Protein AF-A0A2M6VJ40-F1 (afdb_monomer)

pLDDT: mean 82.62, std 19.9, range [23.38, 98.69]

Solvent-accessible surface area (backbone atoms only — not comparable to full-atom values): 35447 Å² total; per-residue (Å²): 134,90,87,88,80,90,86,85,81,90,84,89,87,87,88,88,82,89,83,88,78,92,81,90,86,87,80,87,88,88,89,83,92,76,96,70,94,70,84,79,77,68,59,56,46,76,54,80,98,40,33,30,36,68,66,66,39,79,49,79,78,54,49,79,80,48,67,50,67,46,59,37,32,72,84,67,68,52,60,74,74,44,21,48,46,40,20,41,27,29,45,42,95,87,51,64,30,36,32,38,37,27,22,84,84,62,51,64,67,56,49,50,56,55,51,48,58,37,43,78,74,67,34,41,69,50,95,67,68,46,37,32,34,35,28,42,39,65,55,23,31,23,32,38,71,63,73,51,57,83,78,62,87,79,67,68,80,71,53,55,50,52,50,43,37,48,47,54,51,48,50,54,49,45,53,36,55,75,69,56,31,48,32,39,30,42,41,39,28,76,85,44,76,54,17,40,39,30,33,34,36,90,88,41,83,43,74,40,76,84,40,55,40,48,27,72,57,53,54,50,26,50,43,55,51,51,74,63,33,45,82,50,78,56,97,63,77,56,65,83,45,77,43,41,32,36,34,76,46,81,43,78,94,81,41,39,34,37,33,45,39,42,32,43,51,46,100,54,28,28,34,36,37,31,39,56,35,53,40,72,90,72,42,69,79,65,53,61,60,76,44,38,52,48,73,60,56,51,52,53,49,51,55,49,73,74,45,86,27,14,34,35,38,35,22,25,64,90,88,30,48,55,73,60,55,51,52,37,54,64,60,71,46,67,90,92,51,45,37,38,36,46,20,78,61,72,72,69,82,54,88,84,46,52,74,38,66,46,89,76,78,92,81,68,96,56,101,64,78,58,64,67,55,58,49,46,55,62,47,50,81,69,58,76,62,53,34,43,32,38,54,55,50,74,33,53,68,44,32,54,50,56,47,58,46,32,77,70,53,28,28,32,39,34,28,38,81,26,95,34,31,75,36,42,57,59,47,37,47,29,90,62,18,56,41,57,53,64,61,61,27,37,87,57,40,40,40,34,27,30,16,33,39,64,39,60,18,33,20,92,89,52,45,22,37,64,69,53,46,44,65,76,67,60,53,49,79,63,58,42,50,53,49,50,56,50,44,55,50,51,27,74,74,55,76,51,72,55,76,50,30,21,39,61,26,66,84,38,43,98,91,27,56,36,90,81,44,55,93,54,18,13,32,61,63,61,30,46,20,43,20,66,44,68,66,49,72,66,50,22,51,25,52,60,68,66,36,63,69,57,37,51,50,53,45,44,66,61,28,87,83,51,45,78,47,82,70,56,56,44,36,45,30,68,46,41,41,49,27,36,15,55,70,29,45,21,28,67,72,59,49,34,80,75,67,62,46,68,68,58,51,54,49,52,55,60,56,69,71,48,85,77,79,74,78,77,80,76,78,80,77,77,81,78,80,76,136

Structure (mmCIF, N/CA/C/O backbone):
data_AF-A0A2M6VJ40-F1
#
_entry.id   AF-A0A2M6VJ40-F1
#
loop_
_atom_site.group_PDB
_atom_site.id
_atom_site.type_symbol
_atom_site.label_atom_id
_atom_site.label_alt_id
_atom_site.label_comp_id
_atom_site.label_asym_id
_atom_site.label_entity_id
_atom_site.label_seq_id
_atom_site.pdbx_PDB_ins_code
_atom_site.Cartn_x
_atom_site.Cartn_y
_atom_site.Cartn_z
_atom_site.occupancy
_atom_site.B_iso_or_equiv
_atom_site.auth_seq_id
_atom_site.auth_comp_id
_atom_site.auth_asym_id
_atom_site.auth_atom_id
_atom_site.pdbx_PDB_model_num
ATOM 1 N N . MET A 1 1 ? 32.147 34.209 21.010 1.00 31.30 1 MET A N 1
ATOM 2 C CA . MET A 1 1 ? 31.992 35.305 21.992 1.00 31.30 1 MET A CA 1
ATOM 3 C C . MET A 1 1 ? 31.377 34.727 23.256 1.00 31.30 1 MET A C 1
ATOM 5 O O . MET A 1 1 ? 30.433 33.969 23.125 1.00 31.30 1 MET A O 1
ATOM 9 N N . PHE A 1 2 ? 31.942 35.077 24.415 1.00 29.28 2 PHE A N 1
ATOM 10 C CA . PHE A 1 2 ? 31.440 34.863 25.784 1.00 29.28 2 PHE A CA 1
ATOM 11 C C . PHE A 1 2 ? 30.979 33.458 26.217 1.00 29.28 2 PHE A C 1
ATOM 13 O O . PHE A 1 2 ? 29.843 33.049 26.012 1.00 29.28 2 PHE A O 1
ATOM 20 N N . ALA A 1 3 ? 31.866 32.801 26.970 1.00 25.05 3 ALA A N 1
ATOM 21 C CA . ALA A 1 3 ? 31.545 31.767 27.948 1.00 25.05 3 ALA A CA 1
ATOM 22 C C . ALA A 1 3 ? 32.117 32.193 29.314 1.00 25.05 3 ALA A C 1
ATOM 24 O O . ALA A 1 3 ? 33.277 32.589 29.373 1.00 25.05 3 ALA A O 1
ATOM 25 N N . PHE A 1 4 ? 31.317 32.107 30.380 1.00 26.91 4 PHE A N 1
ATOM 26 C CA . PHE A 1 4 ? 31.678 32.237 31.806 1.00 26.91 4 PHE A CA 1
ATOM 27 C C . PHE A 1 4 ? 30.494 31.702 32.637 1.00 26.91 4 PHE A C 1
ATOM 29 O O . PHE A 1 4 ? 29.367 31.730 32.151 1.00 26.91 4 PHE A O 1
ATOM 36 N N . SER A 1 5 ? 30.613 31.310 33.905 1.00 25.72 5 SER A N 1
ATOM 37 C CA . SER A 1 5 ? 31.606 30.475 34.607 1.00 25.72 5 SER A CA 1
ATOM 38 C C . SER A 1 5 ? 30.921 29.968 35.895 1.00 25.72 5 SER A C 1
ATOM 40 O O . SER A 1 5 ? 29.888 30.500 36.302 1.00 25.72 5 SER A O 1
ATOM 42 N N . HIS A 1 6 ? 31.437 28.923 36.547 1.00 29.31 6 HIS A N 1
ATOM 43 C CA . HIS A 1 6 ? 30.920 28.509 37.859 1.00 29.31 6 HIS A CA 1
ATOM 44 C C . HIS A 1 6 ? 31.439 29.407 38.990 1.00 29.31 6 HIS A C 1
ATOM 46 O O . HIS A 1 6 ? 32.614 29.765 38.989 1.00 29.31 6 HIS A O 1
ATOM 52 N N . ASN A 1 7 ? 30.601 29.650 40.007 1.00 26.83 7 ASN A N 1
ATOM 53 C CA . ASN A 1 7 ? 31.044 29.724 41.404 1.00 26.83 7 ASN A CA 1
ATOM 54 C C . ASN A 1 7 ? 29.885 29.544 42.409 1.00 26.83 7 ASN A C 1
ATOM 56 O O . ASN A 1 7 ? 28.763 29.986 42.179 1.00 26.83 7 ASN A O 1
ATOM 60 N N . LYS A 1 8 ? 30.195 28.908 43.546 1.00 28.91 8 LYS A N 1
ATOM 61 C CA . LYS A 1 8 ? 29.411 28.832 44.800 1.00 28.91 8 LYS A CA 1
ATOM 62 C C . LYS A 1 8 ? 30.295 29.418 45.915 1.00 28.91 8 LYS A C 1
ATOM 64 O O . LYS A 1 8 ? 31.510 29.241 45.814 1.00 28.91 8 LYS A O 1
ATOM 69 N N . PRO A 1 9 ? 29.746 30.071 46.963 1.00 32.22 9 PRO A N 1
ATOM 70 C CA . PRO A 1 9 ? 29.468 29.333 48.216 1.00 32.22 9 PRO A CA 1
ATOM 71 C C . PRO A 1 9 ? 28.297 29.839 49.117 1.00 32.22 9 PRO A C 1
ATOM 73 O O . PRO A 1 9 ? 28.098 31.034 49.265 1.00 32.22 9 PRO A O 1
ATOM 76 N N . ASN A 1 10 ? 27.571 28.882 49.732 1.00 27.67 10 ASN A N 1
ATOM 77 C CA . ASN A 1 10 ? 27.171 28.715 51.165 1.00 27.67 10 ASN A CA 1
ATOM 78 C C . ASN A 1 10 ? 26.971 29.916 52.156 1.00 27.67 10 ASN A C 1
ATOM 80 O O . ASN A 1 10 ? 27.729 30.873 52.081 1.00 27.67 10 ASN A O 1
ATOM 84 N N . PRO A 1 11 ? 26.241 29.744 53.301 1.00 45.09 11 PRO A N 1
ATOM 85 C CA . PRO A 1 11 ? 24.864 29.239 53.529 1.00 45.09 11 PRO A CA 1
ATOM 86 C C . PRO A 1 11 ? 24.095 30.041 54.654 1.00 45.09 11 PRO A C 1
ATOM 88 O O . PRO A 1 11 ? 24.562 31.089 55.086 1.00 45.09 11 PRO A O 1
ATOM 91 N N . SER A 1 12 ? 22.988 29.492 55.206 1.00 23.66 12 SER A N 1
ATOM 92 C CA . SER A 1 12 ? 22.120 29.996 56.326 1.00 23.66 12 SER A CA 1
ATOM 93 C C . SER A 1 12 ? 21.130 31.142 55.988 1.00 23.66 12 SER A C 1
ATOM 95 O O . SER A 1 12 ? 21.388 31.881 55.046 1.00 23.66 12 SER A O 1
ATOM 97 N N . SER A 1 13 ? 19.959 31.309 56.637 1.00 26.27 13 SER A N 1
ATOM 98 C CA . SER A 1 13 ? 19.345 30.652 57.822 1.00 26.27 13 SER A CA 1
ATOM 99 C C . SER A 1 13 ? 17.804 30.442 57.700 1.00 26.27 13 SER A C 1
ATOM 101 O O . SER A 1 13 ? 17.187 30.856 56.726 1.00 26.27 13 SER A O 1
ATOM 103 N N . ASP A 1 14 ? 17.217 29.814 58.733 1.00 26.23 14 ASP A N 1
ATOM 104 C CA . ASP A 1 14 ? 15.810 29.877 59.198 1.00 26.23 14 ASP A CA 1
ATOM 105 C C . ASP A 1 14 ? 14.696 28.912 58.689 1.00 26.23 14 ASP A C 1
ATOM 107 O O . ASP A 1 14 ? 14.102 29.009 57.619 1.00 26.23 14 ASP A O 1
ATOM 111 N N . THR A 1 15 ? 14.405 27.987 59.613 1.00 25.06 15 THR A N 1
ATOM 112 C CA . THR A 1 15 ? 13.297 27.030 59.853 1.00 25.06 15 THR A CA 1
ATOM 113 C C . THR A 1 15 ? 11.925 27.684 60.183 1.00 25.06 15 THR A C 1
ATOM 115 O O . THR A 1 15 ? 11.903 28.907 60.292 1.00 25.06 15 THR A O 1
ATOM 118 N N . PRO A 1 16 ? 10.799 26.953 60.463 1.00 32.31 16 PRO A N 1
ATOM 119 C CA . PRO A 1 16 ? 10.645 25.503 60.715 1.00 32.31 16 PRO A CA 1
ATOM 120 C C . PRO A 1 16 ? 9.488 24.749 60.012 1.00 32.31 16 PRO A C 1
ATOM 122 O O . PRO A 1 16 ? 8.540 25.306 59.470 1.00 32.31 16 PRO A O 1
ATOM 125 N N . VAL A 1 17 ? 9.557 23.417 60.132 1.00 25.14 17 VAL A N 1
ATOM 126 C CA . VAL A 1 17 ? 8.516 22.435 59.774 1.00 25.14 17 VAL A CA 1
ATOM 127 C C . VAL A 1 17 ? 7.569 22.194 60.958 1.00 25.14 17 VAL A C 1
ATOM 129 O O . VAL A 1 17 ? 8.033 21.970 62.076 1.00 25.14 17 VAL A O 1
ATOM 132 N N . VAL A 1 18 ? 6.255 22.129 60.716 1.00 25.59 18 VAL A N 1
ATOM 133 C CA . VAL A 1 18 ? 5.264 21.723 61.731 1.00 25.59 18 VAL A CA 1
ATOM 134 C C . VAL A 1 18 ? 5.000 20.214 61.659 1.00 25.59 18 VAL A C 1
ATOM 136 O O . VAL A 1 18 ? 4.399 19.714 60.711 1.00 25.59 18 VAL A O 1
ATOM 139 N N . ARG A 1 19 ? 5.408 19.486 62.706 1.00 23.38 19 ARG A N 1
ATOM 140 C CA . ARG A 1 19 ? 4.834 18.179 63.074 1.00 23.38 19 ARG A CA 1
ATOM 141 C C . ARG A 1 19 ? 3.636 18.419 63.990 1.00 23.38 19 ARG A C 1
ATOM 143 O O . ARG A 1 19 ? 3.747 19.216 64.915 1.00 23.38 19 ARG A O 1
ATOM 150 N N . LEU A 1 20 ? 2.562 17.650 63.824 1.00 24.67 20 LEU A N 1
ATOM 151 C CA . LEU A 1 20 ? 1.505 17.541 64.832 1.00 24.67 20 LEU A CA 1
ATOM 152 C C . LEU A 1 20 ? 1.299 16.071 65.213 1.00 24.67 20 LEU A C 1
ATOM 154 O O . LEU A 1 20 ? 1.286 15.180 64.365 1.00 24.67 20 LEU A O 1
ATOM 158 N N . VAL A 1 21 ? 1.263 15.831 66.522 1.00 25.17 21 VAL A N 1
ATOM 159 C CA . VAL A 1 21 ? 1.354 14.513 67.160 1.00 25.17 21 VAL A CA 1
ATOM 160 C C . VAL A 1 21 ? -0.015 14.097 67.696 1.00 25.17 21 VAL A C 1
ATOM 162 O O . VAL A 1 21 ? -0.829 14.937 68.069 1.00 25.17 21 VAL A O 1
ATOM 165 N N . ARG A 1 22 ? -0.244 12.780 67.744 1.00 24.17 22 ARG A N 1
ATOM 166 C CA . ARG A 1 22 ? -1.397 12.124 68.379 1.00 24.17 22 ARG A CA 1
ATOM 167 C C . ARG A 1 22 ? -1.700 12.679 69.777 1.00 24.17 22 ARG A C 1
ATOM 169 O O . ARG A 1 22 ? -0.799 12.761 70.608 1.00 24.17 22 ARG A O 1
ATOM 176 N N . THR A 1 23 ? -2.981 12.841 70.087 1.00 26.28 23 THR A N 1
ATOM 177 C CA . THR A 1 23 ? -3.498 12.813 71.461 1.00 26.28 23 THR A CA 1
ATOM 178 C C . THR A 1 23 ? -4.408 11.601 71.649 1.00 26.28 23 THR A C 1
ATOM 180 O O . THR A 1 23 ? -5.264 11.303 70.818 1.00 26.28 23 THR A O 1
ATOM 183 N N . LEU A 1 24 ? -4.177 10.871 72.740 1.00 26.12 24 LEU A N 1
ATOM 184 C CA . LEU A 1 24 ? -5.047 9.802 73.228 1.00 26.12 24 LEU A CA 1
ATOM 185 C C . LEU A 1 24 ? -6.172 10.415 74.067 1.00 26.12 24 LEU A C 1
ATOM 187 O O . LEU A 1 24 ? -5.926 11.329 74.851 1.00 26.12 24 LEU A O 1
ATOM 191 N N . GLY A 1 25 ? -7.372 9.855 73.957 1.00 24.70 25 GLY A N 1
ATOM 192 C CA . GLY A 1 25 ? -8.481 10.098 74.873 1.00 24.70 25 GLY A CA 1
ATOM 193 C C . GLY A 1 25 ? -9.275 8.807 75.023 1.00 24.70 25 GLY A C 1
ATOM 194 O O . GLY A 1 25 ? -9.702 8.237 74.023 1.00 24.70 25 GLY A O 1
ATOM 195 N N . ALA A 1 26 ? -9.421 8.322 76.254 1.00 25.59 26 ALA A N 1
ATOM 196 C CA . ALA A 1 26 ? -10.152 7.101 76.566 1.00 25.59 26 ALA A CA 1
ATOM 197 C C . ALA A 1 26 ? -11.118 7.356 77.725 1.00 25.59 26 ALA A C 1
ATOM 199 O O . ALA A 1 26 ? -10.713 7.886 78.758 1.00 25.59 26 ALA A O 1
ATOM 200 N N . SER A 1 27 ? -12.368 6.928 77.563 1.00 25.47 27 SER A N 1
ATOM 201 C CA . SER A 1 27 ? -13.334 6.782 78.652 1.00 25.47 27 SER A CA 1
ATOM 202 C C . SER A 1 27 ? -14.398 5.747 78.276 1.00 25.47 27 SER A C 1
ATOM 204 O O . SER A 1 27 ? -15.067 5.878 77.254 1.00 25.47 27 SER A O 1
ATOM 206 N N . THR A 1 28 ? -14.532 4.732 79.124 1.00 25.28 28 THR A N 1
ATOM 207 C CA . THR A 1 28 ? -15.681 3.815 79.265 1.00 25.28 28 THR A CA 1
ATOM 208 C C . THR A 1 28 ? -16.978 4.590 79.579 1.00 25.28 28 THR A C 1
ATOM 210 O O . THR A 1 28 ? -16.880 5.732 80.018 1.00 25.28 28 THR A O 1
ATOM 213 N N . SER A 1 29 ? -18.206 4.074 79.455 1.00 24.72 29 SER A N 1
ATOM 214 C CA . SER A 1 29 ? -18.739 2.705 79.254 1.00 24.72 29 SER A CA 1
ATOM 215 C C . SER A 1 29 ? -19.909 2.735 78.212 1.00 24.72 29 SER A C 1
ATOM 217 O O . SER A 1 29 ? -19.959 3.682 77.434 1.00 24.72 29 SER A O 1
ATOM 219 N N . GLU A 1 30 ? -20.848 1.790 78.011 1.00 25.30 30 GLU A N 1
ATOM 220 C CA . GLU A 1 30 ? -21.253 0.558 78.725 1.00 25.30 30 GLU A CA 1
ATOM 221 C C . GLU A 1 30 ? -21.858 -0.514 77.768 1.00 25.30 30 GLU A C 1
ATOM 223 O O . GLU A 1 30 ? -21.312 -0.749 76.691 1.00 25.30 30 GLU A O 1
ATOM 228 N N . HIS A 1 31 ? -22.944 -1.210 78.144 1.00 26.38 31 HIS A N 1
ATOM 229 C CA . HIS A 1 31 ? -23.635 -2.228 77.334 1.00 26.38 31 HIS A CA 1
ATOM 230 C C . HIS A 1 31 ? -25.009 -1.780 76.806 1.00 26.38 31 HIS A C 1
ATOM 232 O O . HIS A 1 31 ? -25.787 -1.151 77.515 1.00 26.38 31 HIS A O 1
ATOM 238 N N . GLY A 1 32 ? -25.339 -2.223 75.589 1.00 24.55 32 GLY A N 1
ATOM 239 C CA . GLY A 1 32 ? -26.674 -2.129 74.993 1.00 24.55 32 GLY A CA 1
ATOM 240 C C . GLY A 1 32 ? -26.795 -3.070 73.794 1.00 24.55 32 GLY A C 1
ATOM 241 O O . GLY A 1 32 ? -26.421 -2.714 72.681 1.00 24.55 32 GLY A O 1
ATOM 242 N N . SER A 1 33 ? -27.260 -4.299 74.022 1.00 29.39 33 SER A N 1
ATOM 243 C CA . SER A 1 33 ? -27.493 -5.283 72.962 1.00 29.39 33 SER A CA 1
ATOM 244 C C . SER A 1 33 ? -28.873 -5.092 72.339 1.00 29.39 33 SER A C 1
ATOM 246 O O . SER A 1 33 ? -29.866 -5.366 73.009 1.00 29.39 33 SER A O 1
ATOM 248 N N . GLU A 1 34 ? -28.954 -4.735 71.058 1.00 26.27 34 GLU A N 1
ATOM 249 C CA . GLU A 1 34 ? -30.222 -4.816 70.326 1.00 26.27 34 GLU A CA 1
ATOM 250 C C . GLU A 1 34 ? -30.031 -5.266 68.872 1.00 26.27 34 GLU A C 1
ATOM 252 O O . GLU A 1 34 ? -29.511 -4.556 68.010 1.00 26.27 34 GLU A O 1
ATOM 257 N N . ASN A 1 35 ? -30.471 -6.498 68.604 1.00 31.92 35 ASN A N 1
ATOM 258 C CA . ASN A 1 35 ? -30.594 -7.051 67.262 1.00 31.92 35 ASN A CA 1
ATOM 259 C C . ASN A 1 35 ? -31.758 -6.363 66.533 1.00 31.92 35 ASN A C 1
ATOM 261 O O . ASN A 1 35 ? -32.914 -6.725 66.739 1.00 31.92 35 ASN A O 1
ATOM 265 N N . SER A 1 36 ? -31.470 -5.445 65.609 1.00 26.88 36 SER A N 1
ATOM 266 C CA . SER A 1 36 ? -32.414 -5.120 64.532 1.00 26.88 36 SER A CA 1
ATOM 267 C C . SER A 1 36 ? -31.698 -4.853 63.203 1.00 26.88 36 SER A C 1
ATOM 269 O O . SER A 1 36 ? -31.253 -3.750 62.891 1.00 26.88 36 SER A O 1
ATOM 271 N N . GLN A 1 37 ? -31.613 -5.891 62.365 1.00 30.30 37 GLN A N 1
ATOM 272 C CA . GLN A 1 37 ? -31.275 -5.726 60.950 1.00 30.30 37 GLN A CA 1
ATOM 273 C C . GLN A 1 37 ? -32.458 -5.078 60.215 1.00 30.30 37 GLN A C 1
ATOM 275 O O . GLN A 1 37 ? -33.278 -5.760 59.603 1.00 30.30 37 GLN A O 1
ATOM 280 N N . SER A 1 38 ? -32.545 -3.748 60.253 1.00 28.67 38 SER A N 1
ATOM 281 C CA . SER A 1 38 ? -33.366 -2.999 59.301 1.00 28.67 38 SER A CA 1
ATOM 282 C C . SER A 1 38 ? -32.557 -2.725 58.029 1.00 28.67 38 SER A C 1
ATOM 284 O O . SER A 1 38 ? -31.414 -2.263 58.072 1.00 28.67 38 SER A O 1
ATOM 286 N N . ARG A 1 39 ? -33.136 -3.038 56.863 1.00 34.03 39 ARG A N 1
ATOM 287 C CA . ARG A 1 39 ? -32.533 -2.716 55.562 1.00 34.03 39 ARG A CA 1
ATOM 288 C C . ARG A 1 39 ? -32.465 -1.193 55.418 1.00 34.03 39 ARG A C 1
ATOM 290 O O . ARG A 1 39 ? -33.494 -0.556 55.209 1.00 34.03 39 ARG A O 1
ATOM 297 N N . LYS A 1 40 ? -31.266 -0.608 55.483 1.00 37.50 40 LYS A N 1
ATOM 298 C CA . LYS A 1 40 ? -31.061 0.789 55.075 1.00 37.50 40 LYS A CA 1
ATOM 299 C C . LYS A 1 40 ? -31.379 0.907 53.584 1.00 37.50 40 LYS A C 1
ATOM 301 O O . LYS A 1 40 ? -30.628 0.391 52.760 1.00 37.50 40 LYS A O 1
ATOM 306 N N . HIS A 1 41 ? -32.476 1.581 53.237 1.00 47.88 41 HIS A N 1
ATOM 307 C CA . HIS A 1 41 ? -32.707 2.003 51.858 1.00 47.88 41 HIS A CA 1
ATOM 308 C C . HIS A 1 41 ? -31.552 2.917 51.427 1.00 47.88 41 HIS A C 1
ATOM 310 O O . HIS A 1 41 ? -31.234 3.886 52.118 1.00 47.88 41 HIS A O 1
ATOM 316 N N . SER A 1 42 ? -30.907 2.592 50.307 1.00 58.22 42 SER A N 1
ATOM 317 C CA . SER A 1 42 ? -29.863 3.425 49.717 1.00 58.22 42 SER A CA 1
ATOM 318 C C . SER A 1 42 ? -30.444 4.781 49.315 1.00 58.22 42 SER A C 1
ATOM 320 O O . SER A 1 42 ? -31.495 4.852 48.677 1.00 58.22 42 SER A O 1
ATOM 322 N N . ALA A 1 43 ? -29.769 5.866 49.703 1.00 78.12 43 ALA A N 1
ATOM 323 C CA . ALA A 1 43 ? -30.177 7.21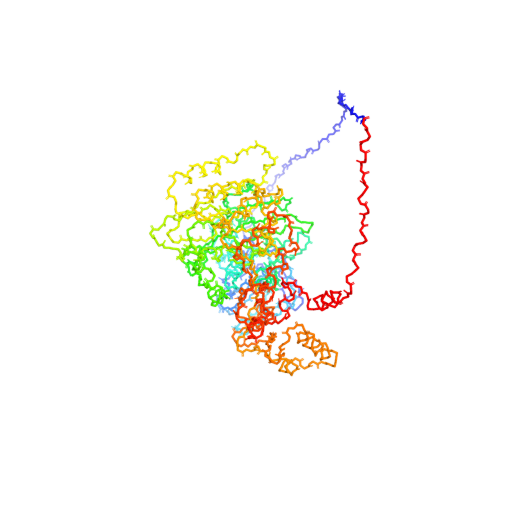1 49.318 1.00 78.12 43 ALA A CA 1
ATOM 324 C C . ALA A 1 43 ? -30.083 7.378 47.791 1.00 78.12 43 ALA A C 1
ATOM 326 O O . ALA A 1 43 ? -29.123 6.919 47.169 1.00 78.12 43 ALA A O 1
ATOM 327 N N . PHE A 1 44 ? -31.070 8.046 47.196 1.00 85.12 44 PHE A N 1
ATOM 328 C CA . PHE A 1 44 ? -31.135 8.323 45.762 1.00 85.12 44 PHE A CA 1
ATOM 329 C C . PHE A 1 44 ? -31.570 9.768 45.497 1.00 85.12 44 PHE A C 1
ATOM 331 O O . PHE A 1 44 ? -32.256 10.383 46.312 1.00 85.12 44 PHE A O 1
ATOM 338 N N . THR A 1 45 ? -31.190 10.293 44.337 1.00 88.44 45 THR A N 1
ATOM 339 C CA . THR A 1 45 ? -31.664 11.564 43.774 1.00 88.44 45 THR A CA 1
ATOM 340 C C . THR A 1 45 ? -32.410 11.308 42.466 1.00 88.44 45 THR A C 1
ATOM 342 O O . THR A 1 45 ? -32.267 10.252 41.851 1.00 88.44 45 THR A O 1
ATOM 345 N N . ASN A 1 46 ? -33.228 12.267 42.031 1.00 88.19 46 ASN A N 1
ATOM 346 C CA . ASN A 1 46 ? -33.894 12.184 40.733 1.00 88.19 46 ASN A CA 1
ATOM 347 C C . ASN A 1 46 ? -32.977 12.743 39.635 1.00 88.19 46 ASN A C 1
ATOM 349 O O . ASN A 1 46 ? -32.417 13.829 39.784 1.00 88.19 46 ASN A O 1
ATOM 353 N N . PHE A 1 47 ? -32.859 12.015 38.528 1.00 84.94 47 PHE A N 1
ATOM 354 C CA . PHE A 1 47 ? -32.129 12.392 37.322 1.00 84.94 47 PHE A CA 1
ATOM 355 C C . PHE A 1 47 ? -33.054 12.139 36.125 1.00 84.94 47 PHE A C 1
ATOM 357 O O . PHE A 1 47 ? -33.265 10.999 35.709 1.00 84.94 47 PHE A O 1
ATOM 364 N N . GLY A 1 48 ? -33.709 13.200 35.646 1.00 87.69 48 GLY A N 1
ATOM 365 C CA . GLY A 1 48 ? -34.893 13.052 34.796 1.00 87.69 48 GLY A CA 1
ATOM 366 C C . GLY A 1 48 ? -36.015 12.306 35.545 1.00 87.69 48 GLY A C 1
ATOM 367 O O . GLY A 1 48 ? -36.244 12.600 36.722 1.00 87.69 48 GLY A O 1
ATOM 368 N N . PRO A 1 49 ? -36.703 11.333 34.916 1.00 88.06 49 PRO A N 1
ATOM 369 C CA . PRO A 1 49 ? -37.728 10.519 35.575 1.00 88.06 49 PRO A CA 1
ATOM 370 C C . PRO A 1 49 ? -37.148 9.405 36.470 1.00 88.06 49 PRO A C 1
ATOM 372 O O . PRO A 1 49 ? -37.902 8.703 37.143 1.00 88.06 49 PRO A O 1
ATOM 375 N N . TYR A 1 50 ? -35.824 9.212 36.482 1.00 92.00 50 TYR A N 1
ATOM 376 C CA . TYR A 1 50 ? -35.175 8.058 37.100 1.00 92.00 50 TYR A CA 1
ATOM 377 C C . TYR A 1 50 ? -34.563 8.371 38.466 1.00 92.00 50 TYR A C 1
ATOM 379 O O . TYR A 1 50 ? -34.006 9.442 38.697 1.00 92.00 50 TYR A O 1
ATOM 387 N N . ARG A 1 51 ? -34.616 7.391 39.374 1.00 93.00 51 ARG A N 1
ATOM 388 C CA . ARG A 1 51 ? -33.969 7.448 40.694 1.00 93.00 51 ARG A CA 1
ATOM 389 C C . ARG A 1 51 ? -32.547 6.901 40.589 1.00 93.00 51 ARG A C 1
ATOM 391 O O . ARG A 1 51 ? -32.374 5.710 40.334 1.00 93.00 51 ARG A O 1
ATOM 398 N N . VAL A 1 52 ? -31.540 7.738 40.798 1.00 90.56 52 VAL A N 1
ATOM 399 C CA . VAL A 1 52 ? -30.120 7.364 40.726 1.00 90.56 52 VAL A CA 1
ATOM 400 C C . VAL A 1 52 ? -29.528 7.339 42.131 1.00 90.56 52 VAL A C 1
ATOM 402 O O . VAL A 1 52 ? -29.789 8.239 42.925 1.00 90.56 52 VAL A O 1
ATOM 405 N N . ALA A 1 53 ? -28.756 6.305 42.463 1.00 90.56 53 ALA A N 1
ATOM 406 C CA . ALA A 1 53 ? -28.118 6.182 43.772 1.00 90.56 53 ALA A CA 1
ATOM 407 C C . ALA A 1 53 ? -27.166 7.362 44.049 1.00 90.56 53 ALA A C 1
ATOM 409 O O . ALA A 1 53 ? -26.466 7.833 43.152 1.00 90.56 53 ALA A O 1
ATOM 410 N N . VAL A 1 54 ? -27.129 7.835 45.298 1.00 83.19 54 VAL A N 1
ATOM 411 C CA . VAL A 1 54 ? -26.205 8.894 45.727 1.00 83.19 54 VAL A CA 1
ATOM 412 C C . VAL A 1 54 ? -24.814 8.305 45.951 1.00 83.19 54 VAL A C 1
ATOM 414 O O . VAL A 1 54 ? -24.644 7.400 46.767 1.00 83.19 54 VAL A O 1
ATOM 417 N N . GLY A 1 55 ? -23.823 8.876 45.268 1.00 81.12 55 GLY A N 1
ATOM 418 C CA . GLY A 1 55 ? -22.435 8.414 45.275 1.00 81.12 55 GLY A CA 1
ATOM 419 C C . GLY A 1 55 ? -22.057 7.683 43.986 1.00 81.12 55 GLY A C 1
ATOM 420 O O . GLY A 1 55 ? -22.909 7.350 43.163 1.00 81.12 55 GLY A O 1
ATOM 421 N N . GLU A 1 56 ? -20.760 7.455 43.808 1.00 85.06 56 GLU A N 1
ATOM 422 C CA . GLU A 1 56 ? -20.209 6.743 42.657 1.00 85.06 56 GLU A CA 1
ATOM 423 C C . GLU A 1 56 ? -19.368 5.557 43.131 1.00 85.06 56 GLU A C 1
ATOM 425 O O . GLU A 1 56 ? -18.471 5.703 43.965 1.00 85.06 56 GLU A O 1
ATOM 430 N N . ILE A 1 57 ? -19.666 4.387 42.576 1.00 85.75 57 ILE A N 1
ATOM 431 C CA . ILE A 1 57 ? -18.977 3.124 42.825 1.00 85.75 57 ILE A CA 1
ATOM 432 C C . ILE A 1 57 ? -17.627 3.185 42.117 1.00 85.75 57 ILE A C 1
ATOM 434 O O . ILE A 1 57 ? -17.539 3.062 40.896 1.00 85.75 57 ILE A O 1
ATOM 438 N N . ASN A 1 58 ? -16.572 3.406 42.896 1.00 77.06 58 ASN A N 1
ATOM 439 C CA . ASN A 1 58 ? -15.207 3.554 42.394 1.00 77.06 58 ASN A CA 1
ATOM 440 C C . ASN A 1 58 ? -14.335 2.332 42.711 1.00 77.06 58 ASN A C 1
ATOM 442 O O . ASN A 1 58 ? -13.239 2.199 42.166 1.00 77.06 58 ASN A O 1
ATOM 446 N N . ARG A 1 59 ? -14.810 1.421 43.571 1.00 75.19 59 ARG A N 1
ATOM 447 C CA . ARG A 1 59 ? -14.148 0.154 43.900 1.00 75.19 59 ARG A CA 1
ATOM 448 C C . ARG A 1 59 ? -15.127 -1.005 43.764 1.00 75.19 59 ARG A C 1
ATOM 450 O O . ARG A 1 59 ? -16.311 -0.873 44.050 1.00 75.19 59 ARG A O 1
ATOM 457 N N . PHE A 1 60 ? -14.620 -2.173 43.377 1.00 68.06 60 PHE A N 1
ATOM 458 C CA . PHE A 1 60 ? -15.421 -3.403 43.316 1.00 68.06 60 PHE A CA 1
ATOM 459 C C . PHE A 1 60 ? -16.004 -3.806 44.676 1.00 68.06 60 PHE A C 1
ATOM 461 O O . PHE A 1 60 ? -17.073 -4.403 44.724 1.00 68.06 60 PHE A O 1
ATOM 468 N N . GLU A 1 61 ? -15.332 -3.446 45.770 1.00 71.56 61 GLU A N 1
ATOM 469 C CA . GLU A 1 61 ? -15.825 -3.605 47.144 1.00 71.56 61 GLU A CA 1
ATOM 470 C C . GLU A 1 61 ? -17.174 -2.893 47.354 1.00 71.56 61 GLU A C 1
ATOM 472 O O . GLU A 1 61 ? -18.058 -3.435 48.016 1.00 71.56 61 GLU A O 1
ATOM 477 N N . ASP A 1 62 ? -17.379 -1.736 46.712 1.00 79.50 62 ASP A N 1
ATOM 478 C CA . ASP A 1 62 ? -18.603 -0.937 46.832 1.00 79.50 62 ASP A CA 1
ATOM 479 C C . ASP A 1 62 ? -19.805 -1.588 4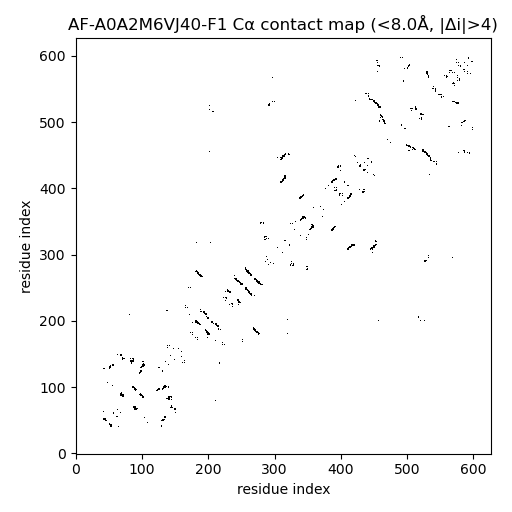6.104 1.00 79.50 62 ASP A C 1
ATOM 481 O O . ASP A 1 62 ? -20.956 -1.232 46.373 1.00 79.50 62 ASP A O 1
ATOM 485 N N . LEU A 1 63 ? -19.582 -2.580 45.220 1.00 79.00 63 LEU A N 1
ATOM 486 C CA . LEU A 1 63 ? -20.665 -3.329 44.556 1.00 79.00 63 LEU A CA 1
ATOM 487 C C . LEU A 1 63 ? -21.536 -4.122 45.538 1.00 79.00 63 LEU A C 1
ATOM 489 O O . LEU A 1 63 ? -22.672 -4.438 45.199 1.00 79.00 63 LEU A O 1
ATOM 493 N N . VAL A 1 64 ? -21.064 -4.390 46.762 1.00 77.19 64 VAL A N 1
ATOM 494 C CA . VAL A 1 64 ? -21.877 -5.015 47.825 1.00 77.19 64 VAL A CA 1
ATOM 495 C C . VAL A 1 64 ? -23.111 -4.172 48.200 1.00 77.19 64 VAL A C 1
ATOM 497 O O . VAL A 1 64 ? -24.054 -4.666 48.818 1.00 77.19 64 VAL A O 1
ATOM 500 N N . HIS A 1 65 ? -23.128 -2.891 47.818 1.00 80.44 65 HIS A N 1
ATOM 501 C CA . HIS A 1 65 ? -24.256 -1.972 47.993 1.00 80.44 65 HIS A CA 1
ATOM 502 C C . HIS A 1 65 ? -25.207 -1.917 46.782 1.00 80.44 65 HIS A C 1
ATOM 504 O O . HIS A 1 65 ? -26.217 -1.207 46.823 1.00 80.44 65 HIS A O 1
ATOM 510 N N . VAL A 1 66 ? -24.916 -2.667 45.715 1.00 84.44 66 VAL A N 1
ATOM 511 C CA . VAL A 1 66 ? -25.774 -2.833 44.536 1.00 84.44 66 VAL A CA 1
ATOM 512 C C . VAL A 1 66 ? -26.546 -4.151 44.665 1.00 84.44 66 VAL A C 1
ATOM 514 O O . VAL A 1 66 ? -25.938 -5.193 44.917 1.00 84.44 66 VAL A O 1
ATOM 517 N N . PRO A 1 67 ? -27.877 -4.169 44.467 1.00 82.50 67 PRO A N 1
ATOM 518 C CA . PRO A 1 67 ? -28.611 -5.421 44.353 1.00 82.50 67 PRO A CA 1
ATOM 519 C C . PRO A 1 67 ? -28.256 -6.061 43.005 1.00 82.50 67 PRO A C 1
ATOM 521 O O . PRO A 1 67 ? -28.816 -5.708 41.971 1.00 82.50 67 PRO A O 1
ATOM 524 N N . PHE A 1 68 ? -27.268 -6.954 43.020 1.00 83.81 68 PHE A N 1
ATOM 525 C CA . PHE A 1 68 ? -26.649 -7.543 41.835 1.00 83.81 68 PHE A CA 1
ATOM 526 C C . PHE A 1 68 ? -26.677 -9.073 41.913 1.00 83.81 68 PHE A C 1
ATOM 528 O O . PHE A 1 68 ? -25.989 -9.668 42.736 1.00 83.81 68 PHE A O 1
ATOM 535 N N . GLU A 1 69 ? -27.463 -9.718 41.054 1.00 83.69 69 GLU A N 1
ATOM 536 C CA . GLU A 1 69 ? -27.526 -11.184 40.953 1.00 83.69 69 GLU A CA 1
ATOM 537 C C . GLU A 1 69 ? -26.804 -11.716 39.709 1.00 83.69 69 GLU A C 1
ATOM 539 O O . GLU A 1 69 ? -26.062 -12.694 39.793 1.00 83.69 69 GLU A O 1
ATOM 544 N N . ALA A 1 70 ? -27.011 -11.071 38.557 1.00 84.31 70 ALA A N 1
ATOM 545 C CA . ALA A 1 70 ? -26.402 -11.427 37.276 1.00 84.31 70 ALA A CA 1
ATOM 546 C C . ALA A 1 70 ? -26.364 -10.212 36.338 1.00 84.31 70 ALA A C 1
ATOM 548 O O . ALA A 1 70 ? -27.202 -9.315 36.455 1.00 84.31 70 ALA A O 1
ATOM 549 N N . CYS A 1 71 ? -25.414 -10.175 35.399 1.00 89.81 71 CYS A N 1
ATOM 550 C CA . CYS A 1 71 ? -25.438 -9.196 34.314 1.00 89.81 71 CYS A CA 1
ATOM 551 C C . CYS A 1 71 ? -26.241 -9.743 33.128 1.00 89.81 71 CYS A C 1
ATOM 553 O O . CYS A 1 71 ? -26.140 -10.916 32.774 1.00 89.81 71 CYS A O 1
ATOM 555 N N . LEU A 1 72 ? -27.048 -8.873 32.529 1.00 89.44 72 LEU A N 1
ATOM 556 C CA . LEU A 1 72 ? -27.987 -9.185 31.463 1.00 89.44 72 LEU A CA 1
ATOM 557 C C . LEU A 1 72 ? -27.468 -8.801 30.073 1.00 89.44 72 LEU A C 1
ATOM 559 O O . LEU A 1 72 ? -28.042 -9.259 29.093 1.00 89.44 72 LEU A O 1
ATOM 563 N N . ASN A 1 73 ? -26.385 -8.020 29.965 1.00 88.00 73 ASN A N 1
ATOM 564 C CA . ASN A 1 73 ? -25.882 -7.474 28.695 1.00 88.00 73 ASN A CA 1
ATOM 565 C C . ASN A 1 73 ? -25.799 -8.521 27.567 1.00 88.00 73 ASN A C 1
ATOM 567 O O . ASN A 1 73 ? -26.331 -8.297 26.483 1.00 88.00 73 ASN A O 1
ATOM 571 N N . GLY A 1 74 ? -25.192 -9.684 27.830 1.00 77.88 74 GLY A N 1
ATOM 572 C CA . GLY A 1 74 ? -25.097 -10.769 26.845 1.00 77.88 74 GLY A CA 1
ATOM 573 C C . GLY A 1 74 ? -26.443 -11.426 26.509 1.00 77.88 74 GLY A C 1
ATOM 574 O O . GLY A 1 74 ? -26.700 -11.739 25.351 1.00 77.88 74 GLY A O 1
ATOM 575 N N . ALA A 1 75 ? -27.333 -11.587 27.494 1.00 82.62 75 ALA A N 1
ATOM 576 C CA . ALA A 1 75 ? -28.673 -12.153 27.296 1.00 82.62 75 ALA A CA 1
ATOM 577 C C . ALA A 1 75 ? -29.623 -11.203 26.539 1.00 82.62 75 ALA A C 1
ATOM 579 O O . ALA A 1 75 ? -30.578 -11.656 25.915 1.00 82.62 75 ALA A O 1
ATOM 580 N N . LEU A 1 76 ? -29.345 -9.899 26.587 1.00 85.19 76 LEU A N 1
ATOM 581 C CA . LEU A 1 76 ? -30.072 -8.829 25.897 1.00 85.19 76 LEU A CA 1
ATOM 582 C C . LEU A 1 76 ? -29.436 -8.456 24.546 1.00 85.19 76 LEU A C 1
ATOM 584 O O . LEU A 1 76 ? -29.829 -7.471 23.932 1.00 85.19 76 LEU A O 1
ATOM 588 N N . SER A 1 77 ? -28.429 -9.215 24.089 1.00 78.31 77 SER A N 1
ATOM 589 C CA . SER A 1 77 ? -27.655 -8.935 22.867 1.00 78.31 77 SER A CA 1
ATOM 590 C C . SER A 1 77 ? -27.080 -7.509 22.804 1.00 78.31 77 SER A C 1
ATOM 592 O O . SER A 1 77 ? -26.891 -6.950 21.721 1.00 78.31 77 SER A O 1
ATOM 594 N N . LEU A 1 78 ? -26.791 -6.908 23.965 1.00 80.44 78 LEU A N 1
ATOM 595 C CA . LEU A 1 78 ? -26.267 -5.551 24.043 1.00 80.44 78 LEU A CA 1
ATOM 596 C C . LEU A 1 78 ? -24.883 -5.502 23.381 1.00 80.44 78 LEU A C 1
ATOM 598 O O . LEU A 1 78 ? -24.025 -6.353 23.623 1.00 80.44 78 LEU A O 1
ATOM 602 N N . SER A 1 79 ? -24.653 -4.496 22.539 1.00 71.69 79 SER A N 1
ATOM 603 C CA . SER A 1 79 ? -23.384 -4.370 21.821 1.00 71.69 79 SER A CA 1
ATOM 604 C C . SER A 1 79 ? -22.212 -4.151 22.781 1.00 71.69 79 SER A C 1
ATOM 606 O O . SER A 1 79 ? -22.254 -3.254 23.619 1.00 71.69 79 SER A O 1
ATOM 608 N N . THR A 1 80 ? -21.127 -4.911 22.605 1.00 67.62 80 THR A N 1
ATOM 609 C CA . THR A 1 80 ? -19.961 -4.930 23.514 1.00 67.62 80 THR A CA 1
ATOM 610 C C . THR A 1 80 ? -19.306 -3.569 23.755 1.00 67.62 80 THR A C 1
ATOM 612 O O . THR A 1 80 ? -18.758 -3.342 24.828 1.00 67.62 80 THR A O 1
ATOM 615 N N . HIS A 1 81 ? -19.403 -2.627 22.810 1.00 64.50 81 HIS A N 1
ATOM 616 C CA . HIS A 1 81 ? -18.883 -1.266 22.991 1.00 64.50 81 HIS A CA 1
ATOM 617 C C . HIS A 1 81 ? -19.619 -0.485 24.097 1.00 64.50 81 HIS A C 1
ATOM 619 O O . HIS A 1 81 ? -19.029 0.393 24.713 1.00 64.50 81 HIS A O 1
ATOM 625 N N . LEU A 1 82 ? -20.875 -0.832 24.406 1.00 77.81 82 LEU A N 1
ATOM 626 C CA . LEU A 1 82 ? -21.643 -0.221 25.495 1.00 77.81 82 LEU A CA 1
ATOM 627 C C . LEU A 1 82 ? -21.224 -0.737 26.878 1.00 77.81 82 LEU A C 1
ATOM 629 O O . LEU A 1 82 ? -21.602 -0.136 27.876 1.00 77.81 82 LEU A O 1
ATOM 633 N N . PHE A 1 83 ? -20.415 -1.800 26.968 1.00 83.31 83 PHE A N 1
ATOM 634 C CA . PHE A 1 83 ? -20.040 -2.425 28.246 1.00 83.31 83 PHE A CA 1
ATOM 635 C C . PHE A 1 83 ? -19.124 -1.528 29.098 1.00 83.31 83 PHE A C 1
ATOM 637 O O . PHE A 1 83 ? -18.955 -1.775 30.286 1.00 83.31 83 PHE A O 1
ATOM 644 N N . VAL A 1 84 ? -18.548 -0.475 28.510 1.00 75.12 84 VAL A N 1
ATOM 645 C CA . VAL A 1 84 ? -17.815 0.584 29.226 1.00 75.12 84 VAL A CA 1
ATOM 646 C C . VAL A 1 84 ? -18.755 1.644 29.829 1.00 75.12 84 VAL A C 1
ATOM 648 O O . VAL A 1 84 ? -18.388 2.323 30.785 1.00 75.12 84 VAL A O 1
ATOM 651 N N . SER A 1 85 ? -19.973 1.768 29.289 1.00 82.44 85 SER A N 1
ATOM 652 C CA . SER A 1 85 ? -20.946 2.825 29.601 1.00 82.44 85 SER A CA 1
ATOM 653 C C . SER A 1 85 ? -22.128 2.335 30.436 1.00 82.44 85 SER A C 1
ATOM 655 O O . SER A 1 85 ? -22.632 3.092 31.266 1.00 82.44 85 SER A O 1
ATOM 657 N N . VAL A 1 86 ? -22.577 1.091 30.238 1.00 92.81 86 VAL A N 1
ATOM 658 C CA . VAL A 1 86 ? -23.679 0.485 30.993 1.00 92.81 86 VAL A CA 1
ATOM 659 C C . VAL A 1 86 ? -23.523 -1.028 31.183 1.00 92.81 86 VAL A C 1
ATOM 661 O O . VAL A 1 86 ? -23.205 -1.779 30.258 1.00 92.81 86 VAL A O 1
ATOM 664 N N . ALA A 1 87 ? -23.844 -1.486 32.391 1.00 92.62 87 ALA A N 1
ATOM 665 C CA . ALA A 1 87 ? -24.173 -2.872 32.676 1.00 92.62 87 ALA A CA 1
ATOM 666 C C . ALA A 1 87 ? -25.633 -2.950 33.134 1.00 92.62 87 ALA A C 1
ATOM 668 O O . ALA A 1 87 ? -26.011 -2.405 34.173 1.00 92.62 87 ALA A O 1
ATOM 669 N N . MET A 1 88 ? -26.458 -3.635 32.351 1.00 93.62 88 MET A N 1
ATOM 670 C CA . MET A 1 88 ? -27.812 -4.027 32.717 1.00 93.62 88 MET A CA 1
ATOM 671 C C . MET A 1 88 ? -27.712 -5.207 33.684 1.00 93.62 88 MET A C 1
ATOM 673 O O . MET A 1 88 ? -27.058 -6.210 33.392 1.00 93.62 88 MET A O 1
ATOM 677 N N . ILE A 1 89 ? -28.318 -5.085 34.859 1.00 92.88 89 ILE A N 1
ATOM 678 C CA . ILE A 1 89 ? -28.116 -5.997 35.987 1.00 92.88 89 ILE A CA 1
ATOM 679 C C . ILE A 1 89 ? -29.464 -6.490 36.506 1.00 92.88 89 ILE A C 1
ATOM 681 O O . ILE A 1 89 ? -30.355 -5.695 36.788 1.00 92.88 89 ILE A O 1
ATOM 685 N N . GLN A 1 90 ? -29.598 -7.798 36.708 1.00 90.25 90 GLN A N 1
ATOM 686 C CA . GLN A 1 90 ? -30.714 -8.386 37.442 1.00 90.25 90 GLN A CA 1
ATOM 687 C C . GLN A 1 90 ? -30.584 -8.074 38.939 1.00 90.25 90 GLN A C 1
ATOM 689 O O . GLN A 1 90 ? -29.575 -8.423 39.557 1.00 90.25 90 GLN A O 1
ATOM 694 N N . SER A 1 91 ? -31.621 -7.470 39.529 1.00 85.75 91 SER A N 1
ATOM 695 C CA . SER A 1 91 ? -31.637 -7.074 40.947 1.00 85.75 91 SER A CA 1
ATOM 696 C C . SER A 1 91 ? -32.252 -8.101 41.900 1.00 85.75 91 SER A C 1
ATOM 698 O O . SER A 1 91 ? -32.094 -7.990 43.114 1.00 85.75 91 SER A O 1
ATOM 700 N N . SER A 1 92 ? -32.947 -9.111 41.373 1.00 76.81 92 SER A N 1
ATOM 701 C CA . SER A 1 92 ? -33.497 -10.228 42.146 1.00 76.81 92 SER A CA 1
ATOM 702 C C . SER A 1 92 ? -33.678 -11.460 41.265 1.00 76.81 92 SER A C 1
ATOM 704 O O . SER A 1 92 ? -34.096 -11.343 40.116 1.00 76.81 92 SER A O 1
ATOM 706 N N . LYS A 1 93 ? -33.430 -12.655 41.814 1.00 66.50 93 LYS A N 1
ATOM 707 C CA . LYS A 1 93 ? -33.706 -13.940 41.143 1.00 66.50 93 LYS A CA 1
ATOM 708 C C . LYS A 1 93 ? -35.197 -14.288 41.041 1.00 66.50 93 LYS A C 1
ATOM 710 O O . LYS A 1 93 ? -35.551 -15.147 40.243 1.00 66.50 93 LYS A O 1
ATOM 715 N N . VAL A 1 94 ? -36.058 -13.661 41.849 1.00 67.81 94 VAL A N 1
ATOM 716 C CA . VAL A 1 94 ? -37.482 -14.041 41.972 1.00 67.81 94 VAL A CA 1
ATOM 717 C C . VAL A 1 94 ? -38.375 -13.293 40.976 1.00 67.81 94 VAL A C 1
ATOM 719 O O . VAL A 1 94 ? -39.315 -13.873 40.443 1.00 67.81 94 VAL A O 1
ATOM 722 N N . ASN A 1 95 ? -38.050 -12.032 40.678 1.00 73.06 95 ASN A N 1
ATOM 723 C CA . ASN A 1 95 ? -38.792 -11.186 39.739 1.00 73.06 95 ASN A CA 1
ATOM 724 C C . ASN A 1 95 ? -37.872 -10.779 38.581 1.00 73.06 95 ASN A C 1
ATOM 726 O O . ASN A 1 95 ? -36.676 -10.587 38.800 1.00 73.06 95 ASN A O 1
ATOM 730 N N . LYS A 1 96 ? -38.420 -10.544 37.380 1.00 85.62 96 LYS A N 1
ATOM 731 C CA . LYS A 1 96 ? -37.689 -9.944 36.244 1.00 85.62 96 LYS A CA 1
ATOM 732 C C . LYS A 1 96 ? -37.417 -8.442 36.452 1.00 85.62 96 LYS A C 1
ATOM 734 O O . LYS A 1 96 ? -37.747 -7.610 35.611 1.00 85.62 96 LYS A O 1
ATOM 739 N N . ASN A 1 97 ? -36.801 -8.088 37.576 1.00 90.31 97 ASN A N 1
ATOM 740 C CA . ASN A 1 97 ? -36.426 -6.715 37.878 1.00 90.31 97 ASN A CA 1
ATOM 741 C C . ASN A 1 97 ? -34.966 -6.459 37.511 1.00 90.31 97 ASN A C 1
ATOM 743 O O . ASN A 1 97 ? -34.064 -7.156 37.984 1.00 90.31 97 ASN A O 1
ATOM 747 N N . ALA A 1 98 ? -34.746 -5.432 36.699 1.00 92.69 98 ALA A N 1
ATOM 748 C CA . ALA A 1 98 ? -33.437 -4.989 36.257 1.00 92.69 98 ALA A CA 1
ATOM 749 C C . ALA A 1 98 ? -33.116 -3.580 36.772 1.00 92.69 98 ALA A C 1
ATOM 751 O O . ALA A 1 98 ? -34.002 -2.773 37.050 1.00 92.69 98 ALA A O 1
ATOM 752 N N . ILE A 1 99 ? -31.826 -3.308 36.910 1.00 94.06 99 ILE A N 1
ATOM 753 C CA . ILE A 1 99 ? -31.243 -2.013 37.251 1.00 94.06 99 ILE A CA 1
ATOM 754 C C . ILE A 1 99 ? -30.066 -1.728 36.316 1.00 94.06 99 ILE A C 1
ATOM 756 O O . ILE A 1 99 ? -29.562 -2.632 35.645 1.00 94.06 99 ILE A O 1
ATOM 760 N N . LEU A 1 100 ? -29.610 -0.480 36.286 1.00 94.56 100 LEU A N 1
ATOM 761 C CA . LEU A 1 100 ? -28.501 -0.046 35.441 1.00 94.56 100 LEU A CA 1
ATOM 762 C C . LEU A 1 100 ? -27.292 0.363 36.288 1.00 94.56 100 LEU A C 1
ATOM 764 O O . LEU A 1 100 ? -27.409 1.165 37.211 1.00 94.56 100 LEU A O 1
ATOM 768 N N . LEU A 1 101 ? -26.111 -0.139 35.949 1.00 94.25 101 LEU A N 1
ATOM 769 C CA . LEU A 1 101 ? -24.838 0.385 36.437 1.00 94.25 101 LEU A CA 1
ATOM 770 C C . LEU A 1 101 ? -24.233 1.224 35.308 1.00 94.25 101 LEU A C 1
ATOM 772 O O . LEU A 1 101 ? -23.851 0.662 34.286 1.00 94.25 101 LEU A O 1
ATOM 776 N N . VAL A 1 102 ? -24.225 2.549 35.451 1.00 93.81 102 VAL A N 1
ATOM 777 C CA . VAL A 1 102 ? -23.942 3.507 34.366 1.00 93.81 102 VAL A CA 1
ATOM 778 C C . VAL A 1 102 ? -22.697 4.345 34.637 1.00 93.81 102 VAL A C 1
ATOM 780 O O . VAL A 1 102 ? -22.409 4.703 35.780 1.00 93.81 102 VAL A O 1
ATOM 783 N N . ALA A 1 103 ? -21.960 4.685 33.582 1.00 87.69 103 ALA A N 1
ATOM 784 C CA . ALA A 1 103 ? -20.804 5.570 33.674 1.00 87.69 103 ALA A CA 1
ATOM 785 C C . ALA A 1 103 ? -21.241 7.003 34.045 1.00 87.69 103 ALA A C 1
ATOM 787 O O . ALA A 1 103 ? -22.361 7.410 33.719 1.00 87.69 103 ALA A O 1
ATOM 788 N N . PRO A 1 104 ? -20.383 7.826 34.677 1.00 84.81 104 PRO A N 1
ATOM 789 C CA . PRO A 1 104 ? -20.754 9.187 35.077 1.00 84.81 104 PRO A CA 1
ATOM 790 C C . PRO A 1 104 ? -21.110 10.111 33.903 1.00 84.81 104 PRO A C 1
ATOM 792 O O . PRO A 1 104 ? -21.804 11.111 34.095 1.00 84.81 104 PRO A O 1
ATOM 795 N N . THR A 1 105 ? -20.637 9.769 32.704 1.00 81.12 105 THR A N 1
ATOM 796 C CA . THR A 1 105 ? -20.876 10.459 31.432 1.00 81.12 105 THR A CA 1
ATOM 797 C C . THR A 1 105 ? -22.242 10.165 30.807 1.00 81.12 105 THR A C 1
ATOM 799 O O . THR A 1 105 ? -22.643 10.889 29.901 1.00 81.12 105 THR A O 1
ATOM 802 N N . VAL A 1 106 ? -22.959 9.138 31.275 1.00 84.06 106 VAL A N 1
ATOM 803 C CA . VAL A 1 106 ? -24.253 8.712 30.719 1.00 84.06 106 VAL A CA 1
ATOM 804 C C . VAL A 1 106 ? -25.343 9.753 31.003 1.00 84.06 106 VAL A C 1
ATOM 806 O O . VAL A 1 106 ? -25.520 10.215 32.138 1.00 84.06 106 VAL A O 1
ATOM 809 N N . THR A 1 107 ? -26.077 10.120 29.954 1.00 87.12 107 THR A N 1
ATOM 810 C CA . THR A 1 107 ? -27.157 11.115 29.962 1.00 87.12 107 THR A CA 1
ATOM 811 C C . THR A 1 107 ? -28.516 10.497 30.318 1.00 87.12 107 THR A C 1
ATOM 813 O O . THR A 1 107 ? -28.644 9.289 30.510 1.00 87.12 107 THR A O 1
ATOM 816 N N . VAL A 1 108 ? -29.563 11.323 30.428 1.00 88.50 108 VAL A N 1
ATOM 817 C CA . VAL A 1 108 ? -30.939 10.825 30.627 1.00 88.50 108 VAL A CA 1
ATOM 818 C C . VAL A 1 108 ? -31.440 10.074 29.384 1.00 88.50 108 VAL A C 1
ATOM 820 O O . VAL A 1 108 ? -32.129 9.070 29.533 1.00 88.50 108 VAL A O 1
ATOM 823 N N . ASP A 1 109 ? -31.053 10.505 28.181 1.00 82.44 109 ASP A N 1
ATOM 824 C CA . ASP A 1 109 ? -31.500 9.906 26.915 1.00 82.44 109 ASP A CA 1
ATOM 825 C C . ASP A 1 109 ? -30.842 8.545 26.646 1.00 82.44 109 ASP A C 1
ATOM 827 O O . ASP A 1 109 ? -31.491 7.612 26.168 1.00 82.44 109 ASP A O 1
ATOM 831 N N . ASP A 1 110 ? -29.585 8.383 27.067 1.00 85.75 110 ASP A N 1
ATOM 832 C CA . ASP A 1 110 ? -28.935 7.073 27.122 1.00 85.75 110 ASP A CA 1
ATOM 833 C C . ASP A 1 110 ? -29.694 6.125 28.069 1.00 85.75 110 ASP A C 1
ATOM 835 O O . ASP A 1 110 ? -29.972 4.980 27.720 1.00 85.75 110 ASP A O 1
ATOM 839 N N . ILE A 1 111 ? -30.082 6.605 29.262 1.00 90.38 111 ILE A N 1
ATOM 840 C CA . ILE A 1 111 ? -30.855 5.805 30.226 1.00 90.38 111 ILE A CA 1
ATOM 841 C C . ILE A 1 111 ? -32.228 5.435 29.653 1.00 90.38 111 ILE A C 1
ATOM 843 O O . ILE A 1 111 ? -32.614 4.276 29.791 1.00 90.38 111 ILE A O 1
ATOM 847 N N . ASN A 1 112 ? -32.931 6.355 28.978 1.00 91.69 112 ASN A N 1
ATOM 848 C CA . ASN A 1 112 ? -34.180 6.046 28.267 1.00 91.69 112 ASN A CA 1
ATOM 849 C C . ASN A 1 112 ? -33.965 4.868 27.298 1.00 91.69 112 ASN A C 1
ATOM 851 O O . ASN A 1 112 ? -34.652 3.853 27.403 1.00 91.69 112 ASN A O 1
ATOM 855 N N . SER A 1 113 ? -32.935 4.954 26.450 1.00 88.44 113 SER A N 1
ATOM 856 C CA . SER A 1 113 ? -32.584 3.917 25.466 1.00 88.44 113 SER A CA 1
ATOM 857 C C . SER A 1 113 ? -32.281 2.559 26.124 1.00 88.44 113 SER A C 1
ATOM 859 O O . SER A 1 113 ? -32.711 1.507 25.652 1.00 88.44 113 SER A O 1
ATOM 861 N N . TYR A 1 114 ? -31.573 2.552 27.258 1.00 93.06 114 TYR A N 1
ATOM 862 C CA . TYR A 1 114 ? -31.288 1.326 28.012 1.00 93.06 114 TYR A CA 1
ATOM 863 C C . TYR A 1 114 ? -32.536 0.737 28.693 1.00 93.06 114 TYR A C 1
ATOM 865 O O . TYR A 1 114 ? -32.662 -0.484 28.806 1.00 93.06 114 TYR A O 1
ATOM 873 N N . VAL A 1 115 ? -33.471 1.581 29.137 1.00 92.06 115 VAL A N 1
ATOM 874 C CA . VAL A 1 115 ? -34.749 1.159 29.732 1.00 92.06 115 VAL A CA 1
ATOM 875 C C . VAL A 1 115 ? -35.719 0.622 28.675 1.00 92.06 115 VAL A C 1
ATOM 877 O O . VAL A 1 115 ? -36.454 -0.325 28.965 1.00 92.06 115 VAL A O 1
ATOM 880 N N . GLU A 1 116 ? -35.692 1.148 27.451 1.00 91.12 116 GLU A N 1
ATOM 881 C CA . GLU A 1 116 ? -36.434 0.592 26.313 1.00 91.12 116 GLU A CA 1
ATOM 882 C C . GLU A 1 116 ? -35.964 -0.836 26.003 1.00 91.12 116 GLU A C 1
ATOM 884 O O . GLU A 1 116 ? -36.779 -1.756 26.056 1.00 91.12 116 GLU A O 1
ATOM 889 N N . ILE A 1 117 ? -34.651 -1.059 25.846 1.00 90.12 117 ILE A N 1
ATOM 890 C CA . ILE A 1 117 ? -34.066 -2.399 25.620 1.00 90.12 117 ILE A CA 1
ATOM 891 C C . ILE A 1 117 ? -34.485 -3.392 26.718 1.00 90.12 117 ILE A C 1
ATOM 893 O O . ILE A 1 117 ? -34.852 -4.533 26.422 1.00 90.12 117 ILE A O 1
ATOM 897 N N . LEU A 1 118 ? -34.458 -2.977 27.991 1.00 92.12 118 LEU A N 1
ATOM 898 C CA . LEU A 1 118 ? -34.929 -3.804 29.109 1.00 92.12 118 LEU A CA 1
ATOM 899 C C . LEU A 1 118 ? -36.417 -4.164 28.967 1.00 92.12 118 LEU A C 1
ATOM 901 O O . LEU A 1 118 ? -36.782 -5.337 29.088 1.00 92.12 118 LEU A O 1
ATOM 905 N N . THR A 1 119 ? -37.257 -3.167 28.687 1.00 90.75 119 THR A N 1
ATOM 906 C CA . THR A 1 119 ? -38.712 -3.320 28.553 1.00 90.75 119 THR A CA 1
ATOM 907 C C . THR A 1 119 ? -39.083 -4.241 27.387 1.00 90.75 119 THR A C 1
ATOM 909 O O . THR A 1 119 ? -39.906 -5.139 27.564 1.00 90.75 119 THR A O 1
ATOM 912 N N . GLU A 1 120 ? -38.435 -4.095 26.226 1.00 90.44 120 GLU A N 1
ATOM 913 C CA . GLU A 1 120 ? -38.635 -4.953 25.045 1.00 90.44 120 GLU A CA 1
ATOM 914 C C . GLU A 1 120 ? -38.349 -6.435 25.335 1.00 90.44 120 GLU A C 1
ATOM 916 O O . GLU A 1 120 ? -39.056 -7.323 24.858 1.00 90.44 120 GLU A O 1
ATOM 921 N N . HIS A 1 121 ? -37.359 -6.716 26.187 1.00 89.75 121 HIS A N 1
ATOM 922 C CA . HIS A 1 121 ? -37.002 -8.072 26.619 1.00 89.75 121 HIS A CA 1
ATOM 923 C C . HIS A 1 121 ? -37.797 -8.550 27.858 1.00 89.75 121 HIS A C 1
ATOM 925 O O . HIS A 1 121 ? -37.516 -9.607 28.445 1.00 89.75 121 HIS A O 1
ATOM 931 N N . GLY A 1 122 ? -38.820 -7.788 28.257 1.00 90.81 122 GLY A N 1
ATOM 932 C CA . GLY A 1 122 ? -39.739 -8.111 29.344 1.00 90.81 122 GLY A CA 1
ATOM 933 C C . GLY A 1 122 ? -39.124 -8.002 30.739 1.00 90.81 122 GLY A C 1
ATOM 934 O O . GLY A 1 122 ? -39.486 -8.797 31.609 1.00 90.81 122 GLY A O 1
ATOM 935 N N . TRP A 1 123 ? -38.183 -7.077 30.944 1.00 93.50 123 TRP A N 1
ATOM 936 C CA . TRP A 1 123 ? -37.653 -6.697 32.257 1.00 93.50 123 TRP A CA 1
ATOM 937 C C . TRP A 1 123 ? -38.288 -5.392 32.744 1.00 93.50 123 TRP A C 1
ATOM 939 O O . TRP A 1 123 ? -38.483 -4.458 31.973 1.00 93.50 123 TRP A O 1
ATOM 949 N N . SER A 1 124 ? -38.571 -5.314 34.043 1.00 91.56 124 SER A N 1
ATOM 950 C CA . SER A 1 124 ? -39.131 -4.135 34.712 1.00 91.56 124 SER A CA 1
ATOM 951 C C . SER A 1 124 ? -38.101 -3.444 35.609 1.00 91.56 124 SER A C 1
ATOM 953 O O . SER A 1 124 ? -37.201 -4.082 36.153 1.00 91.56 124 SER A O 1
ATOM 955 N N . LEU A 1 125 ? -38.237 -2.133 35.811 1.00 91.56 125 LEU A N 1
ATOM 956 C CA . LEU A 1 125 ? -37.464 -1.408 36.827 1.00 91.56 125 LEU A CA 1
ATOM 957 C C . LEU A 1 125 ? -38.075 -1.620 38.228 1.00 91.56 125 LEU A C 1
ATOM 959 O O . LEU A 1 125 ? -39.287 -1.819 38.339 1.00 91.56 125 LEU A O 1
ATOM 963 N N . PRO A 1 126 ? -37.287 -1.569 39.319 1.00 88.00 126 PRO A N 1
ATOM 964 C CA . PRO A 1 126 ? -37.819 -1.729 40.669 1.00 88.00 126 PRO A CA 1
ATOM 965 C C . PRO A 1 126 ? -38.721 -0.554 41.079 1.00 88.00 126 PRO A C 1
ATOM 967 O O . PRO A 1 126 ? -38.347 0.612 40.950 1.00 88.00 126 PRO A O 1
ATOM 970 N N . GLU A 1 127 ? -39.885 -0.855 41.662 1.00 82.31 127 GLU A N 1
ATOM 971 C CA . GLU A 1 127 ? -40.851 0.148 42.146 1.00 82.31 127 GLU A CA 1
ATOM 972 C C . GLU A 1 127 ? -40.305 1.023 43.285 1.00 82.31 127 GLU A C 1
ATOM 974 O O . GLU A 1 127 ? -40.675 2.194 43.401 1.00 82.31 127 GLU A O 1
ATOM 979 N N . GLN A 1 128 ? -39.368 0.503 44.085 1.00 82.19 128 GLN A N 1
ATOM 980 C CA . GLN A 1 128 ? -38.749 1.193 45.221 1.00 82.19 128 GLN A CA 1
ATOM 981 C C . GLN A 1 128 ? -37.217 1.184 45.125 1.00 82.19 128 GLN A C 1
ATOM 983 O O . GLN A 1 128 ? -36.621 0.182 44.734 1.00 82.19 128 GLN A O 1
ATOM 988 N N . GLY A 1 129 ? -36.582 2.278 45.558 1.00 84.88 129 GLY A N 1
ATOM 989 C CA . GLY A 1 129 ? -35.123 2.442 45.543 1.00 84.88 129 GLY A CA 1
ATOM 990 C C . GLY A 1 129 ? -34.562 2.971 44.213 1.00 84.88 129 GLY A C 1
ATOM 991 O O . GLY A 1 129 ? -35.329 3.378 43.332 1.00 84.88 129 GLY A O 1
ATOM 992 N N . PRO A 1 130 ? -33.227 3.013 44.062 1.00 89.88 130 PRO A N 1
ATOM 993 C CA . PRO A 1 130 ? -32.601 3.439 42.819 1.00 89.88 130 PRO A CA 1
ATOM 994 C C . PRO A 1 130 ? -32.922 2.464 41.679 1.00 89.88 130 PRO A C 1
ATOM 996 O O . PRO A 1 130 ? -33.076 1.263 41.892 1.00 89.88 130 PRO A O 1
ATOM 999 N N . VAL A 1 131 ? -33.002 2.991 40.460 1.00 92.62 131 VAL A N 1
ATOM 1000 C CA . VAL A 1 131 ? -33.049 2.206 39.216 1.00 92.62 131 VAL A CA 1
ATOM 1001 C C . VAL A 1 131 ? -31.698 2.218 38.499 1.00 92.62 131 VAL A C 1
ATOM 1003 O O . VAL A 1 131 ? -31.417 1.311 37.718 1.00 92.62 131 VAL A O 1
ATOM 1006 N N . ALA A 1 132 ? -30.847 3.208 38.795 1.00 92.94 132 ALA A N 1
ATOM 1007 C CA . ALA A 1 132 ? -29.487 3.294 38.283 1.00 92.94 132 ALA A CA 1
ATOM 1008 C C . ALA A 1 132 ? -28.462 3.656 39.374 1.00 92.94 132 ALA A C 1
ATOM 1010 O O . ALA A 1 132 ? -28.762 4.381 40.324 1.00 92.94 132 ALA A O 1
ATOM 1011 N N . TRP A 1 133 ? -27.237 3.162 39.217 1.00 94.31 133 TRP A N 1
ATOM 1012 C CA . TRP A 1 133 ? -26.077 3.422 40.070 1.00 94.31 133 TRP A CA 1
ATOM 1013 C C . TRP A 1 133 ? -24.941 3.946 39.194 1.00 94.31 133 TRP A C 1
ATOM 1015 O O . TRP A 1 133 ? -24.680 3.378 38.135 1.00 94.31 133 TRP A O 1
ATOM 1025 N N . ARG A 1 134 ? -24.252 5.008 39.625 1.00 92.75 134 ARG A N 1
ATOM 1026 C CA . ARG A 1 134 ? -23.058 5.501 38.925 1.00 92.75 134 ARG A CA 1
ATOM 1027 C C . ARG A 1 134 ? -21.841 4.672 39.324 1.00 92.75 134 ARG A C 1
ATOM 1029 O O . ARG A 1 134 ? -21.657 4.411 40.513 1.00 92.75 134 ARG A O 1
ATOM 1036 N N . ALA A 1 135 ? -21.021 4.274 38.357 1.00 89.12 135 ALA A N 1
ATOM 1037 C CA . ALA A 1 135 ? -19.794 3.525 38.611 1.00 89.12 135 ALA A CA 1
ATOM 1038 C C . ALA A 1 135 ? -18.668 3.885 37.641 1.00 89.12 135 ALA A C 1
ATOM 1040 O O . ALA A 1 135 ? -18.917 4.247 36.491 1.00 89.12 135 ALA A O 1
ATOM 1041 N N . ALA A 1 136 ? -17.428 3.695 38.085 1.00 81.88 136 ALA A N 1
ATOM 1042 C CA . ALA A 1 136 ? -16.256 3.817 37.233 1.00 81.88 136 ALA A CA 1
ATOM 1043 C C . ALA A 1 136 ? -16.347 2.834 36.038 1.00 81.88 136 ALA A C 1
ATOM 1045 O O . ALA A 1 136 ? -16.682 1.660 36.246 1.00 81.88 136 ALA A O 1
ATOM 1046 N N . PRO A 1 137 ? -15.998 3.245 34.801 1.00 79.88 137 PRO A N 1
ATOM 1047 C CA . PRO A 1 137 ? -16.116 2.403 33.604 1.00 79.88 137 PRO A CA 1
ATOM 1048 C C . PRO A 1 137 ? -15.445 1.023 33.696 1.00 79.88 137 PRO A C 1
ATOM 1050 O O . PRO A 1 137 ? -15.943 0.044 33.145 1.00 79.88 137 PRO A O 1
ATOM 1053 N N . SER A 1 138 ? -14.343 0.910 34.444 1.00 72.69 138 SER A N 1
ATOM 1054 C CA . SER A 1 138 ? -13.649 -0.359 34.707 1.00 72.69 138 SER A CA 1
ATOM 1055 C C . SER A 1 138 ? -14.507 -1.376 35.473 1.00 72.69 138 SER A C 1
ATOM 1057 O O . SER A 1 138 ? -14.408 -2.579 35.226 1.00 72.69 138 SER A O 1
ATOM 1059 N N . ILE A 1 139 ? -15.375 -0.905 36.372 1.00 82.31 139 ILE A N 1
ATOM 1060 C CA . ILE A 1 139 ? -16.293 -1.739 37.155 1.00 82.31 139 ILE A CA 1
ATOM 1061 C C . ILE A 1 139 ? -17.472 -2.171 36.290 1.00 82.31 139 ILE A C 1
ATOM 1063 O O . ILE A 1 139 ? -17.823 -3.350 36.280 1.00 82.31 139 ILE A O 1
ATOM 1067 N N . ILE A 1 140 ? -18.028 -1.244 35.508 1.00 86.12 140 ILE A N 1
ATOM 1068 C CA . ILE A 1 140 ? -19.107 -1.519 34.551 1.00 86.12 140 ILE A CA 1
ATOM 1069 C C . ILE A 1 140 ? -18.677 -2.595 33.558 1.00 86.12 140 ILE A C 1
ATOM 1071 O O . ILE A 1 140 ? -19.411 -3.556 33.336 1.00 86.12 140 ILE A O 1
ATOM 1075 N N . MET A 1 141 ? -17.462 -2.489 33.026 1.00 76.00 141 MET A N 1
ATOM 1076 C CA . MET A 1 141 ? -16.928 -3.423 32.041 1.00 76.00 141 MET A CA 1
ATOM 1077 C C . MET A 1 141 ? -16.700 -4.823 32.619 1.00 76.00 141 MET A C 1
ATOM 1079 O O . MET A 1 141 ? -17.083 -5.816 32.001 1.00 76.00 141 MET A O 1
ATOM 1083 N N . ALA A 1 142 ? -16.165 -4.921 33.837 1.00 73.88 142 ALA A N 1
ATOM 1084 C CA . ALA A 1 142 ? -16.003 -6.202 34.521 1.00 73.88 142 ALA A CA 1
ATOM 1085 C C . ALA A 1 142 ? -17.346 -6.841 34.922 1.00 73.88 142 ALA A C 1
ATOM 1087 O O . ALA A 1 142 ? -17.498 -8.054 34.795 1.00 73.88 142 ALA A O 1
ATOM 1088 N N . VAL A 1 143 ? -18.341 -6.052 35.345 1.00 83.62 143 VAL A N 1
ATOM 1089 C CA . VAL A 1 143 ? -19.710 -6.547 35.582 1.00 83.62 143 VAL A CA 1
ATOM 1090 C C . VAL A 1 143 ? -20.349 -7.024 34.273 1.00 83.62 143 VAL A C 1
ATOM 1092 O O . VAL A 1 143 ? -20.896 -8.124 34.229 1.00 83.62 143 VAL A O 1
ATOM 1095 N N . SER A 1 144 ? -20.210 -6.249 33.194 1.00 83.31 144 SER A N 1
ATOM 1096 C CA . SER A 1 144 ? -20.738 -6.564 31.857 1.00 83.31 144 SER A CA 1
ATOM 1097 C C . SER A 1 144 ? -20.182 -7.860 31.266 1.00 83.31 144 SER A C 1
ATOM 1099 O O . SER A 1 144 ? -20.887 -8.565 30.549 1.00 83.31 144 SER A O 1
ATOM 1101 N N . GLN A 1 145 ? -18.924 -8.181 31.577 1.00 71.69 145 GLN A N 1
ATOM 1102 C CA . GLN A 1 145 ? -18.249 -9.415 31.166 1.00 71.69 145 GLN A CA 1
ATOM 1103 C C . GLN A 1 145 ? -18.457 -10.587 32.151 1.00 71.69 145 GLN A C 1
ATOM 1105 O O . GLN A 1 145 ? -17.923 -11.669 31.931 1.00 71.69 145 GLN A O 1
ATOM 1110 N N . GLY A 1 146 ? -19.213 -10.402 33.242 1.00 70.44 146 GLY A N 1
ATOM 1111 C CA . GLY A 1 146 ? -19.442 -11.443 34.255 1.00 70.44 146 GLY A CA 1
ATOM 1112 C C . GLY A 1 146 ? -18.245 -11.725 35.176 1.00 70.44 146 GLY A C 1
ATOM 1113 O O . GLY A 1 146 ? -18.247 -12.719 35.898 1.00 70.44 146 GLY A O 1
ATOM 1114 N N . HIS A 1 147 ? -17.230 -10.855 35.186 1.00 62.16 147 HIS A N 1
ATOM 1115 C CA . HIS A 1 147 ? -16.025 -10.967 36.019 1.00 62.16 147 HIS A CA 1
ATOM 1116 C C . HIS A 1 147 ? -16.214 -10.476 37.468 1.00 62.16 147 HIS A C 1
ATOM 1118 O O . HIS A 1 147 ? -15.299 -10.592 38.284 1.00 62.16 147 HIS A O 1
ATOM 1124 N N . ALA A 1 148 ? -17.388 -9.936 37.798 1.00 59.06 148 ALA A N 1
ATOM 1125 C CA . ALA A 1 148 ? -17.801 -9.583 39.153 1.00 59.06 148 ALA A CA 1
ATOM 1126 C C . ALA A 1 148 ? -19.203 -10.148 39.429 1.00 59.06 148 ALA A C 1
ATOM 1128 O O . ALA A 1 148 ? -20.040 -10.180 38.530 1.00 59.06 148 ALA A O 1
ATOM 1129 N N . GLY A 1 149 ? -19.472 -10.564 40.669 1.00 56.16 149 GLY A N 1
ATOM 1130 C CA . GLY A 1 149 ? -20.781 -11.047 41.123 1.00 56.16 149 GLY A CA 1
ATOM 1131 C C . GLY A 1 149 ? -20.866 -11.083 42.651 1.00 56.16 149 GLY A C 1
ATOM 1132 O O . GLY A 1 149 ? -19.839 -11.114 43.326 1.00 56.16 149 GLY A O 1
ATOM 1133 N N . ASN A 1 150 ? -22.073 -11.124 43.223 1.00 45.94 150 ASN A N 1
ATOM 1134 C CA . ASN A 1 150 ? -22.289 -10.987 44.680 1.00 45.94 150 ASN A CA 1
ATOM 1135 C C . ASN A 1 150 ? -21.679 -12.102 45.566 1.00 45.94 150 ASN A C 1
ATOM 1137 O O . ASN A 1 150 ? -21.765 -12.040 46.791 1.00 45.94 150 ASN A O 1
ATOM 1141 N N . HIS A 1 151 ? -21.061 -13.127 44.971 1.00 43.19 151 HIS A N 1
ATOM 1142 C CA . HIS A 1 151 ? -20.395 -14.222 45.685 1.00 43.19 151 HIS A CA 1
ATOM 1143 C C . HIS A 1 151 ? -18.896 -14.373 45.374 1.00 43.19 151 HIS A C 1
ATOM 1145 O O . HIS A 1 151 ? -18.259 -15.265 45.927 1.00 43.19 151 HIS A O 1
ATOM 1151 N N . SER A 1 152 ? -18.283 -13.495 44.569 1.00 40.75 152 SER A N 1
ATOM 1152 C CA . SER A 1 152 ? -16.835 -13.532 44.295 1.00 40.75 152 SER A CA 1
ATOM 1153 C C . SER A 1 152 ? -15.993 -12.842 45.385 1.00 40.75 152 SER A C 1
ATOM 1155 O O . SER A 1 152 ? -15.071 -12.080 45.089 1.00 40.75 152 SER A O 1
ATOM 1157 N N . ALA A 1 153 ? -16.286 -13.130 46.657 1.00 32.81 153 ALA A N 1
ATOM 1158 C CA . ALA A 1 153 ? -15.486 -12.715 47.810 1.00 32.81 153 ALA A CA 1
ATOM 1159 C C . ALA A 1 153 ? -14.207 -13.573 47.914 1.00 32.81 153 ALA A C 1
ATOM 1161 O O . ALA A 1 153 ? -14.100 -14.460 48.757 1.00 32.81 153 ALA A O 1
ATOM 1162 N N . GLY A 1 154 ? -13.251 -13.343 47.008 1.00 33.97 154 GLY A N 1
ATOM 1163 C CA . GLY A 1 154 ? -11.991 -14.097 46.974 1.00 33.97 154 GLY A CA 1
ATOM 1164 C C . GLY A 1 154 ? -11.115 -13.938 45.726 1.00 33.97 154 GLY A C 1
ATOM 1165 O O . GLY A 1 154 ? -10.006 -14.465 45.711 1.00 33.97 154 GLY A O 1
ATOM 1166 N N . VAL A 1 155 ? -11.559 -13.224 44.685 1.00 35.66 155 VAL A N 1
ATOM 1167 C CA . VAL A 1 155 ? -10.702 -12.935 43.520 1.00 35.66 155 VAL A CA 1
ATOM 1168 C C . VAL A 1 155 ? -9.780 -11.757 43.844 1.00 35.66 155 VAL A C 1
ATOM 1170 O O . VAL A 1 155 ? -10.244 -10.715 44.302 1.00 35.66 155 VAL A O 1
ATOM 1173 N N . SER A 1 156 ? -8.478 -11.908 43.583 1.00 33.94 156 SER A N 1
ATOM 1174 C CA . SER A 1 156 ? -7.501 -10.817 43.700 1.00 33.94 156 SER A CA 1
ATOM 1175 C C . SER A 1 156 ? -7.894 -9.649 42.786 1.00 33.94 156 SER A C 1
ATOM 1177 O O . SER A 1 156 ? -7.850 -9.755 41.559 1.00 33.94 156 SER A O 1
ATOM 1179 N N . LEU A 1 157 ? -8.284 -8.529 43.399 1.00 36.56 157 LEU A N 1
ATOM 1180 C CA . LEU A 1 157 ? -8.976 -7.399 42.760 1.00 36.56 157 LEU A CA 1
ATOM 1181 C C . LEU A 1 157 ? -8.166 -6.652 41.680 1.00 36.56 157 LEU A C 1
ATOM 1183 O O . LEU A 1 157 ? -8.719 -5.815 40.972 1.00 36.56 157 LEU A O 1
ATOM 1187 N N . GLY A 1 158 ? -6.868 -6.940 41.540 1.00 43.78 158 GLY A N 1
ATOM 1188 C CA . GLY A 1 158 ? -6.006 -6.323 40.527 1.00 43.78 158 GLY A CA 1
ATOM 1189 C C . GLY A 1 158 ? -6.049 -6.989 39.146 1.00 43.78 158 GLY A C 1
ATOM 1190 O O . GLY A 1 158 ? -5.805 -6.308 38.151 1.00 43.78 158 GLY A O 1
ATOM 1191 N N . ASP A 1 159 ? -6.347 -8.291 39.062 1.00 44.03 159 ASP A N 1
ATOM 1192 C CA . ASP A 1 159 ? -6.218 -9.048 37.805 1.00 44.03 159 ASP A CA 1
ATOM 1193 C C . ASP A 1 159 ? -7.493 -9.054 36.957 1.00 44.03 159 ASP A C 1
ATOM 1195 O O . ASP A 1 159 ? -7.403 -9.021 35.731 1.00 44.03 159 ASP A O 1
ATOM 1199 N N . SER A 1 160 ? -8.684 -9.028 37.564 1.00 48.50 160 SER A N 1
ATOM 1200 C CA . SER A 1 160 ? -9.954 -9.026 36.817 1.00 48.50 160 SER A CA 1
ATOM 1201 C C . SER A 1 160 ? -10.118 -7.768 35.955 1.00 48.50 160 SER A C 1
ATOM 1203 O O . SER A 1 160 ? -10.432 -7.869 34.770 1.00 48.50 160 SER A O 1
ATOM 1205 N N . GLY A 1 161 ? -9.821 -6.586 36.507 1.00 50.50 161 GLY A N 1
ATOM 1206 C CA . GLY A 1 161 ? -9.846 -5.319 35.767 1.00 50.50 161 GLY A CA 1
ATOM 1207 C C . GLY A 1 161 ? -8.794 -5.255 34.654 1.00 50.50 161 GLY A C 1
ATOM 1208 O O . GLY A 1 161 ? -9.096 -4.821 33.542 1.00 50.50 161 GLY A O 1
ATOM 1209 N N . LYS A 1 162 ? -7.578 -5.761 34.909 1.00 57.75 162 LYS A N 1
ATOM 1210 C CA . LYS A 1 162 ? -6.528 -5.880 33.881 1.00 57.75 162 LYS A CA 1
ATOM 1211 C C . LYS A 1 162 ? -6.910 -6.859 32.771 1.00 57.75 162 LYS A C 1
ATOM 1213 O O . LYS A 1 162 ? -6.610 -6.596 31.610 1.00 57.75 162 LYS A O 1
ATOM 1218 N N . SER A 1 163 ? -7.570 -7.964 33.117 1.00 69.38 163 SER A N 1
ATOM 1219 C CA . SER A 1 163 ? -8.093 -8.939 32.159 1.00 69.38 163 SER A CA 1
ATOM 1220 C C . SER A 1 163 ? -9.168 -8.314 31.267 1.00 69.38 163 SER A C 1
ATOM 1222 O O . SER A 1 163 ? -9.084 -8.423 30.048 1.00 69.38 163 SER A O 1
ATOM 1224 N N . ALA A 1 164 ? -10.113 -7.568 31.851 1.00 69.19 164 ALA A N 1
ATOM 1225 C CA . ALA A 1 164 ? -11.172 -6.886 31.110 1.00 69.19 164 ALA A CA 1
ATOM 1226 C C . ALA A 1 164 ? -10.628 -5.834 30.124 1.00 69.19 164 ALA A C 1
ATOM 1228 O O . ALA A 1 164 ? -11.009 -5.834 28.956 1.00 69.19 164 ALA A O 1
ATOM 1229 N N . LEU A 1 165 ? -9.700 -4.976 30.567 1.00 79.88 165 LEU A N 1
ATOM 1230 C CA . LEU A 1 165 ? -9.043 -3.970 29.717 1.00 79.88 165 LEU A CA 1
ATOM 1231 C C . LEU A 1 165 ? -8.182 -4.606 28.616 1.00 79.88 165 LEU A C 1
ATOM 1233 O O . LEU A 1 165 ? -8.171 -4.123 27.484 1.00 79.88 165 LEU A O 1
ATOM 1237 N N . TRP A 1 166 ? -7.483 -5.704 28.923 1.00 85.75 166 TRP A N 1
ATOM 1238 C CA . TRP A 1 166 ? -6.788 -6.487 27.903 1.00 85.75 166 TRP A CA 1
ATOM 1239 C C . TRP A 1 166 ? -7.768 -7.061 26.877 1.00 85.75 166 TRP A C 1
ATOM 1241 O O . TRP A 1 166 ? -7.508 -6.963 25.681 1.00 85.75 166 TRP A O 1
ATOM 1251 N N . GLN A 1 167 ? -8.908 -7.601 27.316 1.00 82.44 167 GLN A N 1
ATOM 1252 C CA . GLN A 1 167 ? -9.913 -8.131 26.401 1.00 82.44 167 GLN A CA 1
ATOM 1253 C C . GLN A 1 167 ? -10.469 -7.036 25.485 1.00 82.44 167 GLN A C 1
ATOM 1255 O O . GLN A 1 167 ? -10.536 -7.252 24.286 1.00 82.44 167 GLN A O 1
ATOM 1260 N N . SER A 1 168 ? -10.742 -5.826 25.984 1.00 83.38 168 SER A N 1
ATOM 1261 C CA . SER A 1 168 ? -11.147 -4.700 25.126 1.00 83.38 168 SER A CA 1
ATOM 1262 C C . SER A 1 168 ? -10.094 -4.331 24.075 1.00 83.38 168 SER A C 1
ATOM 1264 O O . SER A 1 168 ? -10.437 -3.951 22.958 1.00 83.38 168 SER A O 1
ATOM 1266 N N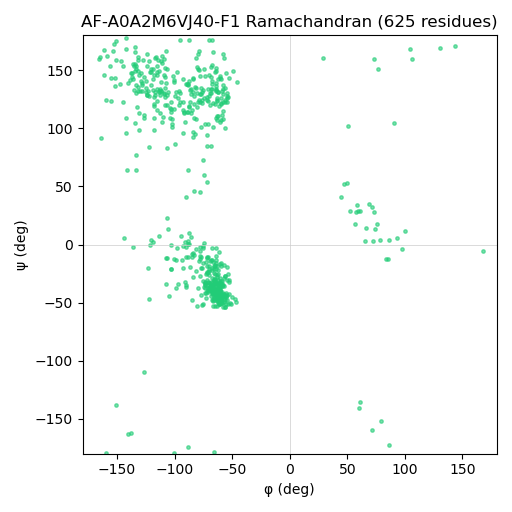 . PHE A 1 169 ? -8.804 -4.460 24.397 1.00 91.94 169 PHE A N 1
ATOM 1267 C CA . PHE A 1 169 ? -7.714 -4.246 23.440 1.00 91.94 169 PHE A CA 1
ATOM 1268 C C . PHE A 1 169 ? -7.637 -5.371 22.391 1.00 91.94 169 PHE A C 1
ATOM 1270 O O . PHE A 1 169 ? -7.417 -5.109 21.204 1.00 91.94 169 PHE A O 1
ATOM 1277 N N . VAL A 1 170 ? -7.893 -6.616 22.804 1.00 90.75 170 VAL A N 1
ATOM 1278 C CA . VAL A 1 170 ? -8.061 -7.758 21.894 1.00 90.75 170 VAL A CA 1
ATOM 1279 C C . VAL A 1 170 ? -9.293 -7.574 21.005 1.00 90.75 170 VAL A C 1
ATOM 1281 O O . VAL A 1 170 ? -9.182 -7.809 19.811 1.00 90.75 170 VAL A O 1
ATOM 1284 N N . ASP A 1 171 ? -10.419 -7.076 21.519 1.00 89.00 171 ASP A N 1
ATOM 1285 C CA . ASP A 1 171 ? -11.660 -6.860 20.759 1.00 89.00 171 ASP A CA 1
ATOM 1286 C C . ASP A 1 171 ? -11.489 -5.789 19.665 1.00 89.00 171 ASP A C 1
ATOM 1288 O O . ASP A 1 171 ? -11.931 -5.983 18.530 1.00 89.00 171 ASP A O 1
ATOM 1292 N N . VAL A 1 172 ? -10.786 -4.687 19.967 1.00 94.44 172 VAL A N 1
ATOM 1293 C CA . VAL A 1 172 ? -10.365 -3.686 18.964 1.00 94.44 172 VAL A CA 1
ATOM 1294 C C . VAL A 1 172 ? -9.495 -4.341 17.885 1.00 94.44 172 VAL A C 1
ATOM 1296 O O . VAL A 1 172 ? -9.699 -4.111 16.691 1.00 94.44 172 VAL A O 1
ATOM 1299 N N . THR A 1 173 ? -8.541 -5.183 18.292 1.00 95.69 173 THR A N 1
ATOM 1300 C CA . THR A 1 173 ? -7.622 -5.879 17.376 1.00 95.69 173 THR A CA 1
ATOM 1301 C C . THR A 1 173 ? -8.343 -6.923 16.515 1.00 95.69 173 THR A C 1
ATOM 1303 O O . THR A 1 173 ? -8.050 -7.050 15.327 1.00 95.69 173 THR A O 1
ATOM 1306 N N . GLN A 1 174 ? -9.311 -7.638 17.089 1.00 92.81 174 GLN A N 1
ATOM 1307 C CA . GLN A 1 174 ? -10.161 -8.619 16.422 1.00 92.81 174 GLN A CA 1
ATOM 1308 C C . GLN A 1 174 ? -11.004 -7.945 15.342 1.00 92.81 174 GLN A C 1
ATOM 1310 O O . GLN A 1 174 ? -10.921 -8.324 14.177 1.00 92.81 174 GLN A O 1
ATOM 1315 N N . TRP A 1 175 ? -11.738 -6.884 15.693 1.00 93.00 175 TRP A N 1
ATOM 1316 C CA . TRP A 1 175 ? -12.537 -6.143 14.719 1.00 93.00 175 TRP A CA 1
ATOM 1317 C C . TRP A 1 175 ? -11.656 -5.539 13.616 1.00 93.00 175 TRP A C 1
ATOM 1319 O O . TRP A 1 175 ? -12.003 -5.628 12.440 1.00 93.00 175 TRP A O 1
ATOM 1329 N N . ALA A 1 176 ? -10.478 -5.004 13.954 1.00 94.62 176 ALA A N 1
ATOM 1330 C CA . ALA A 1 176 ? -9.522 -4.517 12.961 1.00 94.62 176 ALA A CA 1
ATOM 1331 C C . ALA A 1 176 ? -9.066 -5.624 11.995 1.00 94.62 176 ALA A C 1
ATOM 1333 O O . ALA A 1 176 ? -9.019 -5.404 10.784 1.00 94.62 176 ALA A O 1
ATOM 1334 N N . PHE A 1 177 ? -8.761 -6.821 12.508 1.00 92.25 177 PHE A N 1
ATOM 1335 C CA . PHE A 1 177 ? -8.413 -7.983 11.690 1.00 92.25 177 PHE A CA 1
ATOM 1336 C C . PHE A 1 177 ? -9.563 -8.394 10.759 1.00 92.25 177 PHE A C 1
ATOM 1338 O O . PHE A 1 177 ? -9.326 -8.617 9.568 1.00 92.25 177 PHE A O 1
ATOM 1345 N N . ASP A 1 178 ? -10.788 -8.453 11.286 1.00 89.56 178 ASP A N 1
ATOM 1346 C CA . ASP A 1 178 ? -11.988 -8.881 10.560 1.00 89.56 178 ASP A CA 1
ATOM 1347 C C . ASP A 1 178 ? -12.376 -7.890 9.451 1.00 89.56 178 ASP A C 1
ATOM 1349 O O . ASP A 1 178 ? -12.766 -8.306 8.360 1.00 89.56 178 ASP A O 1
ATOM 1353 N N . GLN A 1 179 ? -12.186 -6.584 9.675 1.00 89.88 179 GLN A N 1
ATOM 1354 C CA . GLN A 1 179 ? -12.335 -5.551 8.640 1.00 89.88 179 GLN A CA 1
ATOM 1355 C C . GLN A 1 179 ? -11.133 -5.463 7.676 1.00 89.88 179 GLN A C 1
ATOM 1357 O O . GLN A 1 179 ? -11.148 -4.659 6.745 1.00 89.88 179 GLN A O 1
ATOM 1362 N N . GLY A 1 180 ? -10.075 -6.258 7.874 1.00 89.00 180 GLY A N 1
ATOM 1363 C CA . GLY A 1 180 ? -8.894 -6.261 7.006 1.00 89.00 180 GLY A CA 1
ATOM 1364 C C . GLY A 1 180 ? -7.975 -5.042 7.160 1.00 89.00 180 GLY A C 1
ATOM 1365 O O . GLY A 1 180 ? -7.295 -4.666 6.202 1.00 89.00 180 GLY A O 1
ATOM 1366 N N . ALA A 1 181 ? -7.940 -4.423 8.343 1.00 92.00 181 ALA A N 1
ATOM 1367 C CA . ALA A 1 181 ? -7.068 -3.293 8.642 1.00 92.00 181 ALA A CA 1
ATOM 1368 C C . ALA A 1 181 ? -5.578 -3.642 8.508 1.00 92.00 181 ALA A C 1
ATOM 1370 O O . ALA A 1 181 ? -5.123 -4.730 8.867 1.00 92.00 181 ALA A O 1
ATOM 1371 N N . ASN A 1 182 ? -4.810 -2.675 8.010 1.00 89.56 182 ASN A N 1
ATOM 1372 C CA . ASN A 1 182 ? -3.353 -2.710 7.980 1.00 89.56 182 ASN A CA 1
ATOM 1373 C C . ASN A 1 182 ? -2.744 -2.098 9.254 1.00 89.56 182 ASN A C 1
ATOM 1375 O O . ASN A 1 182 ? -1.742 -2.607 9.752 1.00 89.56 182 ASN A O 1
ATOM 1379 N N . ASP A 1 183 ? -3.366 -1.042 9.785 1.00 95.00 183 ASP A N 1
ATOM 1380 C CA . ASP A 1 183 ? -2.928 -0.317 10.981 1.00 95.00 183 ASP A CA 1
ATOM 1381 C C . ASP A 1 183 ? -4.126 0.019 11.884 1.00 95.00 183 ASP A C 1
ATOM 1383 O O . ASP A 1 183 ? -5.226 0.278 11.379 1.00 95.00 183 ASP A O 1
ATOM 1387 N N . ILE A 1 184 ? -3.890 0.041 13.197 1.00 97.88 184 ILE A N 1
ATOM 1388 C CA . ILE A 1 184 ? -4.804 0.520 14.244 1.00 97.88 184 ILE A CA 1
ATOM 1389 C C . ILE A 1 184 ? -4.128 1.705 14.937 1.00 97.88 184 ILE A C 1
ATOM 1391 O O . ILE A 1 184 ? -3.057 1.527 15.507 1.00 97.88 184 ILE A O 1
ATOM 1395 N N . ASP A 1 185 ? -4.752 2.876 14.935 1.00 98.00 185 ASP A N 1
ATOM 1396 C CA . ASP A 1 185 ? -4.236 4.087 15.576 1.00 98.00 185 ASP A CA 1
ATOM 1397 C C . ASP A 1 185 ? -5.095 4.435 16.794 1.00 98.00 185 ASP A C 1
ATOM 1399 O O . ASP A 1 185 ? -6.231 4.884 16.654 1.00 98.00 185 ASP A O 1
ATOM 1403 N N . PHE A 1 186 ? -4.556 4.282 18.002 1.00 97.94 186 PHE A N 1
ATOM 1404 C CA . PHE A 1 186 ? -5.166 4.853 19.203 1.00 97.94 186 PHE A CA 1
ATOM 1405 C C . PHE A 1 186 ? -4.752 6.324 19.300 1.00 97.94 186 PHE A C 1
ATOM 1407 O O . PHE A 1 186 ? -3.670 6.637 19.798 1.00 97.94 186 PHE A O 1
ATOM 1414 N N . ALA A 1 187 ? -5.596 7.223 18.792 1.00 96.94 187 ALA A N 1
ATOM 1415 C CA . ALA A 1 187 ? -5.407 8.666 18.875 1.00 96.94 187 ALA A CA 1
ATOM 1416 C C . ALA A 1 187 ? -5.940 9.175 20.222 1.00 96.94 187 ALA A C 1
ATOM 1418 O O . ALA A 1 187 ? -7.145 9.386 20.396 1.00 96.94 187 ALA A O 1
ATOM 1419 N N . VAL A 1 188 ? -5.035 9.332 21.189 1.00 96.62 188 VAL A N 1
ATOM 1420 C CA . VAL A 1 188 ? -5.378 9.764 22.544 1.00 96.62 188 VAL A CA 1
ATOM 1421 C C . VAL A 1 188 ? -5.490 11.284 22.605 1.00 96.62 188 VAL A C 1
ATOM 1423 O O . VAL A 1 188 ? -4.560 12.006 22.246 1.00 96.62 188 VAL A O 1
ATOM 1426 N N . TYR A 1 189 ? -6.614 11.765 23.128 1.00 94.94 189 TYR A N 1
ATOM 1427 C CA . TYR A 1 189 ? -6.846 13.173 23.431 1.00 94.94 189 TYR A CA 1
ATOM 1428 C C . TYR A 1 189 ? -6.793 13.364 24.951 1.00 94.94 189 TYR A C 1
ATOM 1430 O O . TYR A 1 189 ? -7.816 13.375 25.625 1.00 94.94 189 TYR A O 1
ATOM 1438 N N . SER A 1 190 ? -5.585 13.509 25.506 1.00 89.94 190 SER A N 1
ATOM 1439 C CA . SER A 1 190 ? -5.290 13.527 26.954 1.00 89.94 190 SER A CA 1
ATOM 1440 C C . SER A 1 190 ? -5.967 14.660 27.749 1.00 89.94 190 SER A C 1
ATOM 1442 O O . SER A 1 190 ? -5.865 14.694 28.975 1.00 89.94 190 SER A O 1
ATOM 1444 N N . HIS A 1 191 ? -6.637 15.597 27.073 1.00 89.31 191 HIS A N 1
ATOM 1445 C CA . HIS A 1 191 ? -7.405 16.697 27.667 1.00 89.31 191 HIS A CA 1
ATOM 1446 C C . HIS A 1 191 ? -8.905 16.664 27.319 1.00 89.31 191 HIS A C 1
ATOM 1448 O O . HIS A 1 191 ? -9.644 17.553 27.735 1.00 89.31 191 HIS A O 1
ATOM 1454 N N . GLU A 1 192 ? -9.365 15.651 26.583 1.00 91.81 192 GLU A N 1
ATOM 1455 C CA . GLU A 1 192 ? -10.772 15.441 26.232 1.00 91.81 192 GLU A CA 1
ATOM 1456 C C . GLU A 1 192 ? -11.294 14.158 26.914 1.00 91.81 192 GLU A C 1
ATOM 1458 O O . GLU A 1 192 ? -10.525 13.219 27.132 1.00 91.81 192 GLU A O 1
ATOM 1463 N N . PRO A 1 193 ? -12.593 14.068 27.263 1.00 79.31 193 PRO A N 1
ATOM 1464 C CA . PRO A 1 193 ? -13.142 12.895 27.955 1.00 79.31 193 PRO A CA 1
ATOM 1465 C C . PRO A 1 193 ? -13.145 11.625 27.091 1.00 79.31 193 PRO A C 1
ATOM 1467 O O . PRO A 1 193 ? -13.173 10.517 27.625 1.00 79.31 193 PRO A O 1
ATOM 1470 N N . MET A 1 194 ? -13.111 11.781 25.765 1.00 88.94 194 MET A N 1
ATOM 1471 C CA . MET A 1 194 ? -13.154 10.696 24.788 1.00 88.94 194 MET A CA 1
ATOM 1472 C C . MET A 1 194 ? -11.951 10.780 23.847 1.00 88.94 194 MET A C 1
ATOM 1474 O O . MET A 1 194 ? -11.589 11.860 23.390 1.00 88.94 194 MET A O 1
ATOM 1478 N N . SER A 1 195 ? -11.393 9.624 23.510 1.00 95.44 195 SER A N 1
ATOM 1479 C CA . SER A 1 195 ? -10.334 9.413 22.523 1.00 95.44 195 SER A CA 1
ATOM 1480 C C . SER A 1 195 ? -10.855 8.547 21.371 1.00 95.44 195 SER A C 1
ATOM 1482 O O . SER A 1 195 ? -11.868 7.858 21.513 1.00 95.44 195 SER A O 1
ATOM 1484 N N . GLN A 1 196 ? -10.177 8.567 20.223 1.00 96.19 196 GLN A N 1
ATOM 1485 C CA . GLN A 1 196 ? -10.609 7.839 19.024 1.00 96.19 196 GLN A CA 1
ATOM 1486 C C . GLN A 1 196 ? -9.645 6.695 18.708 1.00 96.19 196 GLN A C 1
ATOM 1488 O O . GLN A 1 196 ? -8.440 6.917 18.613 1.00 96.19 196 GLN A O 1
ATOM 1493 N N . VAL A 1 197 ? -10.167 5.494 18.442 1.00 97.12 197 VAL A N 1
ATOM 1494 C CA . VAL A 1 197 ? -9.407 4.483 17.694 1.00 97.12 197 VAL A CA 1
ATOM 1495 C C . VAL A 1 197 ? -9.749 4.601 16.213 1.00 97.12 197 VAL A C 1
ATOM 1497 O O . VAL A 1 197 ? -10.914 4.544 15.814 1.00 97.12 197 VAL A O 1
ATOM 1500 N N . ALA A 1 198 ? -8.728 4.820 15.399 1.00 96.94 198 ALA A N 1
ATOM 1501 C CA . ALA A 1 198 ? -8.805 4.921 13.954 1.00 96.94 198 ALA A CA 1
ATOM 1502 C C . ALA A 1 198 ? -8.132 3.709 13.298 1.00 96.94 198 ALA A C 1
ATOM 1504 O O . ALA A 1 198 ? -7.360 2.987 13.926 1.00 96.94 198 ALA A O 1
ATOM 1505 N N . PHE A 1 199 ? -8.426 3.469 12.023 1.00 96.62 199 PHE A N 1
ATOM 1506 C CA . PHE A 1 199 ? -7.962 2.278 11.314 1.00 96.62 199 PHE A CA 1
ATOM 1507 C C . PHE A 1 199 ? -7.548 2.622 9.887 1.00 96.62 199 PHE A C 1
ATOM 1509 O O . PHE A 1 199 ? -8.244 3.363 9.187 1.00 96.62 199 PHE A O 1
ATOM 1516 N N . LYS A 1 200 ? -6.441 2.039 9.420 1.00 94.00 200 LYS A N 1
ATOM 1517 C CA . LYS A 1 200 ? -6.031 2.100 8.013 1.00 94.00 200 LYS A CA 1
ATOM 1518 C C . LYS A 1 200 ? -6.581 0.875 7.283 1.00 94.00 200 LYS A C 1
ATOM 1520 O O . LYS A 1 200 ? -5.969 -0.190 7.316 1.00 94.00 200 LYS A O 1
ATOM 1525 N N . ILE A 1 201 ? -7.734 1.018 6.632 1.00 91.44 201 ILE A N 1
ATOM 1526 C CA . ILE A 1 201 ? -8.437 -0.073 5.935 1.00 91.44 201 ILE A CA 1
ATOM 1527 C C . ILE A 1 201 ? -8.531 0.271 4.450 1.00 91.44 201 ILE A C 1
ATOM 1529 O O . ILE A 1 201 ? -8.941 1.369 4.082 1.00 91.44 201 ILE A O 1
ATOM 1533 N N . ASP A 1 202 ? -8.079 -0.649 3.596 1.00 86.00 202 ASP A N 1
ATOM 1534 C CA . ASP A 1 202 ? -8.030 -0.495 2.135 1.00 86.00 202 ASP A CA 1
ATOM 1535 C C . ASP A 1 202 ? -7.504 0.867 1.632 1.00 86.00 202 ASP A C 1
ATOM 1537 O O . ASP A 1 202 ? -7.979 1.445 0.659 1.00 86.00 202 ASP A O 1
ATOM 1541 N N . GLY A 1 203 ? -6.462 1.375 2.302 1.00 83.56 203 GLY A N 1
ATOM 1542 C CA . GLY A 1 203 ? -5.804 2.645 1.976 1.00 83.56 203 GLY A CA 1
ATOM 1543 C C . GLY A 1 203 ? -6.460 3.884 2.597 1.00 83.56 203 GLY A C 1
ATOM 1544 O O . GLY A 1 203 ? -5.823 4.938 2.657 1.00 83.56 203 GLY A O 1
ATOM 1545 N N . ARG A 1 204 ? -7.671 3.776 3.152 1.00 89.81 204 ARG A N 1
ATOM 1546 C CA . ARG A 1 204 ? -8.393 4.879 3.803 1.00 89.81 204 ARG A CA 1
ATOM 1547 C C . ARG A 1 204 ? -8.122 4.912 5.302 1.00 89.81 204 ARG A C 1
ATOM 1549 O O . ARG A 1 204 ? -7.989 3.869 5.932 1.00 89.81 204 ARG A O 1
ATOM 1556 N N . TYR A 1 205 ? -8.009 6.116 5.856 1.00 94.00 205 TYR A N 1
ATOM 1557 C CA . TYR A 1 205 ? -7.936 6.331 7.300 1.00 94.00 205 TYR A CA 1
ATOM 1558 C C . TYR A 1 205 ? -9.355 6.575 7.811 1.00 94.00 205 TYR A C 1
ATOM 1560 O O . TYR A 1 205 ? -10.003 7.522 7.369 1.00 94.00 205 TYR A O 1
ATOM 1568 N N . LEU A 1 206 ? -9.859 5.673 8.648 1.00 94.94 206 LEU A N 1
ATOM 1569 C CA . LEU A 1 206 ? -11.264 5.611 9.044 1.00 94.94 206 LEU A CA 1
ATOM 1570 C C . LEU A 1 206 ? -11.384 5.773 10.559 1.00 94.94 206 LEU A C 1
ATOM 1572 O O . LEU A 1 206 ? -10.617 5.171 11.306 1.00 94.94 206 LEU A O 1
ATOM 1576 N N . GLN A 1 207 ? -12.358 6.567 10.999 1.00 94.88 207 GLN A N 1
ATOM 1577 C CA . GLN A 1 207 ? -12.664 6.847 12.405 1.00 94.88 207 GLN A CA 1
ATOM 1578 C C . GLN A 1 207 ? -14.124 6.446 12.672 1.00 94.88 207 GLN A C 1
ATOM 1580 O O . GLN A 1 207 ? -15.019 7.274 12.521 1.00 94.88 207 GLN A O 1
ATOM 1585 N N . PRO A 1 208 ? -14.406 5.163 12.962 1.00 89.06 208 PRO A N 1
ATOM 1586 C CA . PRO A 1 208 ? -15.770 4.698 13.190 1.00 89.06 208 PRO A CA 1
ATOM 1587 C C . PRO A 1 208 ? -16.238 5.158 14.574 1.00 89.06 208 PRO A C 1
ATOM 1589 O O . PRO A 1 208 ? -15.519 4.954 15.554 1.00 89.06 208 PRO A O 1
ATOM 1592 N N . GLU A 1 209 ? -17.448 5.717 14.680 1.00 85.12 209 GLU A N 1
ATOM 1593 C CA . GLU A 1 209 ? -17.970 6.255 15.954 1.00 85.12 209 GLU A CA 1
ATOM 1594 C C . GLU A 1 209 ? -18.032 5.180 17.056 1.00 85.12 209 GLU A C 1
ATOM 1596 O O . GLU A 1 209 ? -17.767 5.461 18.221 1.00 85.12 209 GLU A O 1
ATOM 1601 N N . ARG A 1 210 ? -18.262 3.910 16.680 1.00 83.88 210 ARG A N 1
ATOM 1602 C CA . ARG A 1 210 ? -18.215 2.742 17.583 1.00 83.88 210 ARG A CA 1
ATOM 1603 C C . ARG A 1 210 ? -16.900 2.618 18.369 1.00 83.88 210 ARG A C 1
ATOM 1605 O O . ARG A 1 210 ? -16.886 2.001 19.431 1.00 83.88 210 ARG A O 1
ATOM 1612 N N . TRP A 1 211 ? -15.809 3.175 17.848 1.00 92.00 211 TRP A N 1
ATOM 1613 C CA . TRP A 1 211 ? -14.475 3.124 18.448 1.00 92.00 211 TRP A CA 1
ATOM 1614 C C . TRP A 1 211 ? -14.026 4.453 19.061 1.00 92.00 211 TRP A C 1
ATOM 1616 O O . TRP A 1 211 ? -12.833 4.693 19.262 1.00 92.00 211 TRP A O 1
ATOM 1626 N N . ARG A 1 212 ? -14.993 5.301 19.410 1.00 89.69 212 ARG A N 1
ATOM 1627 C CA . ARG A 1 212 ? -14.803 6.436 20.303 1.00 89.69 212 ARG A CA 1
ATOM 1628 C C . ARG A 1 212 ? -14.954 5.963 21.749 1.00 89.69 212 ARG A C 1
ATOM 1630 O O . ARG A 1 212 ? -16.030 5.547 22.166 1.00 89.69 212 ARG A O 1
ATOM 1637 N N . LEU A 1 213 ? -13.865 5.990 22.512 1.00 84.81 213 LEU A N 1
ATOM 1638 C CA . LEU A 1 213 ? -13.759 5.365 23.838 1.00 84.81 213 LEU A CA 1
ATOM 1639 C C . LEU A 1 213 ? -13.336 6.393 24.900 1.00 84.81 213 LEU A C 1
ATOM 1641 O O . LEU A 1 213 ? -12.647 7.352 24.552 1.00 84.81 213 LEU A O 1
ATOM 1645 N N . PRO A 1 214 ? -13.676 6.217 26.192 1.00 89.12 214 PRO A N 1
ATOM 1646 C CA . PRO A 1 214 ? -13.200 7.115 27.243 1.00 89.12 214 PRO A CA 1
ATOM 1647 C C . PRO A 1 214 ? -11.667 7.166 27.298 1.00 89.12 214 PRO A C 1
ATOM 1649 O O . PRO A 1 214 ? -11.001 6.128 27.265 1.00 89.12 214 PRO A O 1
ATOM 1652 N N . THR A 1 215 ? -11.100 8.370 27.397 1.00 88.38 215 THR A N 1
ATOM 1653 C CA . THR A 1 215 ? -9.644 8.601 27.314 1.00 88.38 215 THR A CA 1
ATOM 1654 C C . THR A 1 215 ? -8.863 7.799 28.361 1.00 88.38 215 THR A C 1
ATOM 1656 O O . THR A 1 215 ? -7.870 7.149 28.026 1.00 88.38 215 THR A O 1
ATOM 1659 N N . ASP A 1 216 ? -9.349 7.746 29.604 1.00 82.31 216 ASP A N 1
ATOM 1660 C CA . ASP A 1 216 ? -8.721 6.964 30.678 1.00 82.31 216 ASP A CA 1
ATOM 1661 C C . ASP A 1 216 ? -8.744 5.453 30.409 1.00 82.31 216 ASP A C 1
ATOM 1663 O O . ASP A 1 216 ? -7.803 4.746 30.774 1.00 82.31 216 ASP A O 1
ATOM 1667 N N . THR A 1 217 ? -9.793 4.946 29.752 1.00 83.38 217 THR A N 1
ATOM 1668 C CA . THR A 1 217 ? -9.892 3.536 29.351 1.00 83.38 217 THR A CA 1
ATOM 1669 C C . THR A 1 217 ? -8.846 3.218 28.287 1.00 83.38 217 THR A C 1
ATOM 1671 O O . THR A 1 217 ? -8.110 2.245 28.441 1.00 83.38 217 THR A O 1
ATOM 1674 N N . VAL A 1 218 ? -8.708 4.068 27.263 1.00 90.62 218 VAL A N 1
ATOM 1675 C CA . VAL A 1 218 ? -7.687 3.904 26.213 1.00 90.62 218 VAL A CA 1
ATOM 1676 C C . VAL A 1 218 ? -6.277 3.925 26.807 1.00 90.62 218 VAL A C 1
ATOM 1678 O O . VAL A 1 218 ? -5.475 3.039 26.517 1.00 90.62 218 VAL A O 1
ATOM 1681 N N . LEU A 1 219 ? -5.976 4.876 27.693 1.00 89.50 219 LEU A N 1
ATOM 1682 C CA . LEU A 1 219 ? -4.671 4.963 28.354 1.00 89.50 219 LEU A CA 1
ATOM 1683 C C . LEU A 1 219 ? -4.344 3.724 29.202 1.00 89.50 219 LEU A C 1
ATOM 1685 O O . LEU A 1 219 ? -3.208 3.245 29.177 1.00 89.50 219 LEU A O 1
ATOM 1689 N N . GLN A 1 220 ? -5.328 3.169 29.914 1.00 85.62 220 GLN A N 1
ATOM 1690 C CA . GLN A 1 220 ? -5.151 1.941 30.695 1.00 85.62 220 GLN A CA 1
ATOM 1691 C C . GLN A 1 220 ? -4.988 0.697 29.807 1.00 85.62 220 GLN A C 1
ATOM 1693 O O . GLN A 1 220 ? -4.118 -0.131 30.084 1.00 85.62 220 GLN A O 1
ATOM 1698 N N . MET A 1 221 ? -5.761 0.582 28.719 1.00 90.94 221 MET A N 1
ATOM 1699 C CA . MET A 1 221 ? -5.604 -0.476 27.709 1.00 90.94 221 MET A CA 1
ATOM 1700 C C . MET A 1 221 ? -4.187 -0.471 27.124 1.00 90.94 221 MET A C 1
ATOM 1702 O O . MET A 1 221 ? -3.521 -1.505 27.112 1.00 90.94 221 MET A O 1
ATOM 1706 N N . LEU A 1 222 ? -3.700 0.703 26.706 1.00 94.69 222 LEU A N 1
ATOM 1707 C CA . LEU A 1 222 ? -2.352 0.891 26.167 1.00 94.69 222 LEU A CA 1
ATOM 1708 C C . LEU A 1 222 ? -1.268 0.546 27.200 1.00 94.69 222 LEU A C 1
ATOM 1710 O O . LEU A 1 222 ? -0.320 -0.165 26.875 1.00 94.69 222 LEU A O 1
ATOM 1714 N N . GLY A 1 223 ? -1.425 0.966 28.459 1.00 90.62 223 GLY A N 1
ATOM 1715 C CA . GLY A 1 223 ? -0.490 0.617 29.534 1.00 90.62 223 GLY A CA 1
ATOM 1716 C C . GLY A 1 223 ? -0.384 -0.893 29.795 1.00 90.62 223 GLY A C 1
ATOM 1717 O O . GLY A 1 223 ? 0.716 -1.404 30.004 1.00 90.62 223 GLY A O 1
ATOM 1718 N N . ILE A 1 224 ? -1.503 -1.624 29.739 1.00 87.88 224 ILE A N 1
ATOM 1719 C CA . ILE A 1 224 ? -1.525 -3.091 29.886 1.00 87.88 224 ILE A CA 1
ATOM 1720 C C . ILE A 1 224 ? -0.945 -3.781 28.649 1.00 87.88 224 ILE A C 1
ATOM 1722 O O . ILE A 1 224 ? -0.208 -4.757 28.781 1.00 87.88 224 ILE A O 1
ATOM 1726 N N . ALA A 1 225 ? -1.251 -3.275 27.455 1.00 92.69 225 ALA A N 1
ATOM 1727 C CA . ALA A 1 225 ? -0.700 -3.790 26.212 1.00 92.69 225 ALA A CA 1
ATOM 1728 C C . ALA A 1 225 ? 0.830 -3.637 26.171 1.00 92.69 225 ALA A C 1
ATOM 1730 O O . ALA A 1 225 ? 1.525 -4.613 25.897 1.00 92.69 225 ALA A O 1
ATOM 1731 N N . TRP A 1 226 ? 1.366 -2.474 26.558 1.00 92.50 226 TRP A N 1
ATOM 1732 C CA . TRP A 1 226 ? 2.811 -2.248 26.678 1.00 92.50 226 TRP A CA 1
ATOM 1733 C C . TRP A 1 226 ? 3.493 -3.257 27.613 1.00 92.50 226 TRP A C 1
ATOM 1735 O O . TRP A 1 226 ? 4.520 -3.822 27.256 1.00 92.50 226 TRP A O 1
ATOM 1745 N N . GLN A 1 227 ? 2.890 -3.557 28.772 1.00 88.75 227 GLN A N 1
ATOM 1746 C CA . GLN A 1 227 ? 3.404 -4.556 29.728 1.00 88.75 227 GLN A CA 1
ATOM 1747 C C . GLN A 1 227 ? 3.434 -5.995 29.180 1.00 88.75 227 GLN A C 1
ATOM 1749 O O . GLN A 1 227 ? 4.087 -6.854 29.769 1.00 88.75 227 GLN A O 1
ATOM 1754 N N . ARG A 1 228 ? 2.719 -6.273 28.082 1.00 90.00 228 ARG A N 1
ATOM 1755 C CA . ARG A 1 228 ? 2.732 -7.558 27.361 1.00 90.00 228 ARG A CA 1
ATOM 1756 C C . ARG A 1 228 ? 3.553 -7.511 26.067 1.00 90.00 228 ARG A C 1
ATOM 1758 O O . ARG A 1 228 ? 3.618 -8.515 25.360 1.00 90.00 228 ARG A O 1
ATOM 1765 N N . GLY A 1 229 ? 4.138 -6.359 25.741 1.00 86.31 229 GLY A N 1
ATOM 1766 C CA . GLY A 1 229 ? 5.050 -6.199 24.619 1.00 86.31 229 GLY A CA 1
ATOM 1767 C C . GLY A 1 229 ? 6.449 -6.714 24.938 1.00 86.31 229 GLY A C 1
ATOM 1768 O O . GLY A 1 229 ? 6.908 -6.663 26.076 1.00 86.31 229 GLY A O 1
ATOM 1769 N N . ASP A 1 230 ? 7.130 -7.185 23.902 1.00 81.81 230 ASP A N 1
ATOM 1770 C CA . ASP A 1 230 ? 8.535 -7.580 23.920 1.00 81.81 230 ASP A CA 1
ATOM 1771 C C . ASP A 1 230 ? 9.364 -6.603 23.064 1.00 81.81 230 ASP A C 1
ATOM 1773 O O . ASP A 1 230 ? 8.831 -5.891 22.203 1.00 81.81 230 ASP A O 1
ATOM 1777 N N . GLY A 1 231 ? 10.671 -6.529 23.322 1.00 75.19 231 GLY A N 1
ATOM 1778 C CA . GLY A 1 231 ? 11.583 -5.594 22.654 1.00 75.19 231 GLY A CA 1
ATOM 1779 C C . GLY A 1 231 ? 11.232 -4.116 22.870 1.00 75.19 231 GLY A C 1
ATOM 1780 O O . GLY A 1 231 ? 11.474 -3.300 21.983 1.00 75.19 231 GLY A O 1
ATOM 1781 N N . GLY A 1 232 ? 10.614 -3.778 24.007 1.00 75.81 232 GLY A N 1
ATOM 1782 C CA . GLY A 1 232 ? 10.208 -2.413 24.339 1.00 75.81 232 GLY A CA 1
ATOM 1783 C C . GLY A 1 232 ? 11.389 -1.466 24.564 1.00 75.81 232 GLY A C 1
ATOM 1784 O O . GLY A 1 232 ? 12.360 -1.819 25.229 1.00 75.81 232 GLY A O 1
ATOM 1785 N N . SER A 1 233 ? 11.283 -0.239 24.050 1.00 76.25 233 SER A N 1
ATOM 1786 C CA . SER A 1 233 ? 12.301 0.812 24.217 1.00 76.25 233 SER A CA 1
ATOM 1787 C C . SER A 1 233 ? 12.403 1.390 25.641 1.00 76.25 233 SER A C 1
ATOM 1789 O O . SER A 1 233 ? 13.336 2.132 25.929 1.00 76.25 233 SER A O 1
ATOM 1791 N N . ASP A 1 234 ? 11.449 1.074 26.522 1.00 76.44 234 ASP A N 1
ATOM 1792 C CA . ASP A 1 234 ? 11.386 1.484 27.932 1.00 76.44 234 ASP A CA 1
ATOM 1793 C C . ASP A 1 234 ? 10.629 0.417 28.750 1.00 76.44 234 ASP A C 1
ATOM 1795 O O . ASP A 1 234 ? 9.831 -0.351 28.207 1.00 76.44 234 ASP A O 1
ATOM 1799 N N . ALA A 1 235 ? 10.827 0.379 30.069 1.00 77.56 235 ALA A N 1
ATOM 1800 C CA . ALA A 1 235 ? 10.101 -0.530 30.958 1.00 77.56 235 ALA A CA 1
ATOM 1801 C C . ALA A 1 235 ? 8.610 -0.165 31.132 1.00 77.56 235 ALA A C 1
ATOM 1803 O O . ALA A 1 235 ? 7.815 -0.994 31.578 1.00 77.56 235 ALA A O 1
ATOM 1804 N N . THR A 1 236 ? 8.213 1.068 30.809 1.00 82.12 236 THR A N 1
ATOM 1805 C CA . THR A 1 236 ? 6.875 1.613 31.077 1.00 82.12 236 THR A CA 1
ATOM 1806 C C . THR A 1 236 ? 6.317 2.403 29.898 1.00 82.12 236 THR A C 1
ATOM 1808 O O . THR A 1 236 ? 7.052 3.073 29.175 1.00 82.12 236 THR A O 1
ATOM 1811 N N . PHE A 1 237 ? 4.993 2.362 29.722 1.00 89.44 237 PHE A N 1
ATOM 1812 C CA . PHE A 1 237 ? 4.316 3.206 28.740 1.00 89.44 237 PHE A CA 1
ATOM 1813 C C . PHE A 1 237 ? 4.332 4.669 29.202 1.00 89.44 237 PHE A C 1
ATOM 1815 O O . PHE A 1 237 ? 3.846 4.987 30.290 1.00 89.44 237 PHE A O 1
ATOM 1822 N N . GLN A 1 238 ? 4.869 5.559 28.371 1.00 86.31 238 GLN A N 1
ATOM 1823 C CA . GLN A 1 238 ? 5.048 6.975 28.669 1.00 86.31 238 GLN A CA 1
ATOM 1824 C C . GLN A 1 238 ? 4.513 7.835 27.519 1.00 86.31 238 GLN A C 1
ATOM 1826 O O . GLN A 1 238 ? 5.077 7.891 26.434 1.00 86.31 238 GLN A O 1
ATOM 1831 N N . GLN A 1 239 ? 3.442 8.582 27.790 1.00 91.44 239 GLN A N 1
ATOM 1832 C CA . GLN A 1 239 ? 2.678 9.350 26.792 1.00 91.44 239 GLN A CA 1
ATOM 1833 C C . GLN A 1 239 ? 3.442 10.493 26.089 1.00 91.44 239 GLN A C 1
ATOM 1835 O O . GLN A 1 239 ? 2.917 11.080 25.146 1.00 91.44 239 GLN A O 1
ATOM 1840 N N . ARG A 1 240 ? 4.619 10.883 26.596 1.00 90.62 240 ARG A N 1
ATOM 1841 C CA . ARG A 1 240 ? 5.346 12.109 26.201 1.00 90.62 240 ARG A CA 1
ATOM 1842 C C . ARG A 1 240 ? 6.675 11.846 25.488 1.00 90.62 240 ARG A C 1
ATOM 1844 O O . ARG A 1 240 ? 7.440 12.785 25.291 1.00 90.62 240 ARG A O 1
ATOM 1851 N N . ILE A 1 241 ? 6.965 10.592 25.158 1.00 87.69 241 ILE A N 1
ATOM 1852 C CA . ILE A 1 241 ? 8.177 10.189 24.444 1.00 87.69 241 ILE A CA 1
ATOM 1853 C C . ILE A 1 241 ? 7.822 9.209 23.328 1.00 87.69 241 ILE A C 1
ATOM 1855 O O . ILE A 1 241 ? 6.815 8.507 23.405 1.00 87.69 241 ILE A O 1
ATOM 1859 N N . GLU A 1 242 ? 8.671 9.157 22.307 1.00 90.44 242 GLU A N 1
ATOM 1860 C CA . GLU A 1 242 ? 8.566 8.171 21.234 1.00 90.44 242 GLU A CA 1
ATOM 1861 C C . GLU A 1 242 ? 8.875 6.771 21.783 1.00 90.44 242 GLU A C 1
ATOM 1863 O O . GLU A 1 242 ? 9.889 6.574 22.457 1.00 90.44 242 GLU A O 1
ATOM 1868 N N . GLN A 1 243 ? 8.012 5.792 21.506 1.00 86.88 243 GLN A N 1
ATOM 1869 C CA . GLN A 1 243 ? 8.139 4.439 22.057 1.00 86.88 243 GLN A CA 1
ATOM 1870 C C . GLN A 1 243 ? 7.823 3.353 21.031 1.00 86.88 243 GLN A C 1
ATOM 1872 O O . GLN A 1 243 ? 6.881 3.474 20.249 1.00 86.88 243 GLN A O 1
ATOM 1877 N N . GLN A 1 244 ? 8.579 2.254 21.055 1.00 88.81 244 GLN A N 1
ATOM 1878 C CA . GLN A 1 244 ? 8.382 1.115 20.153 1.00 88.81 244 GLN A CA 1
ATOM 1879 C C . GLN A 1 244 ? 8.494 -0.211 20.906 1.00 88.81 244 GLN A C 1
ATOM 1881 O O . GLN A 1 244 ? 9.306 -0.340 21.820 1.00 88.81 244 GLN A O 1
ATOM 1886 N N . CYS A 1 245 ? 7.679 -1.189 20.509 1.00 88.88 245 CYS A N 1
ATOM 1887 C CA . CYS A 1 245 ? 7.729 -2.580 20.970 1.00 88.88 245 CYS A CA 1
ATOM 1888 C C . CYS A 1 245 ? 7.019 -3.503 19.957 1.00 88.88 245 CYS A C 1
ATOM 1890 O O . CYS A 1 245 ? 6.507 -3.050 18.924 1.00 88.88 245 CYS A O 1
ATOM 1892 N N . GLN A 1 246 ? 6.971 -4.807 20.229 1.00 89.81 246 GLN A N 1
ATOM 1893 C CA . GLN A 1 246 ? 6.151 -5.757 19.473 1.00 89.81 246 GLN A CA 1
ATOM 1894 C C . GLN A 1 246 ? 5.279 -6.584 20.415 1.00 89.81 246 GLN A C 1
ATOM 1896 O O . GLN A 1 246 ? 5.742 -7.048 21.449 1.00 89.81 246 GLN A O 1
ATOM 1901 N N . LEU A 1 247 ? 4.024 -6.816 20.037 1.00 91.81 247 LEU A N 1
ATOM 1902 C CA . LEU A 1 247 ? 3.107 -7.698 20.758 1.00 91.81 247 LEU A CA 1
ATOM 1903 C C . LEU A 1 247 ? 2.754 -8.885 19.864 1.00 91.81 247 LEU A C 1
ATOM 1905 O O . LEU A 1 247 ? 2.607 -8.723 18.653 1.00 91.81 247 LEU A O 1
ATOM 1909 N N . GLN A 1 248 ? 2.561 -10.066 20.448 1.00 91.00 248 GLN A N 1
ATOM 1910 C CA . GLN A 1 248 ? 1.882 -11.177 19.777 1.00 91.00 248 GLN A CA 1
ATOM 1911 C C . GLN A 1 248 ? 0.559 -11.447 20.486 1.00 91.00 248 GLN A C 1
ATOM 1913 O O . GLN A 1 248 ? 0.503 -11.463 21.714 1.00 91.00 248 GLN A O 1
ATOM 1918 N N . ILE A 1 249 ? -0.504 -11.611 19.704 1.00 90.69 249 ILE A N 1
ATOM 1919 C CA . ILE A 1 249 ? -1.872 -11.758 20.198 1.00 90.69 249 ILE A CA 1
ATOM 1920 C C . ILE A 1 249 ? -2.517 -12.926 19.465 1.00 90.69 249 ILE A C 1
ATOM 1922 O O . ILE A 1 249 ? -2.467 -13.004 18.235 1.00 90.69 249 ILE A O 1
ATOM 1926 N N . ASP A 1 250 ? -3.123 -13.821 20.237 1.00 89.06 250 ASP A N 1
ATOM 1927 C CA . ASP A 1 250 ? -4.020 -14.846 19.722 1.00 89.06 250 ASP A CA 1
ATOM 1928 C C . ASP A 1 250 ? -5.438 -14.265 19.662 1.00 89.06 250 ASP A C 1
ATOM 1930 O O . ASP A 1 250 ? -5.992 -13.819 20.667 1.00 89.06 250 ASP A O 1
ATOM 1934 N N . LEU A 1 251 ? -5.980 -14.222 18.449 1.00 89.12 251 LEU A N 1
ATOM 1935 C CA . LEU A 1 251 ? -7.335 -13.806 18.109 1.00 89.12 251 LEU A CA 1
ATOM 1936 C C . LEU A 1 251 ? -8.254 -15.037 18.002 1.00 89.12 251 LEU A C 1
ATOM 1938 O O . LEU A 1 251 ? -7.812 -16.189 18.090 1.00 89.12 251 LEU A O 1
ATOM 1942 N N . ALA A 1 252 ? -9.548 -14.804 17.779 1.00 85.88 252 ALA A N 1
ATOM 1943 C CA . ALA A 1 252 ? -10.511 -15.869 17.525 1.00 85.88 252 ALA A CA 1
ATOM 1944 C C . ALA A 1 252 ? -10.107 -16.742 16.317 1.00 85.88 252 ALA A C 1
ATOM 1946 O O . ALA A 1 252 ? -9.320 -16.349 15.453 1.00 85.88 252 ALA A O 1
ATOM 1947 N N . ASN A 1 253 ? -10.674 -17.950 16.243 1.00 83.00 253 ASN A N 1
ATOM 1948 C CA . ASN A 1 253 ? -10.419 -18.922 15.170 1.00 83.00 253 ASN A CA 1
ATOM 1949 C C . ASN A 1 253 ? -8.938 -19.350 15.033 1.00 83.00 253 ASN A C 1
ATOM 1951 O O . ASN A 1 253 ? -8.497 -19.704 13.941 1.00 83.00 253 ASN A O 1
ATOM 1955 N N . ASN A 1 254 ? -8.175 -19.338 16.136 1.00 80.62 254 ASN A N 1
ATOM 1956 C CA . ASN A 1 254 ? -6.739 -19.663 16.189 1.00 80.62 254 ASN A CA 1
ATOM 1957 C C . ASN A 1 254 ? -5.864 -18.792 15.265 1.00 80.62 254 ASN A C 1
ATOM 1959 O O . ASN A 1 254 ? -4.803 -19.220 14.802 1.00 80.62 254 ASN A O 1
ATOM 1963 N N . VAL A 1 255 ? -6.296 -17.561 14.986 1.00 84.69 255 VAL A N 1
ATOM 1964 C CA . VAL A 1 255 ? -5.505 -16.590 14.230 1.00 84.69 255 VAL A CA 1
ATOM 1965 C C . VAL A 1 255 ? -4.489 -15.944 15.167 1.00 84.69 255 VAL A C 1
ATOM 1967 O O . VAL A 1 255 ? -4.866 -15.236 16.093 1.00 84.69 255 VAL A O 1
ATOM 1970 N N . ARG A 1 256 ? -3.193 -16.108 14.894 1.00 87.12 256 ARG A N 1
ATOM 1971 C CA . ARG A 1 256 ? -2.145 -15.351 15.590 1.00 87.12 256 ARG A CA 1
ATOM 1972 C C . ARG A 1 256 ? -1.737 -14.126 14.779 1.00 87.12 256 ARG A C 1
ATOM 1974 O O . ARG A 1 256 ? -1.436 -14.232 13.587 1.00 87.12 256 ARG A O 1
ATOM 1981 N N . VAL A 1 257 ? -1.673 -12.972 15.437 1.00 90.25 257 VAL A N 1
ATOM 1982 C CA . VAL A 1 257 ? -1.160 -11.724 14.859 1.00 90.25 257 VAL A CA 1
ATOM 1983 C C . VAL A 1 257 ? 0.032 -11.205 15.651 1.00 90.25 257 VAL A C 1
ATOM 1985 O O . VAL A 1 257 ? 0.139 -11.410 16.861 1.00 90.25 257 VAL A O 1
ATOM 1988 N N . ARG A 1 258 ? 0.927 -10.498 14.963 1.00 90.75 258 ARG A N 1
ATOM 1989 C CA . ARG A 1 258 ? 1.926 -9.625 15.577 1.00 90.75 258 ARG A CA 1
ATOM 1990 C C . ARG A 1 258 ? 1.496 -8.182 15.359 1.00 90.75 258 ARG A C 1
ATOM 1992 O O . ARG A 1 258 ? 1.183 -7.801 14.234 1.00 90.75 258 ARG A O 1
ATOM 1999 N N . LEU A 1 259 ? 1.502 -7.385 16.419 1.00 93.56 259 LEU A N 1
ATOM 2000 C CA . LEU A 1 259 ? 1.328 -5.941 16.340 1.00 93.56 259 LEU A CA 1
ATOM 2001 C C . LEU A 1 259 ? 2.693 -5.280 16.515 1.00 93.56 259 LEU A C 1
ATOM 2003 O O . LEU A 1 259 ? 3.355 -5.496 17.531 1.00 93.56 259 LEU A O 1
ATOM 2007 N N . ARG A 1 260 ? 3.123 -4.474 15.539 1.00 91.12 260 ARG A N 1
ATOM 2008 C CA . ARG A 1 260 ? 4.301 -3.608 15.695 1.00 91.12 260 ARG A CA 1
ATOM 2009 C C . ARG A 1 260 ? 3.842 -2.251 16.211 1.00 91.12 260 ARG A C 1
ATOM 2011 O O . ARG A 1 260 ? 3.146 -1.540 15.489 1.00 91.12 260 ARG A O 1
ATOM 2018 N N . TRP A 1 261 ? 4.237 -1.919 17.435 1.00 94.06 261 TRP A N 1
ATOM 2019 C CA . TRP A 1 261 ? 3.877 -0.680 18.118 1.00 94.06 261 TRP A CA 1
ATOM 2020 C C . TRP A 1 261 ? 4.816 0.457 17.719 1.00 94.06 261 TRP A C 1
ATOM 2022 O O . TRP A 1 261 ? 6.037 0.316 17.791 1.00 94.06 261 TRP A O 1
ATOM 2032 N N . SER A 1 262 ? 4.236 1.599 17.362 1.00 93.56 262 SER A N 1
ATOM 2033 C CA . SER A 1 262 ? 4.913 2.883 17.208 1.00 93.56 262 SER A CA 1
ATOM 2034 C C . SER A 1 262 ? 4.075 3.952 17.903 1.00 93.56 262 SER A C 1
ATOM 2036 O O . SER A 1 262 ? 3.020 4.335 17.406 1.00 93.56 262 SER A O 1
ATOM 2038 N N . GLY A 1 263 ? 4.522 4.399 19.073 1.00 93.44 263 GLY A N 1
ATOM 2039 C CA . GLY A 1 263 ? 3.899 5.475 19.829 1.00 93.44 263 GLY A CA 1
ATOM 2040 C C . GLY A 1 263 ? 4.582 6.800 19.539 1.00 93.44 263 GLY A C 1
ATOM 2041 O O . GLY A 1 263 ? 5.775 6.919 19.807 1.00 93.44 263 GLY A O 1
ATOM 2042 N N . MET A 1 264 ? 3.813 7.756 19.020 1.00 94.69 264 MET A N 1
ATOM 2043 C CA . MET A 1 264 ? 4.245 9.116 18.706 1.00 94.69 264 MET A CA 1
ATOM 2044 C C . MET A 1 264 ? 3.629 10.104 19.696 1.00 94.69 264 MET A C 1
ATOM 2046 O O . MET A 1 264 ? 2.408 10.132 19.871 1.00 94.69 264 MET A O 1
ATOM 2050 N N . ALA A 1 265 ? 4.450 10.931 20.335 1.00 93.38 265 ALA A N 1
ATOM 2051 C CA . ALA A 1 265 ? 3.994 11.985 21.230 1.00 93.38 265 ALA A CA 1
ATOM 2052 C C . ALA A 1 265 ? 3.477 13.188 20.421 1.00 93.38 265 ALA A C 1
ATOM 2054 O O . ALA A 1 265 ? 4.157 13.692 19.529 1.00 93.38 265 ALA A O 1
ATOM 2055 N N . THR A 1 266 ? 2.275 13.678 20.738 1.00 94.44 266 THR A N 1
ATOM 2056 C CA . THR A 1 266 ? 1.703 14.886 20.115 1.00 94.44 266 THR A CA 1
ATOM 2057 C C . THR A 1 266 ? 1.154 15.837 21.175 1.00 94.44 266 THR A C 1
ATOM 2059 O O . THR A 1 266 ? 0.852 15.415 22.293 1.00 94.44 266 THR A O 1
ATOM 2062 N N . ASP A 1 267 ? 0.966 17.109 20.817 1.00 92.62 267 ASP A N 1
ATOM 2063 C CA . ASP A 1 267 ? 0.487 18.160 21.730 1.00 92.62 267 ASP A CA 1
ATOM 2064 C C . ASP A 1 267 ? -0.863 17.841 22.398 1.00 92.62 267 ASP A C 1
ATOM 2066 O O . ASP A 1 267 ? -1.143 18.323 23.494 1.00 92.62 267 ASP A O 1
ATOM 2070 N N . LYS A 1 268 ? -1.710 17.026 21.751 1.00 93.19 268 LYS A N 1
ATOM 2071 C CA . LYS A 1 268 ? -3.018 16.614 22.289 1.00 93.19 268 LYS A CA 1
ATOM 2072 C C . LYS A 1 268 ? -2.975 15.331 23.126 1.00 93.19 268 LYS A C 1
ATOM 2074 O O . LYS A 1 268 ? -3.973 15.014 23.768 1.00 93.19 268 LYS A O 1
ATOM 2079 N N . GLY A 1 269 ? -1.862 14.604 23.113 1.00 94.56 269 GLY A N 1
ATOM 2080 C CA . GLY A 1 269 ? -1.744 13.237 23.620 1.00 94.56 269 GLY A CA 1
ATOM 2081 C C . GLY A 1 269 ? -1.059 12.310 22.606 1.00 94.56 269 GLY A C 1
ATOM 2082 O O . GLY A 1 269 ? -0.815 12.708 21.463 1.00 94.56 269 GLY A O 1
ATOM 2083 N N . PRO A 1 270 ? -0.682 11.087 23.005 1.00 96.25 270 PRO A N 1
ATOM 2084 C CA . PRO A 1 270 ? 0.026 10.167 22.125 1.00 96.25 270 PRO A CA 1
ATOM 2085 C C . PRO A 1 270 ? -0.889 9.571 21.047 1.00 96.25 270 PRO A C 1
ATOM 2087 O O . PRO A 1 270 ? -2.047 9.241 21.303 1.00 96.25 270 PRO A O 1
ATOM 2090 N N . VAL A 1 271 ? -0.338 9.348 19.856 1.00 97.56 271 VAL A N 1
ATOM 2091 C CA . VAL A 1 271 ? -0.935 8.478 18.834 1.00 97.56 271 VAL A CA 1
ATOM 2092 C C . VAL A 1 271 ? -0.164 7.166 18.834 1.00 97.56 271 VAL A C 1
ATOM 2094 O O . VAL A 1 271 ? 1.034 7.153 18.553 1.00 97.56 271 VAL A O 1
ATOM 2097 N N . ILE A 1 272 ? -0.832 6.062 19.170 1.00 97.62 272 ILE A N 1
ATOM 2098 C CA . ILE A 1 272 ? -0.221 4.728 19.148 1.00 97.62 272 ILE A CA 1
ATOM 2099 C C . ILE A 1 272 ? -0.672 3.978 17.901 1.00 97.62 272 ILE A C 1
ATOM 2101 O O . ILE A 1 272 ? -1.788 3.462 17.861 1.00 97.62 272 ILE A O 1
ATOM 2105 N N . THR A 1 273 ? 0.215 3.885 16.913 1.00 97.50 273 THR A N 1
ATOM 2106 C CA . THR A 1 273 ? 0.019 3.080 15.705 1.00 97.50 273 THR A CA 1
ATOM 2107 C C . THR A 1 273 ? 0.474 1.646 15.946 1.00 97.50 273 THR A C 1
ATOM 2109 O O . THR A 1 273 ? 1.640 1.385 16.252 1.00 97.50 273 THR A O 1
ATOM 2112 N N . LEU A 1 274 ? -0.434 0.696 15.751 1.00 96.81 274 LEU A N 1
ATOM 2113 C CA . LEU A 1 274 ? -0.186 -0.739 15.775 1.00 96.81 274 LEU A CA 1
ATOM 2114 C C . LEU A 1 274 ? -0.340 -1.296 14.359 1.00 96.81 274 LEU A C 1
ATOM 2116 O O . LEU A 1 274 ? -1.457 -1.461 13.865 1.00 96.81 274 LEU A O 1
ATOM 2120 N N . ARG A 1 275 ? 0.777 -1.624 13.702 1.00 92.81 275 ARG A N 1
ATOM 2121 C CA . ARG A 1 275 ? 0.738 -2.310 12.402 1.00 92.81 275 ARG A CA 1
ATOM 2122 C C . ARG A 1 275 ? 0.412 -3.782 12.603 1.00 92.81 275 ARG A C 1
ATOM 2124 O O . ARG A 1 275 ? 1.170 -4.483 13.277 1.00 92.81 275 ARG A O 1
ATOM 2131 N N . LEU A 1 276 ? -0.675 -4.247 11.992 1.00 91.25 276 LEU A N 1
ATOM 2132 C CA . LEU A 1 276 ? -1.157 -5.618 12.122 1.00 91.25 276 LEU A CA 1
ATOM 2133 C C . LEU A 1 276 ? -0.482 -6.531 11.089 1.00 91.25 276 LEU A C 1
ATOM 2135 O O . LEU A 1 276 ? -0.652 -6.373 9.880 1.00 91.25 276 LEU A O 1
ATOM 2139 N N . GLN A 1 277 ? 0.259 -7.526 11.574 1.00 85.81 277 GLN A N 1
ATOM 2140 C CA . GLN A 1 277 ? 0.910 -8.566 10.775 1.00 85.81 277 GLN A CA 1
ATOM 2141 C C . GLN A 1 277 ? 0.263 -9.927 11.068 1.00 85.81 277 GLN A C 1
ATOM 2143 O O . GLN A 1 277 ? 0.129 -10.325 12.225 1.00 85.81 277 GLN A O 1
ATOM 2148 N N . LYS A 1 278 ? -0.138 -10.661 10.024 1.00 82.00 278 LYS A N 1
ATOM 2149 C CA . LYS A 1 278 ? -0.702 -12.018 10.151 1.00 82.00 278 LYS A CA 1
ATOM 2150 C C . LYS A 1 278 ? 0.437 -13.032 10.279 1.00 82.00 278 LYS A C 1
ATOM 2152 O O . LYS A 1 278 ? 1.390 -12.940 9.513 1.00 82.00 278 LYS A O 1
ATOM 2157 N N . LEU A 1 279 ? 0.341 -13.993 11.200 1.00 74.44 279 LEU A N 1
ATOM 2158 C CA . LEU A 1 279 ? 1.342 -15.055 11.363 1.00 74.44 279 LEU A CA 1
ATOM 2159 C C . LEU A 1 279 ? 0.795 -16.432 10.945 1.00 74.44 279 LEU A C 1
ATOM 2161 O O . LEU A 1 279 ? -0.412 -16.683 10.979 1.00 74.44 279 LEU A O 1
ATOM 2165 N N . GLY A 1 280 ? 1.704 -17.346 10.591 1.00 68.19 280 GLY A N 1
ATOM 2166 C CA . GLY A 1 280 ? 1.389 -18.744 10.279 1.00 68.19 280 GLY A CA 1
ATOM 2167 C C . GLY A 1 280 ? 0.418 -18.901 9.105 1.00 68.19 280 GLY A C 1
ATOM 2168 O O . GLY A 1 280 ? 0.470 -18.151 8.134 1.00 68.19 280 GLY A O 1
ATOM 2169 N N . ALA A 1 281 ? -0.510 -19.857 9.205 1.00 55.69 281 ALA A N 1
ATOM 2170 C CA . ALA A 1 281 ? -1.447 -20.194 8.127 1.00 55.69 281 ALA A CA 1
ATOM 2171 C C . ALA A 1 281 ? -2.369 -19.036 7.678 1.00 55.69 281 ALA A C 1
ATOM 2173 O O . ALA A 1 281 ? -2.944 -19.107 6.596 1.00 55.69 281 ALA A O 1
ATOM 2174 N N . ALA A 1 282 ? -2.498 -17.959 8.463 1.00 53.66 282 ALA A N 1
ATOM 2175 C CA . ALA A 1 282 ? -3.239 -16.757 8.070 1.00 53.66 282 ALA A CA 1
ATOM 2176 C C . ALA A 1 282 ? -2.458 -15.836 7.103 1.00 53.66 282 ALA A C 1
ATOM 2178 O O . ALA A 1 282 ? -3.046 -14.923 6.517 1.00 53.66 282 ALA A O 1
ATOM 2179 N N . ALA A 1 283 ? -1.153 -16.065 6.919 1.00 58.06 283 ALA A N 1
ATOM 2180 C CA . ALA A 1 283 ? -0.266 -15.320 6.023 1.00 58.06 283 ALA A CA 1
ATOM 2181 C C . ALA A 1 283 ? -0.213 -15.923 4.601 1.00 58.06 283 ALA A C 1
ATOM 2183 O O . ALA A 1 283 ? 0.851 -16.009 3.993 1.00 58.06 283 ALA A O 1
ATOM 2184 N N . VAL A 1 284 ? -1.357 -16.364 4.060 1.00 57.50 284 VAL A N 1
ATOM 2185 C CA . VAL A 1 284 ? -1.418 -17.015 2.738 1.00 57.50 284 VAL A CA 1
ATOM 2186 C C . VAL A 1 284 ? -0.908 -16.078 1.637 1.00 57.50 284 VAL A C 1
ATOM 2188 O O . VAL A 1 284 ? -1.463 -15.000 1.401 1.00 57.50 284 VAL A O 1
ATOM 2191 N N . VAL A 1 285 ? 0.129 -16.533 0.933 1.00 58.62 285 VAL A N 1
ATOM 2192 C CA . VAL A 1 285 ? 0.693 -15.880 -0.252 1.00 58.62 285 VAL A CA 1
ATOM 2193 C C . VAL A 1 285 ? -0.367 -15.851 -1.362 1.00 58.62 285 VAL A C 1
ATOM 2195 O O . VAL A 1 285 ? -0.932 -16.880 -1.728 1.00 58.62 285 VAL A O 1
ATOM 2198 N N . ARG A 1 286 ? -0.671 -14.655 -1.878 1.00 72.56 286 ARG A N 1
ATOM 2199 C CA . ARG A 1 286 ? -1.638 -14.451 -2.974 1.00 72.56 286 ARG A CA 1
ATOM 2200 C C . ARG A 1 286 ? -0.997 -14.793 -4.325 1.00 72.56 286 ARG A C 1
ATOM 2202 O O . ARG A 1 286 ? 0.217 -14.883 -4.421 1.00 72.56 286 ARG A O 1
ATOM 2209 N N . THR A 1 287 ? -1.780 -14.938 -5.389 1.00 90.06 287 THR A N 1
ATOM 2210 C CA . THR A 1 287 ? -1.216 -14.948 -6.752 1.00 90.06 287 THR A CA 1
ATOM 2211 C C . THR A 1 287 ? -0.978 -13.514 -7.242 1.00 90.06 287 THR A C 1
ATOM 2213 O O . THR A 1 287 ? -1.567 -12.568 -6.705 1.00 90.06 287 THR A O 1
ATOM 2216 N N . LEU A 1 288 ? -0.125 -13.325 -8.255 1.00 94.12 288 LEU A N 1
ATOM 2217 C CA . LEU A 1 288 ? 0.111 -12.000 -8.848 1.00 94.12 288 LEU A CA 1
ATOM 2218 C C . LEU A 1 288 ? -1.179 -11.463 -9.497 1.00 94.12 288 LEU A C 1
ATOM 2220 O O . LEU A 1 288 ? -1.548 -10.303 -9.323 1.00 94.12 288 LEU A O 1
ATOM 2224 N N . GLU A 1 289 ? -1.917 -12.340 -10.164 1.00 94.50 289 GLU A N 1
ATOM 2225 C CA . GLU A 1 289 ? -3.231 -12.108 -10.760 1.00 94.50 289 GLU A CA 1
ATOM 2226 C C . GLU A 1 289 ? -4.256 -11.695 -9.697 1.00 94.50 289 GLU A C 1
ATOM 2228 O O . GLU A 1 289 ? -4.984 -10.720 -9.870 1.00 94.50 289 GLU A O 1
ATOM 2233 N N . GLY A 1 290 ? -4.258 -12.374 -8.543 1.00 90.69 290 GLY A N 1
ATOM 2234 C CA . GLY A 1 290 ? -5.103 -12.039 -7.394 1.00 90.69 290 GLY A CA 1
ATOM 2235 C C . GLY A 1 290 ? -4.737 -10.712 -6.717 1.00 90.69 290 GLY A C 1
ATOM 2236 O O . GLY A 1 290 ? -5.572 -10.124 -6.032 1.00 90.69 290 GLY A O 1
ATOM 2237 N N . ALA A 1 291 ? -3.515 -10.211 -6.921 1.00 91.00 291 ALA A N 1
ATOM 2238 C CA . ALA A 1 291 ? -3.111 -8.854 -6.548 1.00 91.00 291 ALA A CA 1
ATOM 2239 C C . ALA A 1 291 ? -3.467 -7.802 -7.625 1.00 91.00 291 ALA A C 1
ATOM 2241 O O . ALA A 1 291 ? -3.400 -6.600 -7.366 1.00 91.00 291 ALA A O 1
ATOM 2242 N N . GLY A 1 292 ? -3.883 -8.237 -8.817 1.00 94.56 292 GLY A N 1
ATOM 2243 C CA . GLY A 1 292 ? -4.272 -7.382 -9.935 1.00 94.56 292 GLY A CA 1
ATOM 2244 C C . GLY A 1 292 ? -3.198 -7.194 -11.008 1.00 94.56 292 GLY A C 1
ATOM 2245 O O . GLY A 1 292 ? -3.370 -6.328 -11.864 1.00 94.56 292 GLY A O 1
ATOM 2246 N N . TYR A 1 293 ? -2.107 -7.963 -11.020 1.00 97.31 293 TYR A N 1
ATOM 2247 C CA . TYR A 1 293 ? -1.245 -7.987 -12.205 1.00 97.31 293 TYR A CA 1
ATOM 2248 C C . TYR A 1 293 ? -2.007 -8.568 -13.411 1.00 97.31 293 TYR A C 1
ATOM 2250 O O . TYR A 1 293 ? -2.919 -9.379 -13.269 1.00 97.31 293 TYR A O 1
ATOM 2258 N N . LEU A 1 294 ? -1.654 -8.095 -14.605 1.00 97.06 294 LEU A N 1
ATOM 2259 C CA . LEU A 1 294 ? -2.309 -8.423 -15.880 1.00 97.06 294 LEU A CA 1
ATOM 2260 C C . LEU A 1 294 ? -1.362 -9.309 -16.702 1.00 97.06 294 LEU A C 1
ATOM 2262 O O . LEU A 1 294 ? -0.164 -9.240 -16.437 1.00 97.06 294 LEU A O 1
ATOM 2266 N N . PRO A 1 295 ? -1.826 -10.081 -17.705 1.00 97.75 295 PRO A N 1
ATOM 2267 C CA . PRO A 1 295 ? -0.984 -11.040 -18.433 1.00 97.75 295 PRO A CA 1
ATOM 2268 C C . PRO A 1 295 ? 0.371 -10.478 -18.894 1.00 97.75 295 PRO A C 1
ATOM 2270 O O . PRO A 1 295 ? 1.405 -11.049 -18.568 1.00 97.75 295 PRO A O 1
ATOM 2273 N N . TRP A 1 296 ? 0.383 -9.281 -19.489 1.00 97.81 296 TRP A N 1
ATOM 2274 C CA . TRP A 1 296 ? 1.611 -8.572 -19.878 1.00 97.81 296 TRP A CA 1
ATOM 2275 C C . TRP A 1 296 ? 2.599 -8.367 -18.709 1.00 97.81 296 TRP A C 1
ATOM 2277 O O . TRP A 1 296 ? 3.800 -8.575 -18.860 1.00 97.81 296 TRP A O 1
ATOM 2287 N N . HIS A 1 297 ? 2.103 -8.012 -17.516 1.00 98.06 297 HIS A N 1
ATOM 2288 C CA . HIS A 1 297 ? 2.922 -7.859 -16.306 1.00 98.06 297 HIS A CA 1
ATOM 2289 C C . HIS A 1 297 ? 3.477 -9.207 -15.815 1.00 98.06 297 HIS A C 1
ATOM 2291 O O . HIS A 1 297 ? 4.602 -9.267 -15.320 1.00 98.06 297 HIS A O 1
ATOM 2297 N N . LEU A 1 298 ? 2.700 -10.290 -15.946 1.00 97.75 298 LEU A N 1
ATOM 2298 C CA . LEU A 1 298 ? 3.153 -11.643 -15.608 1.00 97.75 298 LEU A CA 1
ATOM 2299 C C . LEU A 1 298 ? 4.271 -12.085 -16.554 1.00 97.75 298 LEU A C 1
ATOM 2301 O O . LEU A 1 298 ? 5.256 -12.650 -16.096 1.00 97.75 298 LEU A O 1
ATOM 2305 N N . ASP A 1 299 ? 4.160 -11.779 -17.848 1.00 97.94 299 ASP A N 1
ATOM 2306 C CA . ASP A 1 299 ? 5.187 -12.100 -18.842 1.00 97.94 299 ASP A CA 1
ATOM 2307 C C . ASP A 1 299 ? 6.509 -11.370 -18.560 1.00 97.94 299 ASP A C 1
ATOM 2309 O O . ASP A 1 299 ? 7.576 -11.978 -18.671 1.00 97.94 299 ASP A O 1
ATOM 2313 N N . VAL A 1 300 ? 6.458 -10.099 -18.135 1.00 98.00 300 VAL A N 1
ATOM 2314 C CA . VAL A 1 300 ? 7.638 -9.348 -17.658 1.00 98.00 300 VAL A CA 1
ATOM 2315 C C . VAL A 1 300 ? 8.260 -10.023 -16.433 1.00 98.00 300 VAL A C 1
ATOM 2317 O O . VAL A 1 300 ? 9.461 -10.298 -16.420 1.00 98.00 300 VAL A O 1
ATOM 2320 N N . PHE A 1 301 ? 7.460 -10.346 -15.410 1.00 97.88 301 PHE A N 1
ATOM 2321 C CA . PHE A 1 301 ? 7.970 -11.050 -14.231 1.00 97.88 301 PHE A CA 1
ATOM 2322 C C . PHE A 1 301 ? 8.550 -12.422 -14.586 1.00 97.88 301 PHE A C 1
ATOM 2324 O O . PHE A 1 301 ? 9.620 -12.769 -14.096 1.00 97.88 301 PHE A O 1
ATOM 2331 N N . ASN A 1 302 ? 7.909 -13.181 -15.474 1.00 96.56 302 ASN A N 1
ATOM 2332 C CA . ASN A 1 302 ? 8.400 -14.476 -15.927 1.00 96.56 302 ASN A CA 1
ATOM 2333 C C . ASN A 1 302 ? 9.765 -14.345 -16.619 1.00 96.56 302 A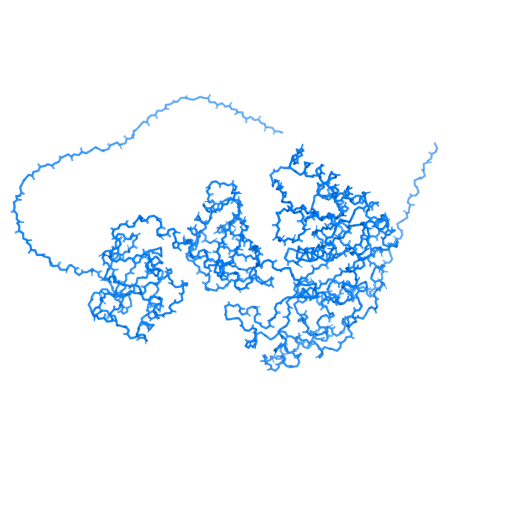SN A C 1
ATOM 2335 O O . ASN A 1 302 ? 10.667 -15.116 -16.290 1.00 96.56 302 ASN A O 1
ATOM 2339 N N . ARG A 1 303 ? 9.974 -13.350 -17.497 1.00 95.44 303 ARG A N 1
ATOM 2340 C CA . ARG A 1 303 ? 11.302 -13.067 -18.081 1.00 95.44 303 ARG A CA 1
ATOM 2341 C C . ARG A 1 303 ? 12.342 -12.731 -17.012 1.00 95.44 303 ARG A C 1
ATOM 2343 O O . ARG A 1 303 ? 13.440 -13.293 -17.025 1.00 95.44 303 ARG A O 1
ATOM 2350 N N . ALA A 1 304 ? 11.991 -11.866 -16.060 1.00 95.31 304 ALA A N 1
ATOM 2351 C CA . ALA A 1 304 ? 12.883 -11.475 -14.972 1.00 95.31 304 ALA A CA 1
ATOM 2352 C C . ALA A 1 304 ? 13.281 -12.667 -14.079 1.00 95.31 304 ALA A C 1
ATOM 2354 O O . ALA A 1 304 ? 14.462 -12.831 -13.780 1.00 95.31 304 ALA A O 1
ATOM 2355 N N . LEU A 1 305 ? 12.326 -13.530 -13.713 1.00 94.75 305 LEU A N 1
ATOM 2356 C CA . LEU A 1 305 ? 12.539 -14.713 -12.870 1.00 94.75 305 LEU A CA 1
ATOM 2357 C C . LEU A 1 305 ? 13.361 -15.817 -13.556 1.00 94.75 305 LEU A C 1
ATOM 2359 O O . LEU A 1 305 ? 14.110 -16.520 -12.882 1.00 94.75 305 LEU A O 1
ATOM 2363 N N . HIS A 1 306 ? 13.239 -15.976 -14.878 1.00 92.06 306 HIS A N 1
ATOM 2364 C CA . HIS A 1 306 ? 13.992 -16.985 -15.636 1.00 92.06 306 HIS A CA 1
ATOM 2365 C C . HIS A 1 306 ? 15.406 -16.533 -16.031 1.00 92.06 306 HIS A C 1
ATOM 2367 O O . HIS A 1 306 ? 16.185 -17.344 -16.538 1.00 92.06 306 HIS A O 1
ATOM 2373 N N . THR A 1 307 ? 15.769 -15.269 -15.794 1.00 91.31 307 THR A N 1
ATOM 2374 C CA . THR A 1 307 ? 17.107 -14.766 -16.116 1.00 91.31 307 THR A CA 1
ATOM 2375 C C . THR A 1 307 ? 18.030 -14.827 -14.899 1.00 91.31 307 THR A C 1
ATOM 2377 O O . THR A 1 307 ? 17.698 -14.350 -13.814 1.00 91.31 307 THR A O 1
ATOM 2380 N N . LYS A 1 308 ? 19.226 -15.401 -15.078 1.00 89.00 308 LYS A N 1
ATOM 2381 C CA . LYS A 1 308 ? 20.256 -15.440 -14.032 1.00 89.00 308 LYS A CA 1
ATOM 2382 C C . LYS A 1 308 ? 20.856 -14.054 -13.808 1.00 89.00 308 LYS A C 1
ATOM 2384 O O . LYS A 1 308 ? 21.257 -13.398 -14.769 1.00 89.00 308 LYS A O 1
ATOM 2389 N N . GLY A 1 309 ? 20.987 -13.669 -12.543 1.00 92.50 309 GLY A N 1
ATOM 2390 C CA . GLY A 1 309 ? 21.650 -12.437 -12.144 1.00 92.50 309 GLY A CA 1
ATOM 2391 C C . GLY A 1 309 ? 20.849 -11.168 -12.442 1.00 92.50 309 GLY A C 1
ATOM 2392 O O . GLY A 1 309 ? 19.955 -11.118 -13.301 1.00 92.50 309 GLY A O 1
ATOM 2393 N N . GLY A 1 310 ? 21.218 -10.114 -11.723 1.00 96.25 310 GLY A N 1
ATOM 2394 C CA . GLY A 1 310 ? 20.605 -8.798 -11.838 1.00 96.25 310 GLY A CA 1
ATOM 2395 C C . GLY A 1 310 ? 19.690 -8.458 -10.662 1.00 96.25 310 GLY A C 1
ATOM 2396 O O . GLY A 1 310 ? 19.218 -9.322 -9.919 1.00 96.25 310 GLY A O 1
ATOM 2397 N N . LEU A 1 311 ? 19.452 -7.162 -10.500 1.00 98.06 311 LEU A N 1
ATOM 2398 C CA . LEU A 1 311 ? 18.638 -6.573 -9.449 1.00 98.06 311 LEU A CA 1
ATOM 2399 C C . LEU A 1 311 ? 17.208 -6.348 -9.952 1.00 98.06 311 LEU A C 1
ATOM 2401 O O . LEU A 1 311 ? 16.988 -5.631 -10.931 1.00 98.06 311 LEU A O 1
ATOM 2405 N N . THR A 1 312 ? 16.240 -6.941 -9.260 1.00 98.56 312 THR A N 1
ATOM 2406 C CA . THR A 1 312 ? 14.807 -6.667 -9.409 1.00 98.56 312 THR A CA 1
ATOM 2407 C C . THR A 1 312 ? 14.346 -5.806 -8.237 1.00 98.56 312 THR A C 1
ATOM 2409 O O . THR A 1 312 ? 14.414 -6.236 -7.083 1.00 98.56 312 THR A O 1
ATOM 2412 N N . THR A 1 313 ? 13.878 -4.589 -8.519 1.00 98.56 313 THR A N 1
ATOM 2413 C CA . THR A 1 313 ? 13.471 -3.616 -7.495 1.00 98.56 313 THR A CA 1
ATOM 2414 C C . THR A 1 313 ? 11.993 -3.285 -7.605 1.00 98.56 313 THR A C 1
ATOM 2416 O O . THR A 1 313 ? 11.509 -2.923 -8.675 1.00 98.56 313 THR A O 1
ATOM 2419 N N . LEU A 1 314 ? 11.292 -3.335 -6.473 1.00 98.44 314 LEU A N 1
ATOM 2420 C CA . LEU A 1 314 ? 9.907 -2.897 -6.354 1.00 98.44 314 LEU A CA 1
ATOM 2421 C C . LEU A 1 314 ? 9.841 -1.571 -5.584 1.00 98.44 314 LEU A C 1
ATOM 2423 O O . LEU A 1 314 ? 10.377 -1.444 -4.483 1.00 98.44 314 LEU A O 1
ATOM 2427 N N . ALA A 1 315 ? 9.155 -0.582 -6.145 1.00 97.75 315 ALA A N 1
ATOM 2428 C CA . ALA A 1 315 ? 8.975 0.753 -5.588 1.00 97.75 315 ALA A CA 1
ATOM 2429 C C . ALA A 1 315 ? 7.497 1.130 -5.436 1.00 97.75 315 ALA A C 1
ATOM 2431 O O . ALA A 1 315 ? 6.594 0.481 -5.962 1.00 97.75 315 ALA A O 1
ATOM 2432 N N . GLY A 1 316 ? 7.256 2.173 -4.644 1.00 94.25 316 GLY A N 1
ATOM 2433 C CA . GLY A 1 316 ? 5.925 2.644 -4.274 1.00 94.25 316 GLY A CA 1
ATOM 2434 C C . GLY A 1 316 ? 5.879 3.145 -2.832 1.00 94.25 316 GLY A C 1
ATOM 2435 O O . GLY A 1 316 ? 6.829 2.978 -2.057 1.00 94.25 316 GLY A O 1
ATOM 2436 N N . THR A 1 317 ? 4.764 3.760 -2.455 1.00 87.44 317 THR A N 1
ATOM 2437 C CA . THR A 1 317 ? 4.520 4.298 -1.108 1.00 87.44 317 THR A CA 1
ATOM 2438 C C . THR A 1 317 ? 4.407 3.195 -0.040 1.00 87.44 317 THR A C 1
ATOM 2440 O O . THR A 1 317 ? 4.509 1.992 -0.316 1.00 87.44 317 THR A O 1
ATOM 2443 N N . VAL A 1 318 ? 4.268 3.585 1.230 1.00 82.81 318 VAL A N 1
ATOM 2444 C CA . VAL A 1 318 ? 3.950 2.637 2.313 1.00 82.81 318 VAL A CA 1
ATOM 2445 C C . VAL A 1 318 ? 2.566 2.040 2.047 1.00 82.81 318 VAL A C 1
ATOM 2447 O O . VAL A 1 318 ? 1.643 2.752 1.664 1.00 82.81 318 VAL A O 1
ATOM 2450 N N . GLY A 1 319 ? 2.424 0.725 2.220 1.00 81.88 319 GLY A N 1
ATOM 2451 C CA . GLY A 1 319 ? 1.159 0.027 1.981 1.00 81.88 319 GLY A CA 1
ATOM 2452 C C . GLY A 1 319 ? 0.831 -0.265 0.510 1.00 81.88 319 GLY A C 1
ATOM 2453 O O . GLY A 1 319 ? -0.218 -0.846 0.259 1.00 81.88 319 GLY A O 1
ATOM 2454 N N . SER A 1 320 ? 1.708 0.045 -0.458 1.00 87.62 320 SER A N 1
ATOM 2455 C CA . SER A 1 320 ? 1.455 -0.231 -1.886 1.00 87.62 320 SER A CA 1
ATOM 2456 C C . SER A 1 320 ? 1.587 -1.707 -2.309 1.00 87.62 320 SER A C 1
ATOM 2458 O O . SER A 1 320 ? 1.415 -2.026 -3.483 1.00 87.62 320 SER A O 1
ATOM 2460 N N . GLY A 1 321 ? 1.882 -2.618 -1.374 1.00 88.69 321 GLY A N 1
ATOM 2461 C CA . GLY A 1 321 ? 1.930 -4.070 -1.606 1.00 88.69 321 GLY A CA 1
ATOM 2462 C C . GLY A 1 321 ? 3.302 -4.664 -1.961 1.00 88.69 321 GLY A C 1
ATOM 2463 O O . GLY A 1 321 ? 3.370 -5.859 -2.228 1.00 88.69 321 GLY A O 1
ATOM 2464 N N . LYS A 1 322 ? 4.392 -3.882 -1.929 1.00 93.19 322 LYS A N 1
ATOM 2465 C CA . LYS A 1 322 ? 5.746 -4.315 -2.352 1.00 93.19 322 LYS A CA 1
ATOM 2466 C C . LYS A 1 322 ? 6.228 -5.624 -1.707 1.00 93.19 322 LYS A C 1
ATOM 2468 O O . LYS A 1 322 ? 6.664 -6.525 -2.423 1.00 93.19 322 LYS A O 1
ATOM 2473 N N . SER A 1 323 ? 6.143 -5.741 -0.377 1.00 89.00 323 SER A N 1
ATOM 2474 C CA . SER A 1 323 ? 6.570 -6.941 0.366 1.00 89.00 323 SER A CA 1
ATOM 2475 C C . SER A 1 323 ? 5.773 -8.175 -0.062 1.00 89.00 323 SER A C 1
ATOM 2477 O O . SER A 1 323 ? 6.343 -9.246 -0.242 1.00 89.00 323 SER A O 1
ATOM 2479 N N . VAL A 1 324 ? 4.466 -8.003 -0.306 1.00 90.25 324 VAL A N 1
ATOM 2480 C CA . VAL A 1 324 ? 3.575 -9.067 -0.787 1.00 90.25 324 VAL A CA 1
ATOM 2481 C C . VAL A 1 324 ? 3.997 -9.506 -2.185 1.00 90.25 324 VAL A C 1
ATOM 2483 O O . VAL A 1 324 ? 4.269 -10.685 -2.366 1.00 90.25 324 VAL A O 1
ATOM 2486 N N . THR A 1 325 ? 4.139 -8.589 -3.151 1.00 94.50 325 THR A N 1
ATOM 2487 C CA . THR A 1 325 ? 4.616 -8.946 -4.501 1.00 94.50 325 THR A CA 1
ATOM 2488 C C . THR A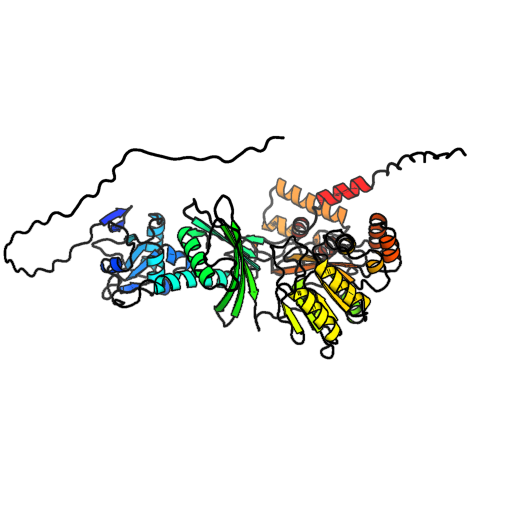 1 325 ? 5.967 -9.664 -4.441 1.00 94.50 325 THR A C 1
ATOM 2490 O O . THR A 1 325 ? 6.135 -10.708 -5.064 1.00 94.50 325 THR A O 1
ATOM 2493 N N . THR A 1 326 ? 6.917 -9.156 -3.649 1.00 94.31 326 THR A N 1
ATOM 2494 C CA . THR A 1 326 ? 8.252 -9.762 -3.511 1.00 94.31 326 THR A CA 1
ATOM 2495 C C . THR A 1 326 ? 8.169 -11.182 -2.947 1.00 94.31 326 THR A C 1
ATOM 2497 O O . THR A 1 326 ? 8.816 -12.079 -3.479 1.00 94.31 326 THR A O 1
ATOM 2500 N N . ALA A 1 327 ? 7.331 -11.424 -1.934 1.00 92.12 327 ALA A N 1
ATOM 2501 C CA . ALA A 1 327 ? 7.125 -12.762 -1.382 1.00 92.12 327 ALA A CA 1
ATOM 2502 C C . ALA A 1 327 ? 6.513 -13.739 -2.402 1.00 92.12 327 ALA A C 1
ATOM 2504 O O . ALA A 1 327 ? 6.925 -14.896 -2.467 1.00 92.12 327 ALA A O 1
ATOM 2505 N N . ILE A 1 328 ? 5.593 -13.267 -3.254 1.00 93.00 328 ILE A N 1
ATOM 2506 C CA . ILE A 1 328 ? 5.027 -14.069 -4.350 1.00 93.00 328 ILE A CA 1
ATOM 2507 C C . ILE A 1 328 ? 6.124 -14.450 -5.353 1.00 93.00 328 ILE A C 1
ATOM 2509 O O . ILE A 1 328 ? 6.276 -15.627 -5.671 1.00 93.00 328 ILE A O 1
ATOM 2513 N N . LEU A 1 329 ? 6.944 -13.487 -5.789 1.00 94.56 329 LEU A N 1
ATOM 2514 C CA . LEU A 1 329 ? 8.070 -13.729 -6.701 1.00 94.56 329 LEU A CA 1
ATOM 2515 C C . LEU A 1 329 ? 9.086 -14.725 -6.110 1.00 94.56 329 LEU A C 1
ATOM 2517 O O . LEU A 1 329 ? 9.518 -15.650 -6.796 1.00 94.56 329 LEU A O 1
ATOM 2521 N N . MET A 1 330 ? 9.410 -14.603 -4.818 1.00 93.69 330 MET A N 1
ATOM 2522 C CA . MET A 1 330 ? 10.280 -15.553 -4.110 1.00 93.69 330 MET A CA 1
ATOM 2523 C C . MET A 1 330 ? 9.666 -16.961 -3.998 1.00 93.69 330 MET A C 1
ATOM 2525 O O . MET A 1 330 ? 10.400 -17.955 -3.985 1.00 93.69 330 MET A O 1
ATOM 2529 N N . GLY A 1 331 ? 8.335 -17.064 -3.957 1.00 91.75 331 GLY A N 1
ATOM 2530 C CA . GLY A 1 331 ? 7.589 -18.324 -4.030 1.00 91.75 331 GLY A CA 1
ATOM 2531 C C . GLY A 1 331 ? 7.558 -18.947 -5.432 1.00 91.75 331 GLY A C 1
ATOM 2532 O O . GLY A 1 331 ? 7.633 -20.167 -5.546 1.00 91.75 331 GLY A O 1
ATOM 2533 N N . MET A 1 332 ? 7.508 -18.129 -6.491 1.00 92.44 332 MET A N 1
ATOM 2534 C CA . MET A 1 332 ? 7.537 -18.576 -7.896 1.00 92.44 332 MET A CA 1
ATOM 2535 C C . MET A 1 332 ? 8.905 -19.124 -8.329 1.00 92.44 332 MET A C 1
ATOM 2537 O O . MET A 1 332 ? 8.983 -19.949 -9.238 1.00 92.44 332 MET A O 1
ATOM 2541 N N . LEU A 1 333 ? 9.990 -18.683 -7.686 1.00 93.62 333 LEU A N 1
ATOM 2542 C CA . LEU A 1 333 ? 11.330 -19.221 -7.919 1.00 93.62 333 LEU A CA 1
ATOM 2543 C C . LEU A 1 333 ? 11.425 -20.714 -7.543 1.00 93.62 333 LEU A C 1
ATOM 2545 O O . LEU A 1 333 ? 10.893 -21.098 -6.493 1.00 93.62 333 LEU A O 1
ATOM 2549 N N . PRO A 1 334 ? 12.178 -21.540 -8.303 1.00 91.81 334 PRO A N 1
ATOM 2550 C CA . PRO A 1 334 ? 12.265 -22.985 -8.088 1.00 91.81 334 PRO A CA 1
ATOM 2551 C C . PRO A 1 334 ? 12.545 -23.409 -6.638 1.00 91.81 334 PRO A C 1
ATOM 2553 O O . PRO A 1 334 ? 13.244 -22.734 -5.882 1.00 91.81 334 PRO A O 1
ATOM 2556 N N . SER A 1 335 ? 12.032 -24.574 -6.244 1.00 91.19 335 SER A N 1
ATOM 2557 C CA . SER A 1 335 ? 12.234 -25.134 -4.899 1.00 91.19 335 SER A CA 1
ATOM 2558 C C . SER A 1 335 ? 13.630 -25.724 -4.669 1.00 91.19 335 SER A C 1
ATOM 2560 O O . SER A 1 335 ? 14.014 -25.940 -3.524 1.00 91.19 335 SER A O 1
ATOM 2562 N N . HIS A 1 336 ? 14.390 -25.985 -5.737 1.00 90.50 336 HIS A N 1
ATOM 2563 C CA . HIS A 1 336 ? 15.723 -26.592 -5.676 1.00 90.50 336 HIS A CA 1
ATOM 2564 C C . HIS A 1 336 ? 16.875 -25.576 -5.580 1.00 90.50 336 HIS A C 1
ATOM 2566 O O . HIS A 1 336 ? 18.031 -25.990 -5.587 1.00 90.50 336 HIS A O 1
ATOM 2572 N N . ILE A 1 337 ? 16.577 -24.272 -5.509 1.00 92.31 337 ILE A N 1
ATOM 2573 C CA . ILE A 1 337 ? 17.579 -23.208 -5.357 1.00 92.31 337 ILE A CA 1
ATOM 2574 C C . ILE A 1 337 ? 17.517 -22.581 -3.961 1.00 92.31 337 ILE A C 1
ATOM 2576 O O . ILE A 1 337 ? 16.447 -22.447 -3.360 1.00 92.31 337 ILE A O 1
ATOM 2580 N N . LYS A 1 338 ? 18.671 -22.174 -3.434 1.00 93.25 338 LYS A N 1
ATOM 2581 C CA . LYS A 1 338 ? 18.805 -21.601 -2.099 1.00 93.25 338 LYS A CA 1
ATOM 2582 C C . LYS A 1 338 ? 18.444 -20.119 -2.091 1.00 93.25 338 LYS A C 1
ATOM 2584 O O . LYS A 1 338 ? 19.202 -19.262 -2.548 1.00 93.25 338 LYS A O 1
ATOM 2589 N N . LYS A 1 339 ? 17.292 -19.829 -1.492 1.00 94.44 339 LYS A N 1
ATOM 2590 C CA . LYS A 1 339 ? 16.720 -18.488 -1.334 1.00 94.44 339 LYS A CA 1
ATOM 2591 C C . LYS A 1 339 ? 17.001 -17.958 0.075 1.00 94.44 339 LYS A C 1
ATOM 2593 O O . LYS A 1 339 ? 16.711 -18.652 1.049 1.00 94.44 339 LYS A O 1
ATOM 2598 N N . VAL A 1 340 ? 17.557 -16.751 0.201 1.00 93.81 340 VAL A N 1
ATOM 2599 C CA . VAL A 1 340 ? 17.900 -16.120 1.496 1.00 93.81 340 VAL A CA 1
ATOM 2600 C C . VAL A 1 340 ? 17.338 -14.698 1.557 1.00 93.81 340 VAL A C 1
ATOM 2602 O O . VAL A 1 340 ? 17.563 -13.936 0.617 1.00 93.81 340 VAL A O 1
ATOM 2605 N N . THR A 1 341 ? 16.658 -14.310 2.645 1.00 92.81 341 THR A N 1
ATOM 2606 C CA . THR A 1 341 ? 16.184 -12.922 2.846 1.00 92.81 341 THR A CA 1
ATOM 2607 C C . THR A 1 341 ? 16.791 -12.259 4.078 1.00 92.81 341 THR A C 1
ATOM 2609 O O . THR A 1 341 ? 16.963 -12.900 5.116 1.00 92.81 341 THR A O 1
ATOM 2612 N N . PHE A 1 342 ? 17.086 -10.961 3.971 1.00 90.81 342 PHE A N 1
ATOM 2613 C CA . PHE A 1 342 ? 17.483 -10.067 5.063 1.00 90.81 342 PHE A CA 1
ATOM 2614 C C . PHE A 1 342 ? 16.432 -8.949 5.210 1.00 90.81 342 PHE A C 1
ATOM 2616 O O . PHE A 1 342 ? 16.345 -8.071 4.354 1.00 90.81 342 PHE A O 1
ATOM 2623 N N . GLU A 1 343 ? 15.636 -8.965 6.281 1.00 87.44 343 GLU A N 1
ATOM 2624 C CA . GLU A 1 343 ? 14.440 -8.112 6.471 1.00 87.44 343 GLU A CA 1
ATOM 2625 C C . GLU A 1 343 ? 14.480 -7.342 7.811 1.00 87.44 343 GLU A C 1
ATOM 2627 O O . GLU A 1 343 ? 15.195 -7.747 8.721 1.00 87.44 343 GLU A O 1
ATOM 2632 N N . ASP A 1 344 ? 13.732 -6.241 7.960 1.00 79.69 344 ASP A N 1
ATOM 2633 C CA . ASP A 1 344 ? 13.769 -5.340 9.139 1.00 79.69 344 ASP A CA 1
ATOM 2634 C C . ASP A 1 344 ? 12.344 -4.979 9.634 1.00 79.69 344 ASP A C 1
ATOM 2636 O O . ASP A 1 344 ? 11.844 -3.884 9.356 1.00 79.69 344 ASP A O 1
ATOM 2640 N N . PRO A 1 345 ? 11.643 -5.886 10.351 1.00 79.50 345 PRO A N 1
ATOM 2641 C CA . PRO A 1 345 ? 11.897 -7.323 10.506 1.00 79.50 345 PRO A CA 1
ATOM 2642 C C . PRO A 1 345 ? 11.209 -8.146 9.396 1.00 79.50 345 PRO A C 1
ATOM 2644 O O . PRO A 1 345 ? 10.590 -7.583 8.497 1.00 79.50 345 PRO A O 1
ATOM 2647 N N . VAL A 1 346 ? 11.269 -9.481 9.482 1.00 81.38 346 VAL A N 1
ATOM 2648 C CA . VAL A 1 346 ? 10.477 -10.382 8.618 1.00 81.38 346 VAL A CA 1
ATOM 2649 C C . VAL A 1 346 ? 8.972 -10.090 8.731 1.00 81.38 346 VAL A C 1
ATOM 2651 O O . VAL A 1 346 ? 8.413 -10.164 9.830 1.00 81.38 346 VAL A O 1
ATOM 2654 N N . GLU A 1 347 ? 8.322 -9.778 7.601 1.00 75.69 347 GLU A N 1
ATOM 2655 C CA . GLU A 1 347 ? 6.889 -9.418 7.543 1.00 75.69 347 GLU A CA 1
ATOM 2656 C C . GLU A 1 347 ? 5.961 -10.583 7.163 1.00 75.69 347 GLU A C 1
ATOM 2658 O O . GLU A 1 347 ? 4.824 -10.637 7.632 1.00 75.69 347 GLU A O 1
ATOM 2663 N N . LEU A 1 348 ? 6.423 -11.491 6.297 1.00 80.88 348 LEU A N 1
ATOM 2664 C CA . LEU A 1 348 ? 5.652 -12.607 5.740 1.00 80.88 348 LEU A CA 1
ATOM 2665 C C . LEU A 1 348 ? 6.482 -13.889 5.824 1.00 80.88 348 LEU A C 1
ATOM 2667 O O . LEU A 1 348 ? 7.666 -13.864 5.498 1.00 80.88 348 LEU A O 1
ATOM 2671 N N . ASP A 1 349 ? 5.861 -14.997 6.222 1.00 79.25 349 ASP A N 1
ATOM 2672 C CA . ASP A 1 349 ? 6.493 -16.321 6.190 1.00 79.25 349 ASP A CA 1
ATOM 2673 C C . ASP A 1 349 ? 6.562 -16.828 4.740 1.00 79.25 349 ASP A C 1
ATOM 2675 O O . ASP A 1 349 ? 5.554 -16.846 4.029 1.00 79.25 349 ASP A O 1
ATOM 2679 N N . MET A 1 350 ? 7.759 -17.196 4.282 1.00 85.88 350 MET A N 1
ATOM 2680 C CA . MET A 1 350 ? 8.034 -17.629 2.912 1.00 85.88 350 MET A CA 1
ATOM 2681 C C . MET A 1 350 ? 8.541 -19.082 2.898 1.00 85.88 350 MET A C 1
ATOM 2683 O O . MET A 1 350 ? 9.737 -19.325 3.087 1.00 85.88 350 MET A O 1
ATOM 2687 N N . PRO A 1 351 ? 7.667 -20.072 2.622 1.00 82.81 351 PRO A N 1
ATOM 2688 C CA . PRO A 1 351 ? 8.047 -21.481 2.590 1.00 82.81 351 PRO A CA 1
ATOM 2689 C C . PRO A 1 351 ? 9.231 -21.763 1.653 1.00 82.81 351 PRO A C 1
ATOM 2691 O O . PRO A 1 351 ? 9.225 -21.398 0.477 1.00 82.81 351 PRO A O 1
ATOM 2694 N N . GLY A 1 352 ? 10.255 -22.441 2.176 1.00 86.75 352 GLY A N 1
ATOM 2695 C CA . GLY A 1 352 ? 11.476 -22.753 1.424 1.00 86.75 352 GLY A CA 1
ATOM 2696 C C . GLY A 1 352 ? 12.436 -21.570 1.236 1.00 86.75 352 GLY A C 1
ATOM 2697 O O . GLY A 1 352 ? 13.304 -21.632 0.364 1.00 86.75 352 GLY A O 1
ATOM 2698 N N . VAL A 1 353 ? 12.302 -20.502 2.028 1.00 91.38 353 VAL A N 1
ATOM 2699 C CA . VAL A 1 353 ? 13.220 -19.354 2.036 1.00 91.38 353 VAL A CA 1
ATOM 2700 C C . VAL A 1 353 ? 13.866 -19.208 3.415 1.00 91.38 353 VAL A C 1
ATOM 2702 O O . VAL A 1 353 ? 13.200 -19.255 4.445 1.00 91.38 353 VAL A O 1
ATOM 2705 N N . TYR A 1 354 ? 15.186 -19.024 3.455 1.00 92.06 354 TYR A N 1
ATOM 2706 C CA . TYR A 1 354 ? 15.925 -18.802 4.698 1.00 92.06 354 TYR A CA 1
ATOM 2707 C C . TYR A 1 354 ? 15.867 -17.323 5.084 1.00 92.06 354 TYR A C 1
ATOM 2709 O O . TYR A 1 354 ? 16.686 -16.520 4.632 1.00 92.06 354 TYR A O 1
ATOM 2717 N N . GLN A 1 355 ? 14.884 -16.964 5.905 1.00 89.69 355 GLN A N 1
ATOM 2718 C CA . GLN A 1 355 ? 14.641 -15.579 6.303 1.00 89.69 355 GLN A CA 1
ATOM 2719 C C . GLN A 1 355 ? 15.419 -15.191 7.564 1.00 89.69 355 GLN A C 1
ATOM 2721 O O . GLN A 1 355 ? 15.484 -15.947 8.536 1.00 89.69 355 GLN A O 1
ATOM 2726 N N . LYS A 1 356 ? 15.993 -13.985 7.571 1.00 86.12 356 LYS A N 1
ATOM 2727 C CA . LYS A 1 356 ? 16.694 -13.413 8.724 1.00 86.12 356 LYS A CA 1
ATOM 2728 C C . LYS A 1 356 ? 16.250 -11.974 8.974 1.00 86.12 356 LYS A C 1
ATOM 2730 O O . LYS A 1 356 ? 16.524 -11.081 8.175 1.00 86.12 356 LYS A O 1
ATOM 2735 N N . THR A 1 357 ? 15.676 -11.740 10.152 1.00 83.88 357 THR A N 1
ATOM 2736 C CA . THR A 1 357 ? 15.525 -10.390 10.705 1.00 83.88 357 THR A CA 1
ATOM 2737 C C . THR A 1 357 ? 16.900 -9.778 10.984 1.00 83.88 357 THR A C 1
ATOM 2739 O O . THR A 1 357 ? 17.760 -10.405 11.612 1.00 83.88 357 THR A O 1
ATOM 2742 N N . ILE A 1 358 ? 17.091 -8.535 10.557 1.00 77.06 358 ILE A N 1
ATOM 2743 C CA . ILE A 1 358 ? 18.170 -7.655 10.982 1.00 77.06 358 ILE A CA 1
ATOM 2744 C C . ILE A 1 358 ? 17.545 -6.480 11.718 1.00 77.06 358 ILE A C 1
ATOM 2746 O O . ILE A 1 358 ? 16.727 -5.768 11.153 1.00 77.06 358 ILE A O 1
ATOM 2750 N N . ILE A 1 359 ? 17.975 -6.268 12.957 1.00 66.25 359 ILE A N 1
ATOM 2751 C CA . ILE A 1 359 ? 17.635 -5.077 13.731 1.00 66.25 359 ILE A CA 1
ATOM 2752 C C . ILE A 1 359 ? 18.616 -3.976 13.316 1.00 66.25 359 ILE A C 1
ATOM 2754 O O . ILE A 1 359 ? 19.829 -4.174 13.427 1.00 66.25 359 ILE A O 1
ATOM 2758 N N . ARG A 1 360 ? 18.101 -2.850 12.811 1.00 63.75 360 ARG A N 1
ATOM 2759 C CA . ARG A 1 360 ? 18.884 -1.636 12.532 1.00 63.75 360 ARG A CA 1
ATOM 2760 C C . ARG A 1 360 ? 18.604 -0.614 13.640 1.00 63.75 360 ARG A C 1
ATOM 2762 O O . ARG A 1 360 ? 17.477 -0.137 13.743 1.00 63.75 360 ARG A O 1
ATOM 2769 N N . ASP A 1 361 ? 19.603 -0.278 14.458 1.00 53.66 361 ASP A N 1
ATOM 2770 C CA . ASP A 1 361 ? 19.427 0.684 15.557 1.00 53.66 361 ASP A CA 1
ATOM 2771 C C . ASP A 1 361 ? 19.060 2.082 15.033 1.00 53.66 361 ASP A C 1
ATOM 2773 O O . ASP A 1 361 ? 19.785 2.679 14.237 1.00 53.66 361 ASP A O 1
ATOM 2777 N N . LEU A 1 362 ? 17.952 2.639 15.532 1.00 42.28 362 LEU A N 1
ATOM 2778 C CA . LEU A 1 362 ? 17.426 3.950 15.118 1.00 42.28 362 LEU A CA 1
ATOM 2779 C C . LEU A 1 362 ? 18.264 5.150 15.606 1.00 42.28 362 LEU A C 1
ATOM 2781 O O . LEU A 1 362 ? 18.023 6.274 15.174 1.00 42.28 362 LEU A O 1
ATOM 2785 N N . VAL A 1 363 ? 19.212 4.935 16.524 1.00 38.16 363 VAL A N 1
ATOM 2786 C CA . VAL A 1 363 ? 19.825 6.000 17.346 1.00 38.16 363 VAL A CA 1
ATOM 2787 C C . VAL A 1 363 ? 21.265 6.353 16.933 1.00 38.16 363 VAL A C 1
ATOM 2789 O O . VAL A 1 363 ? 21.800 7.364 17.381 1.00 38.16 363 VAL A O 1
ATOM 2792 N N . GLN A 1 364 ? 21.923 5.570 16.070 1.00 46.44 364 GLN A N 1
ATOM 2793 C CA . GLN A 1 364 ? 23.362 5.741 15.815 1.00 46.44 364 GLN A CA 1
ATOM 2794 C C . GLN A 1 364 ? 23.678 6.523 14.531 1.00 46.44 364 GLN A C 1
ATOM 2796 O O . GLN A 1 364 ? 23.997 5.962 13.487 1.00 46.44 364 GLN A O 1
ATOM 2801 N N . THR A 1 365 ? 23.711 7.853 14.650 1.00 37.75 365 THR A N 1
ATOM 2802 C CA . THR A 1 365 ? 24.379 8.765 13.697 1.00 37.75 365 THR A CA 1
ATOM 2803 C C . THR A 1 365 ? 25.904 8.783 13.904 1.00 37.75 365 THR A C 1
ATOM 2805 O O . THR A 1 365 ? 26.514 9.848 13.991 1.00 37.75 365 THR A O 1
ATOM 2808 N N . GLY A 1 366 ? 26.522 7.611 14.065 1.00 37.09 366 GLY A N 1
ATOM 2809 C CA . GLY A 1 366 ? 27.946 7.460 14.369 1.00 37.09 366 GLY A CA 1
ATOM 2810 C C . GLY A 1 366 ? 28.610 6.413 13.482 1.00 37.09 366 GLY A C 1
ATOM 2811 O O . GLY A 1 366 ? 27.970 5.454 13.057 1.00 37.09 366 GLY A O 1
ATOM 2812 N N . GLU A 1 367 ? 29.908 6.577 13.223 1.00 40.25 367 GLU A N 1
ATOM 2813 C CA . GLU A 1 367 ? 30.730 5.637 12.447 1.00 40.25 367 GLU A CA 1
ATOM 2814 C C . GLU A 1 367 ? 31.064 4.365 13.256 1.00 40.25 367 GLU A C 1
ATOM 2816 O O . GLU A 1 367 ? 32.219 4.032 13.510 1.00 40.25 367 GLU A O 1
ATOM 2821 N N . GLY A 1 368 ? 30.027 3.641 13.682 1.00 45.53 368 GLY A N 1
ATOM 2822 C CA . GLY A 1 368 ? 30.109 2.330 14.314 1.00 45.53 368 GLY A CA 1
ATOM 2823 C C . GLY A 1 368 ? 29.379 1.306 13.453 1.00 45.53 368 GLY A C 1
ATOM 2824 O O . GLY A 1 368 ? 28.185 1.433 13.209 1.00 45.53 368 GLY A O 1
ATOM 2825 N N . SER A 1 369 ? 30.080 0.283 12.960 1.00 46.31 369 SER A N 1
ATOM 2826 C CA . SER A 1 369 ? 29.440 -0.751 12.138 1.00 46.31 369 SER A CA 1
ATOM 2827 C C . SER A 1 369 ? 28.371 -1.506 12.933 1.00 46.31 369 SER A C 1
ATOM 2829 O O . SER A 1 369 ? 28.701 -2.051 13.991 1.00 46.31 369 SER A O 1
ATOM 2831 N N . ASN A 1 370 ? 27.162 -1.665 12.380 1.00 54.12 370 ASN A N 1
ATOM 2832 C CA . ASN A 1 370 ? 26.187 -2.644 12.867 1.00 54.12 370 ASN A CA 1
ATOM 2833 C C . ASN A 1 370 ? 26.836 -4.037 12.848 1.00 54.12 370 ASN A C 1
ATOM 2835 O O . ASN A 1 370 ? 26.955 -4.682 11.801 1.00 54.12 370 ASN A O 1
ATOM 2839 N N . SER A 1 371 ? 27.289 -4.515 14.008 1.00 57.66 371 SER A N 1
ATOM 2840 C CA . SER A 1 371 ? 28.046 -5.769 14.111 1.00 57.66 371 SER A CA 1
ATOM 2841 C C . SER A 1 371 ? 27.209 -6.970 13.651 1.00 57.66 371 SER A C 1
ATOM 2843 O O . SER A 1 371 ? 27.739 -7.889 13.022 1.00 57.66 371 SER A O 1
ATOM 2845 N N . SER A 1 372 ? 25.892 -6.909 13.875 1.00 60.66 372 SER A N 1
ATOM 2846 C CA . SER A 1 372 ? 24.866 -7.860 13.434 1.00 60.66 372 SER A CA 1
ATOM 2847 C C . SER A 1 372 ? 24.694 -7.896 11.909 1.00 60.66 372 SER A C 1
ATOM 2849 O O . SER A 1 372 ? 24.705 -8.982 11.316 1.00 60.66 372 SER A O 1
ATOM 2851 N N . PHE A 1 373 ? 24.582 -6.729 11.265 1.00 65.00 373 PHE A N 1
ATOM 2852 C CA . PHE A 1 373 ? 24.448 -6.582 9.815 1.00 65.00 373 PHE A CA 1
ATOM 2853 C C . PHE A 1 373 ? 25.743 -7.029 9.126 1.00 65.00 373 PHE A C 1
ATOM 2855 O O . PHE A 1 373 ? 25.720 -7.960 8.321 1.00 65.00 373 PHE A O 1
ATOM 2862 N N . ALA A 1 374 ? 26.899 -6.494 9.534 1.00 65.00 374 ALA A N 1
ATOM 2863 C CA . ALA A 1 374 ? 28.206 -6.876 8.998 1.00 65.00 374 ALA A CA 1
ATOM 2864 C C . ALA A 1 374 ? 28.529 -8.376 9.185 1.00 65.00 374 ALA A C 1
ATOM 2866 O O . ALA A 1 374 ? 29.129 -9.001 8.305 1.00 65.00 374 ALA A O 1
ATOM 2867 N N . ALA A 1 375 ? 28.113 -8.992 10.300 1.00 67.12 375 ALA A N 1
ATOM 2868 C CA . ALA A 1 375 ? 28.201 -10.442 10.481 1.00 67.12 375 ALA A CA 1
ATOM 2869 C C . ALA A 1 375 ? 27.236 -11.207 9.559 1.00 67.12 375 ALA A C 1
ATOM 2871 O O . ALA A 1 375 ? 27.622 -12.236 9.003 1.00 67.12 375 ALA A O 1
ATOM 2872 N N . GLY A 1 376 ? 26.019 -10.693 9.349 1.00 69.81 376 GLY A N 1
ATOM 2873 C CA . GLY A 1 376 ? 25.069 -11.208 8.362 1.00 69.81 376 GLY A CA 1
ATOM 2874 C C . GLY A 1 376 ? 25.668 -11.260 6.959 1.00 69.81 376 GLY A C 1
ATOM 2875 O O . GLY A 1 376 ? 25.678 -12.322 6.349 1.00 69.81 376 GLY A O 1
ATOM 2876 N N . VAL A 1 377 ? 26.259 -10.163 6.488 1.00 68.62 377 VAL A N 1
ATOM 2877 C CA . VAL A 1 377 ? 26.898 -10.076 5.162 1.00 68.62 377 VAL A CA 1
ATOM 2878 C C . VAL A 1 377 ? 28.032 -11.092 5.005 1.00 68.62 377 VAL A C 1
ATOM 2880 O O . VAL A 1 377 ? 28.101 -11.797 4.000 1.00 68.62 377 VAL A O 1
ATOM 2883 N N . ARG A 1 378 ? 28.895 -11.250 6.018 1.00 69.94 378 ARG A N 1
ATOM 2884 C CA . ARG A 1 378 ? 29.966 -12.266 5.990 1.00 69.94 378 ARG A CA 1
ATOM 2885 C C . ARG A 1 378 ? 29.437 -13.704 5.978 1.00 69.94 378 ARG A C 1
ATOM 2887 O O . ARG A 1 378 ? 30.096 -14.579 5.421 1.00 69.94 378 ARG A O 1
ATOM 2894 N N . ALA A 1 379 ? 28.284 -13.960 6.596 1.00 72.00 379 ALA A N 1
ATOM 2895 C CA . ALA A 1 379 ? 27.613 -15.256 6.518 1.00 72.00 379 ALA A CA 1
ATOM 2896 C C . ALA A 1 379 ? 26.955 -15.472 5.144 1.00 72.00 379 ALA A C 1
ATOM 2898 O O . ALA A 1 379 ? 27.026 -16.575 4.611 1.00 72.00 379 ALA A O 1
ATOM 2899 N N . LEU A 1 380 ? 26.390 -14.417 4.546 1.00 78.38 380 LEU A N 1
ATOM 2900 C CA . LEU A 1 380 ? 25.721 -14.441 3.244 1.00 78.38 380 LEU A CA 1
ATOM 2901 C C . LEU A 1 380 ? 26.650 -14.972 2.141 1.00 78.38 380 LEU A C 1
ATOM 2903 O O . LEU A 1 380 ? 26.343 -15.993 1.529 1.00 78.38 380 LEU A O 1
ATOM 2907 N N . PHE A 1 381 ? 27.843 -14.390 1.980 1.00 75.06 381 PHE A N 1
ATOM 2908 C CA . PHE A 1 381 ? 28.831 -14.843 0.985 1.00 75.06 381 PHE A CA 1
ATOM 2909 C C . PHE A 1 381 ? 29.416 -16.240 1.244 1.00 75.06 381 PHE A C 1
ATOM 2911 O O . PHE A 1 381 ? 29.999 -16.838 0.346 1.00 75.06 381 PHE A O 1
ATOM 2918 N N . ARG A 1 382 ? 29.249 -16.793 2.452 1.00 79.69 382 ARG A N 1
ATOM 2919 C CA . ARG A 1 382 ? 29.618 -18.183 2.780 1.00 79.69 382 ARG A CA 1
ATOM 2920 C C . ARG A 1 382 ? 28.440 -19.151 2.717 1.00 79.69 382 ARG A C 1
ATOM 2922 O O . ARG A 1 382 ? 28.624 -20.342 2.943 1.00 79.69 382 ARG A O 1
ATOM 2929 N N . SER A 1 383 ? 27.235 -18.658 2.441 1.00 72.31 383 SER A N 1
ATOM 2930 C CA . SER A 1 383 ? 26.018 -19.464 2.513 1.00 72.31 383 SER A CA 1
ATOM 2931 C C . SER A 1 383 ? 25.722 -20.266 1.244 1.00 72.31 383 SER A C 1
ATOM 2933 O O . SER A 1 383 ? 24.820 -21.099 1.305 1.00 72.31 383 SER A O 1
ATOM 2935 N N . ALA A 1 384 ? 26.462 -20.056 0.145 1.00 78.06 384 ALA A N 1
ATOM 2936 C CA . ALA A 1 384 ? 26.182 -20.643 -1.173 1.00 78.06 384 ALA A CA 1
ATOM 2937 C C . ALA A 1 384 ? 24.709 -20.436 -1.585 1.00 78.06 384 ALA A C 1
ATOM 2939 O O . ALA A 1 384 ? 23.973 -21.390 -1.821 1.00 78.06 384 ALA A O 1
ATOM 2940 N N . LEU A 1 385 ? 24.266 -19.175 -1.541 1.00 88.50 385 LEU A N 1
ATOM 2941 C CA . LEU A 1 385 ? 22.938 -18.756 -1.989 1.00 88.50 385 LEU A CA 1
ATOM 2942 C C . LEU A 1 385 ? 22.866 -18.742 -3.519 1.00 88.50 385 LEU A C 1
ATOM 2944 O O . LEU A 1 385 ? 23.859 -18.442 -4.168 1.00 88.50 385 LEU A O 1
ATOM 2948 N N . ASP A 1 386 ? 21.679 -18.967 -4.073 1.00 91.19 386 ASP A N 1
ATOM 2949 C CA . ASP A 1 386 ? 21.398 -18.730 -5.494 1.00 91.19 386 ASP A CA 1
ATOM 2950 C C . ASP A 1 386 ? 20.698 -17.378 -5.695 1.00 91.19 386 ASP A C 1
ATOM 2952 O O . ASP A 1 386 ? 20.968 -16.653 -6.653 1.00 91.19 386 ASP A O 1
ATOM 2956 N N . VAL A 1 387 ? 19.802 -17.027 -4.763 1.00 94.94 387 VAL A N 1
ATOM 2957 C CA . VAL A 1 387 ? 19.003 -15.797 -4.800 1.00 94.94 387 VAL A CA 1
ATOM 2958 C C . VAL A 1 387 ? 18.989 -15.123 -3.436 1.00 94.94 387 VAL A C 1
ATOM 2960 O O . VAL A 1 387 ? 18.727 -15.755 -2.407 1.00 94.94 387 VAL A O 1
ATOM 2963 N N . PHE A 1 388 ? 19.223 -13.814 -3.449 1.00 95.12 388 PHE A N 1
ATOM 2964 C CA . PHE A 1 388 ? 19.168 -12.961 -2.271 1.00 95.12 388 PHE A CA 1
ATOM 2965 C C . PHE A 1 388 ? 17.993 -11.988 -2.356 1.00 95.12 388 PHE A C 1
ATOM 2967 O O . PHE A 1 388 ? 17.731 -11.402 -3.403 1.00 95.12 388 PHE A O 1
ATOM 2974 N N . MET A 1 389 ? 17.315 -11.769 -1.235 1.00 95.31 389 MET A N 1
ATOM 2975 C CA . MET A 1 389 ? 16.338 -10.699 -1.080 1.00 95.31 389 MET A CA 1
ATOM 2976 C C . MET A 1 389 ? 16.749 -9.795 0.083 1.00 95.31 389 MET A C 1
ATOM 2978 O O . MET A 1 389 ? 16.999 -10.260 1.194 1.00 95.31 389 MET A O 1
ATOM 2982 N N . LEU A 1 390 ? 16.820 -8.492 -0.167 1.00 94.19 390 LEU A N 1
ATOM 2983 C CA . LEU A 1 390 ? 17.001 -7.480 0.867 1.00 94.19 390 LEU A CA 1
ATOM 2984 C C . LEU A 1 390 ? 15.685 -6.722 1.021 1.00 94.19 390 LEU A C 1
ATOM 2986 O O . LEU A 1 390 ? 15.239 -6.096 0.060 1.00 94.19 390 LEU A O 1
ATOM 2990 N N . GLY A 1 391 ? 15.091 -6.744 2.216 1.00 92.25 391 GLY A N 1
ATOM 2991 C CA . GLY A 1 391 ? 13.765 -6.177 2.479 1.00 92.25 391 GLY A CA 1
ATOM 2992 C C . GLY A 1 391 ? 13.614 -4.744 1.973 1.00 92.25 391 GLY A C 1
ATOM 2993 O O . GLY A 1 391 ? 12.647 -4.434 1.278 1.00 92.25 391 GLY A O 1
ATOM 2994 N N . GLU A 1 392 ? 14.619 -3.901 2.227 1.00 92.62 392 GLU A N 1
ATOM 2995 C CA . GLU A 1 392 ? 14.689 -2.553 1.664 1.00 92.62 392 GLU A CA 1
ATOM 2996 C C . GLU A 1 392 ? 16.134 -2.045 1.487 1.00 92.62 392 GLU A C 1
ATOM 2998 O O . GLU A 1 392 ? 16.962 -2.135 2.409 1.00 92.62 392 GLU A O 1
ATOM 3003 N N . ILE A 1 393 ? 16.407 -1.425 0.330 1.00 93.25 393 ILE A N 1
ATOM 3004 C CA . ILE A 1 393 ? 17.526 -0.491 0.136 1.00 93.25 393 ILE A CA 1
ATOM 3005 C C . ILE A 1 393 ? 17.037 0.932 0.445 1.00 93.25 393 ILE A C 1
ATOM 3007 O O . ILE A 1 393 ? 16.340 1.558 -0.361 1.00 93.25 393 ILE A O 1
ATOM 3011 N N . ARG A 1 394 ? 17.446 1.447 1.612 1.00 90.38 394 ARG A N 1
ATOM 3012 C CA . ARG A 1 394 ? 17.152 2.814 2.087 1.00 90.38 394 ARG A CA 1
ATOM 3013 C C . ARG A 1 394 ? 18.390 3.655 2.416 1.00 90.38 394 ARG A C 1
ATOM 3015 O O . ARG A 1 394 ? 18.284 4.877 2.458 1.00 90.38 394 ARG A O 1
ATOM 3022 N N . ASP A 1 395 ? 19.526 2.996 2.641 1.00 88.94 395 ASP A N 1
ATOM 3023 C CA . ASP A 1 395 ? 20.766 3.544 3.197 1.00 88.94 395 ASP A CA 1
ATOM 3024 C C . ASP A 1 395 ? 22.016 2.932 2.513 1.00 88.94 395 ASP A C 1
ATOM 3026 O O . ASP A 1 395 ? 21.898 1.920 1.803 1.00 88.94 395 ASP A O 1
ATOM 3030 N N . PRO A 1 396 ? 23.228 3.492 2.724 1.00 89.56 396 PRO A N 1
ATOM 3031 C CA . PRO A 1 396 ? 24.450 2.990 2.097 1.00 89.56 396 PRO A CA 1
ATOM 3032 C C . PRO A 1 396 ? 24.935 1.651 2.668 1.00 89.56 396 PRO A C 1
ATOM 3034 O O . PRO A 1 396 ? 25.860 1.049 2.121 1.00 89.56 396 PRO A O 1
ATOM 3037 N N . GLU A 1 397 ? 24.368 1.178 3.785 1.00 84.75 397 GLU A N 1
ATOM 3038 C CA . GLU A 1 397 ? 24.669 -0.146 4.338 1.00 84.75 397 GLU A CA 1
ATOM 3039 C C . GLU A 1 397 ? 23.964 -1.233 3.518 1.00 84.75 397 GLU A C 1
ATOM 3041 O O . GLU A 1 397 ? 24.628 -2.118 2.977 1.00 84.75 397 GLU A O 1
ATOM 3046 N N . GLY A 1 398 ? 22.649 -1.098 3.316 1.00 88.44 398 GLY A N 1
ATOM 3047 C CA . GLY A 1 398 ? 21.862 -1.956 2.430 1.00 88.44 398 GLY A CA 1
ATOM 3048 C C . GLY A 1 398 ? 22.366 -1.940 0.986 1.00 88.44 398 GLY A C 1
ATOM 3049 O O . GLY A 1 398 ? 22.532 -3.000 0.379 1.00 88.44 398 GLY A O 1
ATOM 3050 N N . ALA A 1 399 ? 22.689 -0.752 0.463 1.00 92.12 399 ALA A N 1
ATOM 3051 C CA . ALA A 1 399 ? 23.225 -0.574 -0.886 1.00 92.12 399 ALA A CA 1
ATOM 3052 C C . ALA A 1 399 ? 24.500 -1.394 -1.138 1.00 92.12 399 ALA A C 1
ATOM 3054 O O . ALA A 1 399 ? 24.582 -2.112 -2.134 1.00 92.12 399 ALA A O 1
ATOM 3055 N N . ARG A 1 400 ? 25.477 -1.343 -0.218 1.00 88.81 400 ARG A N 1
ATOM 3056 C CA . ARG A 1 400 ? 26.740 -2.096 -0.335 1.00 88.81 400 ARG A CA 1
ATOM 3057 C C . ARG A 1 400 ? 26.527 -3.608 -0.391 1.00 88.81 400 ARG A C 1
ATOM 3059 O O . ARG A 1 400 ? 27.262 -4.288 -1.099 1.00 88.81 400 ARG A O 1
ATOM 3066 N N . VAL A 1 401 ? 25.532 -4.138 0.322 1.00 88.31 401 VAL A N 1
ATOM 3067 C CA . VAL A 1 401 ? 25.234 -5.582 0.323 1.00 88.31 401 VAL A CA 1
ATOM 3068 C C . VAL A 1 401 ? 24.549 -6.009 -0.957 1.00 88.31 401 VAL A C 1
ATOM 3070 O O . VAL A 1 401 ? 25.017 -6.943 -1.601 1.00 88.31 401 VAL A O 1
ATOM 3073 N N . ALA A 1 402 ? 23.476 -5.315 -1.342 1.00 91.88 402 ALA A N 1
ATOM 3074 C CA . ALA A 1 402 ? 22.785 -5.585 -2.597 1.00 91.88 402 ALA A CA 1
ATOM 3075 C C . ALA A 1 402 ? 23.754 -5.500 -3.784 1.00 91.88 402 ALA A C 1
ATOM 3077 O O . ALA A 1 402 ? 23.787 -6.418 -4.598 1.00 91.88 402 ALA A O 1
ATOM 3078 N N . ARG A 1 403 ? 24.612 -4.470 -3.818 1.00 91.81 403 ARG A N 1
ATOM 3079 C CA . ARG A 1 403 ? 25.685 -4.321 -4.806 1.00 91.81 403 ARG A CA 1
ATOM 3080 C C . ARG A 1 403 ? 26.658 -5.504 -4.802 1.00 91.81 403 ARG A C 1
ATOM 3082 O O . ARG A 1 403 ? 26.865 -6.098 -5.849 1.00 91.81 403 ARG A O 1
ATOM 3089 N N . ALA A 1 404 ? 27.237 -5.872 -3.660 1.00 88.94 404 ALA A N 1
ATOM 3090 C CA . ALA A 1 404 ? 28.247 -6.932 -3.622 1.00 88.94 404 ALA A CA 1
ATOM 3091 C C . ALA A 1 404 ? 27.675 -8.317 -3.999 1.00 88.94 404 ALA A C 1
ATOM 3093 O O . ALA A 1 404 ? 28.375 -9.148 -4.576 1.00 88.94 404 ALA A O 1
ATOM 3094 N N . VAL A 1 405 ? 26.395 -8.578 -3.704 1.00 91.69 405 VAL A N 1
ATOM 3095 C CA . VAL A 1 405 ? 25.715 -9.803 -4.154 1.00 91.69 405 VAL A CA 1
ATOM 3096 C C . VAL A 1 405 ? 25.409 -9.737 -5.656 1.00 91.69 405 VAL A C 1
ATOM 3098 O O . VAL A 1 405 ? 25.675 -10.706 -6.364 1.00 91.69 405 VAL A O 1
ATOM 3101 N N . LEU A 1 406 ? 24.955 -8.586 -6.157 1.00 93.62 406 LEU A N 1
ATOM 3102 C CA . LEU A 1 406 ? 24.718 -8.333 -7.580 1.00 93.62 406 LEU A CA 1
ATOM 3103 C C . LEU A 1 406 ? 25.992 -8.509 -8.427 1.00 93.62 406 LEU A C 1
ATOM 3105 O O . LEU A 1 406 ? 25.983 -9.256 -9.399 1.00 93.62 406 LEU A O 1
ATOM 3109 N N . GLU A 1 407 ? 27.101 -7.880 -8.031 1.00 90.69 407 GLU A N 1
ATOM 3110 C CA . GLU A 1 407 ? 28.392 -7.938 -8.738 1.00 90.69 407 GLU A CA 1
ATOM 3111 C C . GLU A 1 407 ? 29.017 -9.343 -8.739 1.00 90.69 407 GLU A C 1
ATOM 3113 O O . GLU A 1 407 ? 29.851 -9.647 -9.587 1.00 90.69 407 GLU A O 1
ATOM 3118 N N . SER A 1 408 ? 28.587 -10.230 -7.832 1.00 89.62 408 SER A N 1
ATOM 3119 C CA . SER A 1 408 ? 28.958 -11.654 -7.857 1.00 89.62 408 SER A CA 1
ATOM 3120 C C . SER A 1 408 ? 28.062 -12.520 -8.760 1.00 89.62 408 SER A C 1
ATOM 3122 O O . SER A 1 408 ? 28.217 -13.738 -8.781 1.00 89.62 408 SER A O 1
ATOM 3124 N N . GLY A 1 409 ? 27.144 -11.910 -9.521 1.00 89.50 409 GLY A N 1
ATOM 3125 C CA . GLY A 1 409 ? 26.312 -12.566 -10.537 1.00 89.50 409 GLY A CA 1
ATOM 3126 C C . GLY A 1 409 ? 25.014 -13.201 -10.025 1.00 89.50 409 GLY A C 1
ATOM 3127 O O . GLY A 1 409 ? 24.295 -13.824 -10.808 1.00 89.50 409 GLY A O 1
ATOM 3128 N N . HIS A 1 410 ? 24.690 -13.051 -8.740 1.00 93.00 410 HIS A N 1
ATOM 3129 C CA . HIS A 1 410 ? 23.466 -13.601 -8.150 1.00 93.00 410 HIS A CA 1
ATOM 3130 C C . HIS A 1 410 ? 22.252 -12.711 -8.446 1.00 93.00 410 HIS A C 1
ATOM 3132 O O . HIS A 1 410 ? 22.377 -11.496 -8.625 1.00 93.00 410 HIS A O 1
ATOM 3138 N N . SER A 1 411 ? 21.055 -13.303 -8.476 1.00 95.88 411 SER A N 1
ATOM 3139 C CA . SER A 1 411 ? 19.818 -12.523 -8.593 1.00 95.88 411 SER A CA 1
ATOM 3140 C C . SER A 1 411 ? 19.482 -11.883 -7.245 1.00 95.88 411 SER A C 1
ATOM 3142 O O . SER A 1 411 ? 19.453 -12.563 -6.213 1.00 95.88 411 SER A O 1
ATOM 3144 N N . VAL A 1 412 ? 19.216 -10.576 -7.257 1.00 96.75 412 VAL A N 1
ATOM 3145 C CA . VAL A 1 412 ? 18.883 -9.792 -6.061 1.00 96.75 412 VAL A CA 1
ATOM 3146 C C . VAL A 1 412 ? 17.470 -9.237 -6.189 1.00 96.75 412 VAL A C 1
ATOM 3148 O O . VAL A 1 412 ? 17.147 -8.580 -7.173 1.00 96.75 412 VAL A O 1
ATOM 3151 N N . PHE A 1 413 ? 16.635 -9.456 -5.178 1.00 97.88 413 PHE A N 1
ATOM 3152 C CA . PHE A 1 413 ? 15.315 -8.837 -5.052 1.00 97.88 413 PHE A CA 1
ATOM 3153 C C . PHE A 1 413 ? 15.342 -7.789 -3.945 1.00 97.88 413 PHE A C 1
ATOM 3155 O O . PHE A 1 413 ? 15.935 -8.007 -2.887 1.00 97.88 413 PHE A O 1
ATOM 3162 N N . THR A 1 414 ? 14.699 -6.644 -4.154 1.00 97.50 414 THR A N 1
ATOM 3163 C CA . THR A 1 414 ? 14.590 -5.637 -3.098 1.00 97.50 414 THR A CA 1
ATOM 3164 C C . THR A 1 414 ? 13.371 -4.741 -3.243 1.00 97.50 414 THR A C 1
ATOM 3166 O O . THR A 1 414 ? 12.738 -4.683 -4.300 1.00 97.50 414 THR A O 1
ATOM 3169 N N . THR A 1 415 ? 13.064 -4.002 -2.178 1.00 97.12 415 THR A N 1
ATOM 3170 C CA . THR A 1 415 ? 12.124 -2.886 -2.236 1.00 97.12 415 THR A CA 1
ATOM 3171 C C . THR A 1 415 ? 12.819 -1.554 -1.954 1.00 97.12 415 THR A C 1
ATOM 3173 O O . THR A 1 415 ? 13.908 -1.501 -1.377 1.00 97.12 415 THR A O 1
ATOM 3176 N N . THR A 1 416 ? 12.207 -0.455 -2.387 1.00 96.38 416 THR A N 1
ATOM 3177 C CA . THR A 1 416 ? 12.616 0.898 -1.992 1.00 96.38 416 THR A CA 1
ATOM 3178 C C . THR A 1 416 ? 11.432 1.867 -2.057 1.00 96.38 416 THR A C 1
ATOM 3180 O O . THR A 1 416 ? 10.349 1.542 -2.558 1.00 96.38 416 THR A O 1
ATOM 3183 N N . HIS A 1 417 ? 11.634 3.087 -1.570 1.00 95.25 417 HIS A N 1
ATOM 3184 C CA . HIS A 1 417 ? 10.704 4.197 -1.731 1.00 95.25 417 HIS A CA 1
ATOM 3185 C C . HIS A 1 417 ? 11.199 5.151 -2.829 1.00 95.25 417 HIS A C 1
ATOM 3187 O O . HIS A 1 417 ? 12.074 5.989 -2.608 1.00 95.25 417 HIS A O 1
ATOM 3193 N N . ALA A 1 418 ? 10.604 5.019 -4.017 1.00 94.81 418 ALA A N 1
ATOM 3194 C CA . ALA A 1 418 ? 10.792 5.891 -5.176 1.00 94.81 418 ALA A CA 1
ATOM 3195 C C . ALA A 1 418 ? 9.422 6.225 -5.816 1.00 94.81 418 ALA A C 1
ATOM 3197 O O . ALA A 1 418 ? 8.485 5.437 -5.656 1.00 94.81 418 ALA A O 1
ATOM 3198 N N . PRO A 1 419 ? 9.277 7.372 -6.514 1.00 93.69 419 PRO A N 1
ATOM 3199 C CA . PRO A 1 419 ? 7.996 7.842 -7.058 1.00 93.69 419 PRO A CA 1
ATOM 3200 C C . PRO A 1 419 ? 7.612 7.233 -8.419 1.00 93.69 419 PRO A C 1
ATOM 3202 O O . PRO A 1 419 ? 6.504 7.471 -8.887 1.00 93.69 419 PRO A O 1
ATOM 3205 N N . SER A 1 420 ? 8.520 6.498 -9.063 1.00 96.62 420 SER A N 1
ATOM 3206 C CA . SER A 1 420 ? 8.339 5.855 -10.373 1.00 96.62 420 SER A CA 1
ATOM 3207 C C . SER A 1 420 ? 9.391 4.756 -10.564 1.00 96.62 420 SER A C 1
ATOM 3209 O O . SER A 1 420 ? 10.370 4.699 -9.811 1.00 96.62 420 SER A O 1
ATOM 3211 N N . ALA A 1 421 ? 9.225 3.898 -11.572 1.00 97.38 421 ALA A N 1
ATOM 3212 C CA . ALA A 1 421 ? 10.178 2.834 -11.892 1.00 97.38 421 ALA A CA 1
ATOM 3213 C C . ALA A 1 421 ? 11.522 3.407 -12.371 1.00 97.38 421 ALA A C 1
ATOM 3215 O O . ALA A 1 421 ? 12.580 2.969 -11.924 1.00 97.38 421 ALA A O 1
ATOM 3216 N N . LEU A 1 422 ? 11.499 4.461 -13.197 1.00 96.88 422 LEU A N 1
ATOM 3217 C CA . LEU A 1 422 ? 12.711 5.213 -13.552 1.00 96.88 422 LEU A CA 1
ATOM 3218 C C . LEU A 1 422 ? 13.287 5.988 -12.351 1.00 96.88 422 LEU A C 1
ATOM 3220 O O . LEU A 1 422 ? 14.500 6.161 -12.246 1.00 96.88 422 LEU A O 1
ATOM 3224 N N . GLY A 1 423 ? 12.443 6.403 -11.401 1.00 96.31 423 GLY A N 1
ATOM 3225 C CA . GLY A 1 423 ? 12.858 7.069 -10.165 1.00 96.31 423 GLY A CA 1
ATOM 3226 C C . GLY A 1 423 ? 13.689 6.191 -9.221 1.00 96.31 423 GLY A C 1
ATOM 3227 O O . GLY A 1 423 ? 14.403 6.733 -8.376 1.00 96.31 423 GLY A O 1
ATOM 3228 N N . ILE A 1 424 ? 13.654 4.860 -9.378 1.00 97.69 424 ILE A N 1
ATOM 3229 C CA . ILE A 1 424 ? 14.530 3.929 -8.647 1.00 97.69 424 ILE A CA 1
ATOM 3230 C C . ILE A 1 424 ? 16.004 4.245 -8.929 1.00 97.69 424 ILE A C 1
ATOM 3232 O O . ILE A 1 424 ? 16.794 4.320 -7.989 1.00 97.69 424 ILE A O 1
ATOM 3236 N N . PHE A 1 425 ? 16.369 4.520 -10.188 1.00 97.06 425 PHE A N 1
ATOM 3237 C CA . PHE A 1 425 ? 17.741 4.885 -10.551 1.00 97.06 425 PHE A CA 1
ATOM 3238 C C . PHE A 1 425 ? 18.206 6.135 -9.794 1.00 97.06 425 PHE A C 1
ATOM 3240 O O . PHE A 1 425 ? 19.242 6.113 -9.132 1.00 97.06 425 PHE A O 1
ATOM 3247 N N . SER A 1 426 ? 17.405 7.206 -9.809 1.00 95.06 426 SER A N 1
ATOM 3248 C CA . SER A 1 426 ? 17.715 8.442 -9.081 1.00 95.06 426 SER A CA 1
ATOM 3249 C C . SER A 1 426 ? 17.786 8.227 -7.564 1.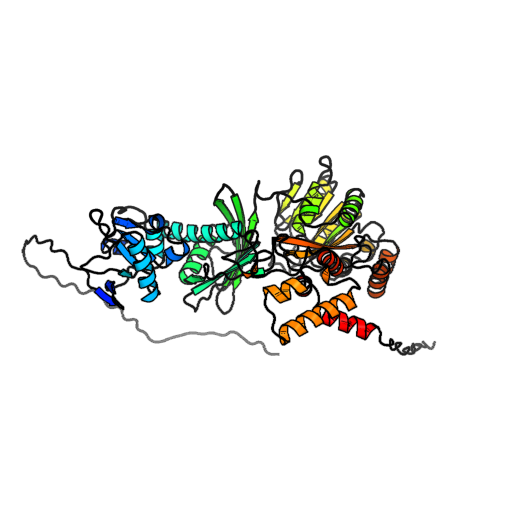00 95.06 426 SER A C 1
ATOM 3251 O O . SER A 1 426 ? 18.651 8.807 -6.908 1.00 95.06 426 SER A O 1
ATOM 3253 N N . LYS A 1 427 ? 16.925 7.371 -6.991 1.00 96.00 427 LYS A N 1
ATOM 3254 C CA . LYS A 1 427 ? 16.981 7.016 -5.563 1.00 96.00 427 LYS A CA 1
ATOM 3255 C C . LYS A 1 427 ? 18.269 6.265 -5.220 1.00 96.00 427 LYS A C 1
ATOM 3257 O O . LYS A 1 427 ? 18.887 6.585 -4.207 1.00 96.00 427 LYS A O 1
ATOM 3262 N N . PHE A 1 428 ? 18.694 5.319 -6.053 1.00 97.38 428 PHE A N 1
ATOM 3263 C CA . PHE A 1 428 ? 19.896 4.515 -5.826 1.00 97.38 428 PHE A CA 1
ATOM 3264 C C . PHE A 1 428 ? 21.201 5.303 -5.998 1.00 97.38 428 PHE A C 1
ATOM 3266 O O . PHE A 1 428 ? 22.096 5.142 -5.171 1.00 97.38 428 PHE A O 1
ATOM 3273 N N . VAL A 1 429 ? 21.286 6.207 -6.983 1.00 96.38 429 VAL A N 1
ATOM 3274 C CA . VAL A 1 429 ? 22.442 7.116 -7.153 1.00 96.38 429 VAL A CA 1
ATOM 3275 C C . VAL A 1 429 ? 22.495 8.200 -6.066 1.00 96.38 429 VAL A C 1
ATOM 3277 O O . VAL A 1 429 ? 23.564 8.739 -5.787 1.00 96.38 429 VAL A O 1
ATOM 3280 N N . SER A 1 430 ? 21.363 8.538 -5.432 1.00 95.25 430 SER A N 1
ATOM 3281 C CA . SER A 1 430 ? 21.314 9.617 -4.435 1.00 95.25 430 SER A CA 1
ATOM 3282 C C . SER A 1 430 ? 22.326 9.413 -3.291 1.00 95.25 430 SER A C 1
ATOM 3284 O O . SER A 1 430 ? 22.532 8.273 -2.869 1.00 95.25 430 SER A O 1
ATOM 3286 N N . PRO A 1 431 ? 22.894 10.486 -2.698 1.00 92.50 431 PRO A N 1
ATOM 3287 C CA . PRO A 1 431 ? 23.854 10.376 -1.588 1.00 92.50 431 PRO A CA 1
ATOM 3288 C C . PRO A 1 431 ? 23.337 9.620 -0.354 1.00 92.50 431 PRO A C 1
ATOM 3290 O O . PRO A 1 431 ? 24.122 9.178 0.476 1.00 92.50 431 PRO A O 1
ATOM 3293 N N . GLN A 1 432 ? 22.015 9.463 -0.233 1.00 91.44 432 GLN A N 1
ATOM 3294 C CA . GLN A 1 432 ? 21.361 8.688 0.823 1.00 91.44 432 GLN A CA 1
ATOM 3295 C C . GLN A 1 432 ? 21.555 7.173 0.656 1.00 91.44 432 GLN A C 1
ATOM 3297 O O . GLN A 1 432 ? 21.425 6.443 1.629 1.00 91.44 432 GLN A O 1
ATOM 3302 N N . VAL A 1 433 ? 21.811 6.695 -0.566 1.00 95.00 433 VAL A N 1
ATOM 3303 C CA . VAL A 1 433 ? 21.905 5.266 -0.908 1.00 95.00 433 VAL A CA 1
ATOM 3304 C C . VAL A 1 433 ? 23.272 4.940 -1.516 1.00 95.00 433 VAL A C 1
ATOM 3306 O O . VAL A 1 433 ? 23.922 4.000 -1.073 1.00 95.00 433 VAL A O 1
ATOM 3309 N N . GLY A 1 434 ? 23.746 5.736 -2.476 1.00 94.75 434 GLY A N 1
ATOM 3310 C CA . GLY A 1 434 ? 25.126 5.685 -2.961 1.00 94.75 434 GLY A CA 1
ATOM 3311 C C . GLY A 1 434 ? 25.507 4.430 -3.754 1.00 94.75 434 GLY A C 1
ATOM 3312 O O . GLY A 1 434 ? 26.652 3.988 -3.653 1.00 94.75 434 GLY A O 1
ATOM 3313 N N . ILE A 1 435 ? 24.596 3.850 -4.546 1.00 96.25 435 ILE A N 1
ATOM 3314 C CA . ILE A 1 435 ? 24.991 2.882 -5.584 1.00 96.25 435 ILE A CA 1
ATOM 3315 C C . ILE A 1 435 ? 25.556 3.672 -6.777 1.00 96.25 435 ILE A C 1
ATOM 3317 O O . ILE A 1 435 ? 24.845 4.526 -7.313 1.00 96.25 435 ILE A O 1
ATOM 3321 N N . PRO A 1 436 ? 26.804 3.415 -7.215 1.00 96.44 436 PRO A N 1
ATOM 3322 C CA . PRO A 1 436 ? 27.390 4.118 -8.352 1.00 96.44 436 PRO A CA 1
ATOM 3323 C C . PRO A 1 436 ? 26.615 3.913 -9.660 1.00 96.44 436 PRO A C 1
ATOM 3325 O O . PRO A 1 436 ? 26.057 2.844 -9.914 1.00 96.44 436 PRO A O 1
ATOM 3328 N N . VAL A 1 437 ? 26.572 4.956 -10.493 1.00 96.00 437 VAL A N 1
ATOM 3329 C CA . VAL A 1 437 ? 25.762 4.976 -11.721 1.00 96.00 437 VAL A CA 1
ATOM 3330 C C . VAL A 1 437 ? 26.250 3.973 -12.769 1.00 96.00 437 VAL A C 1
ATOM 3332 O O . VAL A 1 437 ? 25.429 3.381 -13.456 1.00 96.00 437 VAL A O 1
ATOM 3335 N N . ASP A 1 438 ? 27.554 3.708 -12.837 1.00 95.88 438 ASP A N 1
ATOM 3336 C CA . ASP A 1 438 ? 28.183 2.684 -13.678 1.00 95.88 438 ASP A CA 1
ATOM 3337 C C . ASP A 1 438 ? 27.698 1.270 -13.325 1.00 95.88 438 ASP A C 1
ATOM 3339 O O . ASP A 1 438 ? 27.399 0.479 -14.220 1.00 95.88 438 ASP A O 1
ATOM 3343 N N . VAL A 1 439 ? 27.504 0.968 -12.036 1.00 96.25 439 VAL A N 1
ATOM 3344 C CA . VAL A 1 439 ? 26.927 -0.313 -11.594 1.00 96.25 439 VAL A CA 1
ATOM 3345 C C . VAL A 1 439 ? 25.478 -0.450 -12.064 1.00 96.25 439 VAL A C 1
ATOM 3347 O O . VAL A 1 439 ? 25.084 -1.527 -12.505 1.00 96.25 439 VAL A O 1
ATOM 3350 N N . LEU A 1 440 ? 24.685 0.624 -11.997 1.00 96.50 440 LEU A N 1
ATOM 3351 C CA . LEU A 1 440 ? 23.278 0.620 -12.423 1.00 96.50 440 LEU A CA 1
ATOM 3352 C C . LEU A 1 440 ? 23.111 0.634 -13.952 1.00 96.50 440 LEU A C 1
ATOM 3354 O O . LEU A 1 440 ? 22.135 0.091 -14.460 1.00 96.50 440 LEU A O 1
ATOM 3358 N N . ALA A 1 441 ? 24.042 1.268 -14.668 1.00 96.25 441 ALA A N 1
ATOM 3359 C CA . ALA A 1 441 ? 24.048 1.395 -16.123 1.00 96.25 441 ALA A CA 1
ATOM 3360 C C . ALA A 1 441 ? 24.744 0.227 -16.838 1.00 96.25 441 ALA A C 1
ATOM 3362 O O . ALA A 1 441 ? 24.627 0.110 -18.053 1.00 96.25 441 ALA A O 1
ATOM 3363 N N . THR A 1 442 ? 25.447 -0.655 -16.126 1.00 95.56 442 THR A N 1
ATOM 3364 C CA . THR A 1 442 ? 26.016 -1.871 -16.723 1.00 95.56 442 THR A CA 1
ATOM 3365 C C . THR A 1 442 ? 24.889 -2.778 -17.250 1.00 95.56 442 THR A C 1
ATOM 3367 O O . THR A 1 442 ? 24.012 -3.161 -16.466 1.00 95.56 442 THR A O 1
ATOM 3370 N N . PRO A 1 443 ? 24.886 -3.158 -18.544 1.00 93.19 443 PRO A N 1
ATOM 3371 C CA . PRO A 1 443 ? 23.838 -4.002 -19.113 1.00 93.19 443 PRO A CA 1
ATOM 3372 C C . PRO A 1 443 ? 23.641 -5.308 -18.333 1.00 93.19 443 PRO A C 1
ATOM 3374 O O . PRO A 1 443 ? 24.591 -6.025 -18.026 1.00 93.19 443 PRO A O 1
ATOM 3377 N N . GLY A 1 444 ? 22.387 -5.612 -17.994 1.00 90.19 444 GLY A N 1
ATOM 3378 C CA . GLY A 1 444 ? 22.010 -6.803 -17.227 1.00 90.19 444 GLY A CA 1
ATOM 3379 C C . GLY A 1 444 ? 22.135 -6.695 -15.701 1.00 90.19 444 GLY A C 1
ATOM 3380 O O . GLY A 1 444 ? 21.564 -7.546 -15.016 1.00 90.19 444 GLY A O 1
ATOM 3381 N N . ASN A 1 445 ? 22.788 -5.662 -15.147 1.00 95.69 445 ASN A N 1
ATOM 3382 C CA . ASN A 1 445 ? 22.851 -5.472 -13.690 1.00 95.69 445 ASN A CA 1
ATOM 3383 C C . ASN A 1 445 ? 21.493 -5.093 -13.091 1.00 95.69 445 ASN A C 1
ATOM 3385 O O . ASN A 1 445 ? 21.157 -5.550 -12.002 1.00 95.69 445 ASN A O 1
ATOM 3389 N N . ILE A 1 446 ? 20.687 -4.292 -13.786 1.00 97.00 446 ILE A N 1
ATOM 3390 C CA . ILE A 1 446 ? 19.292 -4.049 -13.408 1.00 97.00 446 ILE A CA 1
ATOM 3391 C C . ILE A 1 446 ? 18.413 -4.913 -14.305 1.00 97.00 446 ILE A C 1
ATOM 3393 O O . ILE A 1 446 ? 18.414 -4.757 -15.522 1.00 97.00 446 ILE A O 1
ATOM 3397 N N . ARG A 1 447 ? 17.689 -5.856 -13.695 1.00 96.62 447 ARG A N 1
ATOM 3398 C CA . ARG A 1 447 ? 16.826 -6.808 -14.403 1.00 96.62 447 ARG A CA 1
ATOM 3399 C C . ARG A 1 447 ? 15.449 -6.217 -14.664 1.00 96.62 447 ARG A C 1
ATOM 3401 O O . ARG A 1 447 ? 14.934 -6.333 -15.768 1.00 96.62 447 ARG A O 1
ATOM 3408 N N . LEU A 1 448 ? 14.856 -5.629 -13.627 1.00 98.38 448 LEU A N 1
ATOM 3409 C CA . LEU A 1 448 ? 13.492 -5.121 -13.653 1.00 98.38 448 LEU A CA 1
ATOM 3410 C C . LEU A 1 448 ? 13.290 -4.085 -12.543 1.00 98.38 448 LEU A C 1
ATOM 3412 O O . LEU A 1 448 ? 13.465 -4.378 -11.361 1.00 98.38 448 LEU A O 1
ATOM 3416 N N . ASN A 1 449 ? 12.855 -2.891 -12.924 1.00 98.44 449 ASN A N 1
ATOM 3417 C CA . ASN A 1 449 ? 12.383 -1.860 -12.010 1.00 98.44 449 ASN A CA 1
ATOM 3418 C C . ASN A 1 449 ? 10.856 -1.768 -12.116 1.00 98.44 449 ASN A C 1
ATOM 3420 O O . ASN A 1 449 ? 10.324 -1.485 -13.187 1.00 98.44 449 ASN A O 1
ATOM 3424 N N . VAL A 1 450 ? 10.148 -1.998 -11.010 1.00 98.69 450 VAL A N 1
ATOM 3425 C CA . VAL A 1 450 ? 8.683 -1.904 -10.920 1.00 98.69 450 VAL A CA 1
ATOM 3426 C C . VAL A 1 450 ? 8.316 -0.769 -9.980 1.00 98.69 450 VAL A C 1
ATOM 3428 O O . VAL A 1 450 ? 8.829 -0.713 -8.867 1.00 98.69 450 VAL A O 1
ATOM 3431 N N . TYR A 1 451 ? 7.373 0.086 -10.361 1.00 98.50 451 TYR A N 1
ATOM 3432 C CA . TYR A 1 451 ? 6.657 0.927 -9.402 1.00 98.50 451 TYR A CA 1
ATOM 3433 C C . TYR A 1 451 ? 5.200 0.477 -9.338 1.00 98.50 451 TYR A C 1
ATOM 3435 O O . TYR A 1 451 ? 4.568 0.290 -10.375 1.00 98.50 451 TYR A O 1
ATOM 3443 N N . GLN A 1 452 ? 4.671 0.298 -8.125 1.00 97.31 452 GLN A N 1
ATOM 3444 C CA . GLN A 1 452 ? 3.294 -0.133 -7.884 1.00 97.31 452 GLN A CA 1
ATOM 3445 C C . GLN A 1 452 ? 2.560 0.769 -6.885 1.00 97.31 452 GLN A C 1
ATOM 3447 O O . GLN A 1 452 ? 3.101 1.153 -5.842 1.00 97.31 452 GLN A O 1
ATOM 3452 N N . ALA A 1 453 ? 1.287 1.016 -7.181 1.00 95.94 453 ALA A N 1
ATOM 3453 C CA . ALA A 1 453 ? 0.282 1.600 -6.302 1.00 95.94 453 ALA A CA 1
ATOM 3454 C C . ALA A 1 453 ? -0.905 0.630 -6.155 1.00 95.94 453 ALA A C 1
ATOM 3456 O O . ALA A 1 453 ? -1.122 -0.225 -7.015 1.00 95.94 453 ALA A O 1
ATOM 3457 N N . LEU A 1 454 ? -1.685 0.763 -5.078 1.00 94.06 454 LEU A N 1
ATOM 3458 C CA . LEU A 1 454 ? -2.942 0.029 -4.898 1.00 94.06 454 LEU A CA 1
ATOM 3459 C C . LEU A 1 454 ? -4.122 0.985 -5.030 1.00 94.06 454 LEU A C 1
ATOM 3461 O O . LEU A 1 454 ? -4.160 2.009 -4.356 1.00 94.06 454 LEU A O 1
ATOM 3465 N N . LEU A 1 455 ? -5.099 0.600 -5.843 1.00 95.50 455 LEU A N 1
ATOM 3466 C CA . LEU A 1 455 ? -6.358 1.317 -6.035 1.00 95.50 455 LEU A CA 1
ATOM 3467 C C . LEU A 1 455 ? -7.520 0.455 -5.540 1.00 95.50 455 LEU A C 1
ATOM 3469 O O . LEU A 1 455 ? -7.436 -0.774 -5.642 1.00 95.50 455 LEU A O 1
ATOM 3473 N N . PRO A 1 456 ? -8.606 1.045 -5.020 1.00 95.31 456 PRO A N 1
ATOM 3474 C CA . PRO A 1 456 ? -9.808 0.288 -4.710 1.00 95.31 456 PRO A CA 1
ATOM 3475 C C . PRO A 1 456 ? -10.466 -0.217 -6.000 1.00 95.31 456 PRO A C 1
ATOM 3477 O O . PRO A 1 456 ? -10.514 0.480 -7.015 1.00 95.31 456 PRO A O 1
ATOM 3480 N N . LYS A 1 457 ? -10.982 -1.445 -5.954 1.00 95.94 457 LYS A N 1
ATOM 3481 C CA . LYS A 1 457 ? -11.785 -2.029 -7.031 1.00 95.94 457 LYS A CA 1
ATOM 3482 C C . LYS A 1 457 ? -13.235 -1.628 -6.851 1.00 95.94 457 LYS A C 1
ATOM 3484 O O . LYS A 1 457 ? -13.776 -1.802 -5.761 1.00 95.94 457 LYS A O 1
ATOM 3489 N N . ASN A 1 458 ? -13.882 -1.195 -7.923 1.00 97.69 458 ASN A N 1
ATOM 3490 C CA . ASN A 1 458 ? -15.334 -1.080 -7.988 1.00 97.69 458 ASN A CA 1
ATOM 3491 C C . ASN A 1 458 ? -16.008 -2.407 -7.598 1.00 97.69 458 ASN A C 1
ATOM 3493 O O . ASN A 1 458 ? -15.526 -3.489 -7.944 1.00 97.69 458 ASN A O 1
ATOM 3497 N N . CYS A 1 459 ? -17.144 -2.342 -6.900 1.00 97.44 459 CYS A N 1
ATOM 3498 C CA . CYS A 1 459 ? -17.972 -3.523 -6.687 1.00 97.44 459 CYS A CA 1
ATOM 3499 C C . CYS A 1 459 ? -18.559 -3.995 -8.033 1.00 97.44 459 CYS A C 1
ATOM 3501 O O . CYS A 1 459 ? -19.303 -3.235 -8.663 1.00 97.44 459 CYS A O 1
ATOM 3503 N N . PRO A 1 460 ? -18.305 -5.246 -8.467 1.00 96.31 460 PRO A N 1
ATOM 3504 C CA . PRO A 1 460 ? -18.754 -5.735 -9.773 1.00 96.31 460 PRO A CA 1
ATOM 3505 C C . PRO A 1 460 ? -20.281 -5.879 -9.881 1.00 96.31 460 PRO A C 1
ATOM 3507 O O . PRO A 1 460 ? -20.799 -6.040 -10.980 1.00 96.31 460 PRO A O 1
ATOM 3510 N N . HIS A 1 461 ? -21.005 -5.816 -8.758 1.00 97.19 461 HIS A N 1
ATOM 3511 C CA . HIS A 1 461 ? -22.459 -5.986 -8.703 1.00 97.19 461 HIS A CA 1
ATOM 3512 C C . HIS A 1 461 ? -23.250 -4.674 -8.794 1.00 97.19 461 HIS A C 1
ATOM 3514 O O . HIS A 1 461 ? -24.443 -4.722 -9.077 1.00 97.19 461 HIS A O 1
ATOM 3520 N N . CYS A 1 462 ? -22.635 -3.518 -8.511 1.00 97.38 462 CYS A N 1
ATOM 3521 C CA . CYS A 1 462 ? -23.375 -2.256 -8.378 1.00 97.38 462 CYS A CA 1
ATOM 3522 C C . CYS A 1 462 ? -22.655 -1.008 -8.903 1.00 97.38 462 CYS A C 1
ATOM 3524 O O . CYS A 1 462 ? -23.156 0.094 -8.693 1.00 97.38 462 CYS A O 1
ATOM 3526 N N . ALA A 1 463 ? -21.487 -1.138 -9.538 1.00 97.94 463 ALA A N 1
ATOM 3527 C CA . ALA A 1 463 ? -20.818 0.000 -10.161 1.00 97.94 463 ALA A CA 1
ATOM 3528 C C . ALA A 1 463 ? -21.604 0.509 -11.383 1.00 97.94 463 ALA A C 1
ATOM 3530 O O . ALA A 1 463 ? -22.061 -0.266 -12.227 1.00 97.94 463 ALA A O 1
ATOM 3531 N N . LEU A 1 464 ? -21.764 1.825 -11.462 1.00 98.00 464 LEU A N 1
ATOM 3532 C CA . LEU A 1 464 ? -22.722 2.507 -12.334 1.00 98.00 464 LEU A CA 1
ATOM 3533 C C . LEU A 1 464 ? -22.035 2.998 -13.611 1.00 98.00 464 LEU A C 1
ATOM 3535 O O . LEU A 1 464 ? -20.857 3.351 -13.565 1.00 98.00 464 LEU A O 1
ATOM 3539 N N . SER A 1 465 ? -22.737 3.052 -14.749 1.00 97.00 465 SER A N 1
ATOM 3540 C CA . SER A 1 465 ? -22.267 3.904 -15.857 1.00 97.00 465 SER A CA 1
ATOM 3541 C C . SER A 1 465 ? -22.349 5.390 -15.455 1.00 97.00 465 SER A C 1
ATOM 3543 O O . SER A 1 465 ? -23.029 5.711 -14.473 1.00 97.00 465 SER A O 1
ATOM 3545 N N . PRO A 1 466 ? -21.713 6.322 -16.192 1.00 96.19 466 PRO A N 1
ATOM 3546 C CA . PRO A 1 466 ? -21.908 7.755 -15.966 1.00 96.19 466 PRO A CA 1
ATOM 3547 C C . PRO A 1 466 ? -23.397 8.154 -15.974 1.00 96.19 466 PRO A C 1
ATOM 3549 O O . PRO A 1 466 ? -23.859 8.847 -15.069 1.00 96.19 466 PRO A O 1
ATOM 3552 N N . THR A 1 467 ? -24.183 7.616 -16.914 1.00 95.31 467 THR A N 1
ATOM 3553 C CA . THR A 1 467 ? -25.633 7.854 -17.002 1.00 95.31 467 THR A CA 1
ATOM 3554 C C . THR A 1 467 ? -26.402 7.290 -15.806 1.00 95.31 467 THR A C 1
ATOM 3556 O O . THR A 1 467 ? -27.218 8.000 -15.220 1.00 95.31 467 THR A O 1
ATOM 3559 N N . ASP A 1 468 ? -26.126 6.049 -15.392 1.00 96.69 468 ASP A N 1
ATOM 3560 C CA . ASP A 1 468 ? -26.806 5.445 -14.233 1.00 96.69 468 ASP A CA 1
ATOM 3561 C C . ASP A 1 468 ? -26.468 6.197 -12.935 1.00 96.69 468 ASP A C 1
ATOM 3563 O O . ASP A 1 468 ? -27.315 6.333 -12.055 1.00 96.69 468 ASP A O 1
ATOM 3567 N N . TYR A 1 469 ? -25.248 6.735 -12.823 1.00 96.94 469 TYR A N 1
ATOM 3568 C CA . TYR A 1 469 ? -24.817 7.549 -11.686 1.00 96.94 469 TYR A CA 1
ATOM 3569 C C . TYR A 1 469 ? -25.628 8.847 -11.560 1.00 96.94 469 TYR A C 1
ATOM 3571 O O . TYR A 1 469 ? -26.000 9.230 -10.450 1.00 96.94 469 TYR A O 1
ATOM 3579 N N . ILE A 1 470 ? -25.947 9.504 -12.682 1.00 96.69 470 ILE A N 1
ATOM 3580 C CA . ILE A 1 470 ? -26.816 10.692 -12.697 1.00 96.69 470 ILE A CA 1
ATOM 3581 C C . ILE A 1 470 ? -28.210 10.354 -12.145 1.00 96.69 470 ILE A C 1
ATOM 3583 O O . ILE A 1 470 ? -28.762 11.123 -11.356 1.00 96.69 470 ILE A O 1
ATOM 3587 N N . LEU A 1 471 ? -28.763 9.201 -12.538 1.00 96.06 471 LEU A N 1
ATOM 3588 C CA . LEU A 1 471 ? -30.103 8.753 -12.146 1.00 96.06 471 LEU A CA 1
ATOM 3589 C C . LEU A 1 471 ? -30.173 8.303 -10.677 1.00 96.06 471 LEU A C 1
ATOM 3591 O O . LEU A 1 471 ? -31.088 8.714 -9.964 1.00 96.06 471 LEU A O 1
ATOM 3595 N N . GLU A 1 472 ? -29.205 7.504 -10.221 1.00 96.31 472 GLU A N 1
ATOM 3596 C CA . GLU A 1 472 ? -29.117 6.992 -8.845 1.00 96.31 472 GLU A CA 1
ATOM 3597 C C . GLU A 1 472 ? -28.990 8.136 -7.829 1.00 96.31 472 GLU A C 1
ATOM 3599 O O . GLU A 1 472 ? -29.741 8.205 -6.855 1.00 96.31 472 GLU A O 1
ATOM 3604 N N . PHE A 1 473 ? -28.064 9.070 -8.075 1.00 96.38 473 PHE A N 1
ATOM 3605 C CA . PHE A 1 473 ? -27.777 10.174 -7.153 1.00 96.38 473 PHE A CA 1
ATOM 3606 C C . PHE A 1 473 ? -28.613 11.434 -7.409 1.00 96.38 473 PHE A C 1
ATOM 3608 O O . PHE A 1 473 ? -28.496 12.390 -6.645 1.00 96.38 473 PHE A O 1
ATOM 3615 N N . LYS A 1 474 ? -29.473 11.432 -8.441 1.00 97.00 474 LYS A N 1
ATOM 3616 C CA . LYS A 1 474 ? -30.393 12.529 -8.803 1.00 97.00 474 LYS A CA 1
ATOM 3617 C C . LYS A 1 474 ? -29.696 13.892 -8.822 1.00 97.00 474 LYS A C 1
ATOM 3619 O O . LYS A 1 474 ? -30.134 14.827 -8.152 1.00 97.00 474 LYS A O 1
ATOM 3624 N N . LEU A 1 475 ? -28.583 13.971 -9.554 1.00 96.06 475 LEU A N 1
ATOM 3625 C CA . LEU A 1 475 ? -27.718 15.152 -9.563 1.00 96.06 475 LEU A CA 1
ATOM 3626 C C . LEU A 1 475 ? -28.498 16.418 -9.950 1.00 96.06 475 LEU A C 1
ATOM 3628 O O . LEU A 1 475 ? -29.256 16.418 -10.922 1.00 96.06 475 LEU A O 1
ATOM 3632 N N . ASP A 1 476 ? -28.284 17.500 -9.198 1.00 96.75 476 ASP A N 1
ATOM 3633 C CA . ASP A 1 476 ? -28.806 18.820 -9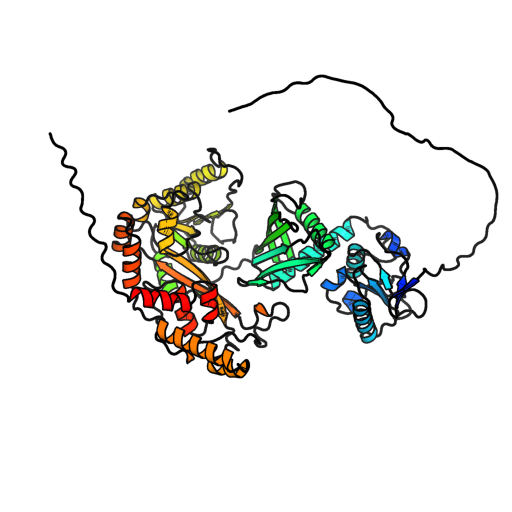.550 1.00 96.75 476 ASP A CA 1
ATOM 3634 C C . ASP A 1 476 ? -28.089 19.407 -10.781 1.00 96.75 476 ASP A C 1
ATOM 3636 O O . ASP A 1 476 ? -27.145 18.826 -11.319 1.00 96.75 476 ASP A O 1
ATOM 3640 N N . SER A 1 477 ? -28.533 20.573 -11.253 1.00 96.12 477 SER A N 1
ATOM 3641 C CA . SER A 1 477 ? -27.979 21.205 -12.456 1.00 96.12 477 SER A CA 1
ATOM 3642 C C . SER A 1 477 ? -26.495 21.581 -12.350 1.00 96.12 477 SER A C 1
ATOM 3644 O O . SER A 1 477 ? -25.825 21.644 -13.382 1.00 96.12 477 SER A O 1
ATOM 3646 N N . VAL A 1 478 ? -25.967 21.815 -11.145 1.00 96.75 478 VAL A N 1
ATOM 3647 C CA . VAL A 1 478 ? -24.552 22.141 -10.924 1.00 96.75 478 VAL A CA 1
ATOM 3648 C C . VAL A 1 478 ? -23.734 20.854 -10.942 1.00 96.75 478 VAL A C 1
ATOM 3650 O O . VAL A 1 478 ? -22.822 20.724 -11.759 1.00 96.75 478 VAL A O 1
ATOM 3653 N N . ALA A 1 479 ? -24.119 19.869 -10.129 1.00 96.25 479 ALA A N 1
ATOM 3654 C CA . ALA A 1 479 ? -23.446 18.575 -10.049 1.00 96.25 479 ALA A CA 1
ATOM 3655 C C . ALA A 1 479 ? -23.498 17.799 -11.380 1.00 96.25 479 ALA A C 1
ATOM 3657 O O . ALA A 1 479 ? -22.537 17.121 -11.742 1.00 96.25 479 ALA A O 1
ATOM 3658 N N . LEU A 1 480 ? -24.585 17.927 -12.148 1.00 96.62 480 LEU A N 1
ATOM 3659 C CA . LEU A 1 480 ? -24.715 17.362 -13.493 1.00 96.62 480 LEU A CA 1
ATOM 3660 C C . LEU A 1 480 ? -23.738 18.010 -14.486 1.00 96.62 480 LEU A C 1
ATOM 3662 O O . LEU A 1 480 ? -23.103 17.312 -15.274 1.00 96.62 480 LEU A O 1
ATOM 3666 N N . ASN A 1 481 ? -23.586 19.336 -14.439 1.00 97.00 481 ASN A N 1
ATOM 3667 C CA . ASN A 1 481 ? -22.639 20.051 -15.292 1.00 97.00 481 ASN A CA 1
ATOM 3668 C C . ASN A 1 481 ? -21.180 19.713 -14.932 1.00 97.00 481 ASN A C 1
ATOM 3670 O O . ASN A 1 481 ? -20.361 19.496 -15.824 1.00 97.00 481 ASN A O 1
ATOM 3674 N N . GLU A 1 482 ? -20.860 19.604 -13.640 1.00 96.12 482 GLU A N 1
ATOM 3675 C CA . GLU A 1 482 ? -19.553 19.126 -13.172 1.00 96.12 482 GLU A CA 1
ATOM 3676 C C . GLU A 1 482 ? -19.276 17.682 -13.615 1.00 96.12 482 GLU A C 1
ATOM 3678 O O . GLU A 1 482 ? -18.175 17.389 -14.084 1.00 96.12 482 GLU A O 1
ATOM 3683 N N . HIS A 1 483 ? -20.277 16.798 -13.531 1.00 95.56 483 HIS A N 1
ATOM 3684 C CA . HIS A 1 483 ? -20.184 15.412 -13.984 1.00 95.56 483 HIS A CA 1
ATOM 3685 C C . HIS A 1 483 ? -19.898 15.319 -15.490 1.00 95.56 483 HIS A C 1
ATOM 3687 O O . HIS A 1 483 ? -18.939 14.652 -15.877 1.00 95.56 483 HIS A O 1
ATOM 3693 N N . HIS A 1 484 ? -20.669 16.006 -16.340 1.00 95.56 484 HIS A N 1
ATOM 3694 C CA . HIS A 1 484 ? -20.417 16.021 -17.787 1.00 95.56 484 HIS A CA 1
ATOM 3695 C C . HIS A 1 484 ? -19.024 16.576 -18.105 1.00 95.56 484 HIS A C 1
ATOM 3697 O O . HIS A 1 484 ? -18.238 15.917 -18.778 1.00 95.56 484 HIS A O 1
ATOM 3703 N N . HIS A 1 485 ? -18.659 17.723 -17.527 1.00 95.19 485 HIS A N 1
ATOM 3704 C CA . HIS A 1 485 ? -17.345 18.329 -17.743 1.00 95.19 485 HIS A CA 1
ATOM 3705 C C . HIS A 1 485 ? -16.180 17.420 -17.299 1.00 95.19 485 HIS A C 1
ATOM 3707 O O . HIS A 1 485 ? -15.103 17.444 -17.903 1.00 95.19 485 HIS A O 1
ATOM 3713 N N . TYR A 1 486 ? -16.384 16.602 -16.260 1.00 95.12 486 TYR A N 1
ATOM 3714 C CA . TYR A 1 486 ? -15.429 15.585 -15.829 1.00 95.12 486 TYR A CA 1
ATOM 3715 C C . TYR A 1 486 ? -15.263 14.469 -16.869 1.00 95.12 486 TYR A C 1
ATOM 3717 O O . TYR A 1 486 ? -14.128 14.150 -17.232 1.00 95.12 486 TYR A O 1
ATOM 3725 N N . MET A 1 487 ? -16.370 13.909 -17.372 1.00 94.69 487 MET A N 1
ATOM 3726 C CA . MET A 1 487 ? -16.330 12.865 -18.403 1.00 94.69 487 MET A CA 1
ATOM 3727 C C . MET A 1 487 ? -15.706 13.400 -19.695 1.00 94.69 487 MET A C 1
ATOM 3729 O O . MET A 1 487 ? -14.745 12.809 -20.184 1.00 94.69 487 MET A O 1
ATOM 3733 N N . ASP A 1 488 ? -16.131 14.575 -20.170 1.00 93.75 488 ASP A N 1
ATOM 3734 C CA . ASP A 1 488 ? -15.585 15.213 -21.373 1.00 93.75 488 ASP A CA 1
ATOM 3735 C C . ASP A 1 488 ? -14.070 15.447 -21.263 1.00 93.75 488 ASP A C 1
ATOM 3737 O O . ASP A 1 488 ? -13.322 15.232 -22.219 1.00 93.75 488 ASP A O 1
ATOM 3741 N N . ARG A 1 489 ? -13.581 15.903 -20.098 1.00 93.88 489 ARG A N 1
ATOM 3742 C CA . ARG A 1 489 ? -12.137 16.053 -19.844 1.00 93.88 489 ARG A CA 1
ATOM 3743 C C . ARG A 1 489 ? -11.425 14.716 -19.976 1.00 93.88 489 ARG A C 1
ATOM 3745 O O . ARG A 1 489 ? -10.356 14.647 -20.583 1.00 93.88 489 ARG A O 1
ATOM 3752 N N . PHE A 1 490 ? -11.981 13.678 -19.368 1.00 92.56 490 PHE A N 1
ATOM 3753 C CA . PHE A 1 490 ? -11.381 12.359 -19.369 1.00 92.56 490 PHE A CA 1
ATOM 3754 C C . PHE A 1 490 ? -11.318 11.781 -20.799 1.00 92.56 490 PHE A C 1
ATOM 3756 O O . PHE A 1 490 ? -10.254 11.315 -21.214 1.00 92.56 490 PHE A O 1
ATOM 3763 N N . GLU A 1 491 ? -12.384 11.920 -21.598 1.00 92.12 491 GLU A N 1
ATOM 3764 C CA . GLU A 1 491 ? -12.378 11.546 -23.021 1.00 92.12 491 GLU A CA 1
ATOM 3765 C C . GLU A 1 491 ? -11.323 12.326 -23.819 1.00 92.12 491 GLU A C 1
ATOM 3767 O O . GLU A 1 491 ? -10.527 11.723 -24.541 1.00 92.12 491 GLU A O 1
AT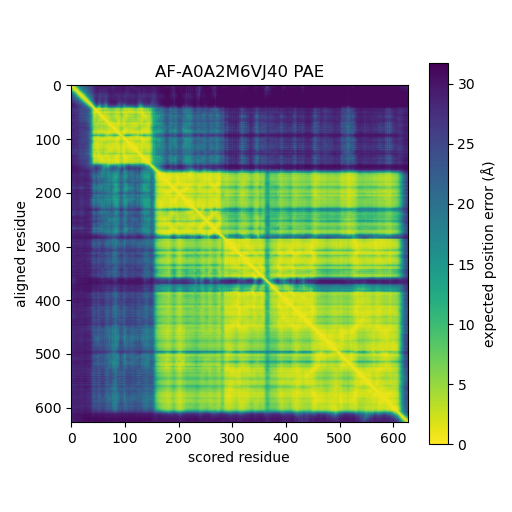OM 3772 N N . ARG A 1 492 ? -11.240 13.657 -23.650 1.00 91.69 492 ARG A N 1
ATOM 3773 C CA . ARG A 1 492 ? -10.213 14.490 -24.311 1.00 91.69 492 ARG A CA 1
ATOM 3774 C C . ARG A 1 492 ? -8.786 14.045 -23.981 1.00 91.69 492 ARG A C 1
ATOM 3776 O O . ARG A 1 492 ? -7.895 14.162 -24.823 1.00 91.69 492 ARG A O 1
ATOM 3783 N N . LEU A 1 493 ? -8.548 13.569 -22.758 1.00 92.44 493 LEU A N 1
ATOM 3784 C CA . LEU A 1 493 ? -7.226 13.146 -22.299 1.00 92.44 493 LEU A CA 1
ATOM 3785 C C . LEU A 1 493 ? -6.828 11.748 -22.781 1.00 92.44 493 LEU A C 1
ATOM 3787 O O . LEU A 1 493 ? -5.645 11.539 -23.065 1.00 92.44 493 LEU A O 1
ATOM 3791 N N . TYR A 1 494 ? -7.763 10.802 -22.845 1.00 92.12 494 TYR A N 1
ATOM 3792 C CA . TYR A 1 494 ? -7.440 9.383 -23.054 1.00 92.12 494 TYR A CA 1
ATOM 3793 C C . TYR A 1 494 ? -8.076 8.759 -24.298 1.00 92.12 494 TYR A C 1
ATOM 3795 O O . TYR A 1 494 ? -7.778 7.610 -24.611 1.00 92.12 494 TYR A O 1
ATOM 3803 N N . GLN A 1 495 ? -8.857 9.534 -25.055 1.00 87.38 495 GLN A N 1
ATOM 3804 C CA . GLN A 1 495 ? -9.355 9.203 -26.395 1.00 87.38 495 GLN A CA 1
ATOM 3805 C C . GLN A 1 495 ? -10.180 7.907 -26.458 1.00 87.38 495 GLN A C 1
ATOM 3807 O O . GLN A 1 495 ? -10.156 7.199 -27.465 1.00 87.38 495 GLN A O 1
ATOM 3812 N N . PHE A 1 496 ? -10.933 7.605 -25.396 1.00 83.69 496 PHE A N 1
ATOM 3813 C CA . PHE A 1 496 ? -11.881 6.496 -25.373 1.00 83.69 496 PHE A CA 1
ATOM 3814 C C . PHE A 1 496 ? -13.234 6.901 -24.783 1.00 83.69 496 PHE A C 1
ATOM 3816 O O . PHE A 1 496 ? -13.322 7.822 -23.977 1.00 83.69 496 PHE A O 1
ATOM 3823 N N . ASP A 1 497 ? -14.266 6.175 -25.210 1.00 84.31 497 ASP A N 1
ATOM 3824 C CA . ASP A 1 497 ? -15.676 6.340 -24.843 1.00 84.31 497 ASP A CA 1
ATOM 3825 C C . ASP A 1 497 ? -15.909 6.236 -23.324 1.00 84.31 497 ASP A C 1
ATOM 3827 O O . ASP A 1 497 ? -15.733 5.168 -22.725 1.00 84.31 497 ASP A O 1
ATOM 3831 N N . SER A 1 498 ? -16.336 7.342 -22.710 1.00 85.69 498 SER A N 1
ATOM 3832 C CA . SER A 1 498 ? -16.610 7.447 -21.274 1.00 85.69 498 SER A CA 1
ATOM 3833 C C . SER A 1 498 ? -17.761 6.556 -20.808 1.00 85.69 498 SER A C 1
ATOM 3835 O O . SER A 1 498 ? -17.782 6.174 -19.639 1.00 85.69 498 SER A O 1
ATOM 3837 N N . ASN A 1 499 ? -18.662 6.118 -21.695 1.00 85.00 499 ASN A N 1
ATOM 3838 C CA . ASN A 1 499 ? -19.753 5.204 -21.335 1.00 85.00 499 ASN A CA 1
ATOM 3839 C C . ASN A 1 499 ? -19.249 3.814 -20.896 1.00 85.00 499 ASN A C 1
ATOM 3841 O O . ASN A 1 499 ? -19.976 3.072 -20.229 1.00 85.00 499 ASN A O 1
ATOM 3845 N N . LYS A 1 500 ? -17.996 3.465 -21.225 1.00 87.12 500 LYS A N 1
ATOM 3846 C CA . LYS A 1 500 ? -17.318 2.248 -20.742 1.00 87.12 500 LYS A CA 1
ATOM 3847 C C . LYS A 1 500 ? -16.832 2.357 -19.295 1.00 87.12 500 LYS A C 1
ATOM 3849 O O . LYS A 1 500 ? -16.599 1.329 -18.660 1.00 87.12 500 LYS A O 1
ATOM 3854 N N . LEU A 1 501 ? -16.671 3.575 -18.774 1.00 94.19 501 LEU A N 1
ATOM 3855 C CA . LEU A 1 501 ? -16.244 3.800 -17.397 1.00 94.19 501 LEU A CA 1
ATOM 3856 C C . LEU A 1 501 ? -17.291 3.269 -16.418 1.00 94.19 501 LEU A C 1
ATOM 3858 O O . LEU A 1 501 ? -18.494 3.246 -16.694 1.00 94.19 501 LEU A O 1
ATOM 3862 N N . LYS A 1 502 ? -16.821 2.879 -15.233 1.00 97.44 502 LYS A N 1
ATOM 3863 C CA . LYS A 1 502 ? -17.688 2.530 -14.111 1.00 97.44 502 LYS A CA 1
ATOM 3864 C C . LYS A 1 502 ? -17.347 3.367 -12.893 1.00 97.44 502 LYS A C 1
ATOM 3866 O O . LYS A 1 502 ? -16.192 3.454 -12.481 1.00 97.44 502 LYS A O 1
ATOM 3871 N N . LEU A 1 503 ? -18.381 3.974 -12.329 1.00 97.88 503 LEU A N 1
ATOM 3872 C CA . LEU A 1 503 ? -18.309 4.815 -11.150 1.00 97.88 503 LEU A CA 1
ATOM 3873 C C . LEU A 1 503 ? -18.759 4.023 -9.924 1.00 97.88 503 LEU A C 1
ATOM 3875 O O . LEU A 1 503 ? -19.740 3.273 -9.960 1.00 97.88 503 LEU A O 1
ATOM 3879 N N . ARG A 1 504 ? -18.056 4.227 -8.814 1.00 97.25 504 ARG A N 1
ATOM 3880 C CA . ARG A 1 504 ? -18.408 3.712 -7.497 1.00 97.25 504 ARG A CA 1
ATOM 3881 C C . ARG A 1 504 ? -19.820 4.166 -7.121 1.00 97.25 504 ARG A C 1
ATOM 3883 O O . ARG A 1 504 ? -20.090 5.364 -7.021 1.00 97.25 504 ARG A O 1
ATOM 3890 N N . ASN A 1 505 ? -20.682 3.201 -6.813 1.00 97.12 505 ASN A N 1
ATOM 3891 C CA . ASN A 1 505 ? -21.954 3.451 -6.145 1.00 97.12 505 ASN A CA 1
ATOM 3892 C C . ASN A 1 505 ? -21.733 3.550 -4.627 1.00 97.12 505 ASN A C 1
ATOM 3894 O O . ASN A 1 505 ? -21.467 2.544 -3.973 1.00 97.12 505 ASN A O 1
ATOM 3898 N N . ALA A 1 506 ? -21.846 4.757 -4.070 1.00 94.69 506 ALA A N 1
ATOM 3899 C CA . ALA A 1 506 ? -21.693 5.009 -2.637 1.00 94.69 506 ALA A CA 1
ATOM 3900 C C . ALA A 1 506 ? -22.837 4.447 -1.762 1.00 94.69 506 ALA A C 1
ATOM 3902 O O . ALA A 1 506 ? -22.602 4.182 -0.585 1.00 94.69 506 ALA A O 1
ATOM 3903 N N . ASN A 1 507 ? -24.031 4.209 -2.322 1.00 94.81 507 ASN A N 1
ATOM 3904 C CA . ASN A 1 507 ? -25.131 3.515 -1.634 1.00 94.81 507 ASN A CA 1
ATOM 3905 C C . ASN A 1 507 ? -24.839 2.006 -1.525 1.00 94.81 507 ASN A C 1
ATOM 3907 O O . ASN A 1 507 ? -25.189 1.353 -0.542 1.00 94.81 507 ASN A O 1
ATOM 3911 N N . GLY A 1 508 ? -24.129 1.469 -2.522 1.00 95.62 508 GLY A N 1
ATOM 3912 C CA . GLY A 1 508 ? -23.683 0.082 -2.583 1.00 95.62 508 GLY A CA 1
ATOM 3913 C C . GLY A 1 508 ? -24.806 -0.924 -2.835 1.00 95.62 508 GLY A C 1
ATOM 3914 O O . GLY A 1 508 ? -25.871 -0.606 -3.352 1.00 95.62 508 GLY A O 1
ATOM 3915 N N . CYS A 1 509 ? -24.538 -2.180 -2.489 1.00 95.81 509 CYS A N 1
ATOM 3916 C CA . CYS A 1 509 ? -25.464 -3.302 -2.614 1.00 95.81 509 CYS A CA 1
ATOM 3917 C C . CYS A 1 509 ? -25.166 -4.354 -1.524 1.00 95.81 509 CYS A C 1
ATOM 3919 O O . CYS A 1 509 ? -24.150 -4.223 -0.831 1.00 95.81 509 CYS A O 1
ATOM 3921 N N . PRO A 1 510 ? -25.968 -5.430 -1.385 1.00 95.88 510 PRO A N 1
ATOM 3922 C CA . PRO A 1 510 ? -25.749 -6.471 -0.372 1.00 95.88 510 PRO A CA 1
ATOM 3923 C C . PRO A 1 510 ? -24.357 -7.128 -0.373 1.00 95.88 510 PRO A C 1
ATOM 3925 O O . PRO A 1 510 ? -23.965 -7.697 0.639 1.00 95.88 510 PRO A O 1
ATOM 3928 N N . HIS A 1 511 ? -23.597 -7.037 -1.472 1.00 94.19 511 HIS A N 1
ATOM 3929 C CA . HIS A 1 511 ? -22.239 -7.586 -1.584 1.00 94.19 511 HIS A CA 1
ATOM 3930 C C . HIS A 1 511 ? -21.123 -6.652 -1.091 1.00 94.19 511 HIS A C 1
ATOM 3932 O O . HIS A 1 511 ? -20.011 -7.119 -0.860 1.00 94.19 511 HIS A O 1
ATOM 3938 N N . CYS A 1 512 ? -21.374 -5.344 -0.978 1.00 93.50 512 CYS A N 1
ATOM 3939 C CA . CYS A 1 512 ? -20.334 -4.350 -0.677 1.00 93.50 512 CYS A CA 1
ATOM 3940 C C . CYS A 1 512 ? -20.735 -3.300 0.362 1.00 93.50 512 CYS A C 1
ATOM 3942 O O . CYS A 1 512 ? -19.943 -2.405 0.647 1.00 93.50 512 CYS A O 1
ATOM 3944 N N . VAL A 1 513 ? -21.967 -3.333 0.876 1.00 93.31 513 VAL A N 1
ATOM 3945 C CA . VAL A 1 513 ? -22.402 -2.413 1.929 1.00 93.31 513 VAL A CA 1
ATOM 3946 C C . VAL A 1 513 ? -21.682 -2.746 3.234 1.00 93.31 513 VAL A C 1
ATOM 3948 O O . VAL A 1 513 ? -21.817 -3.846 3.767 1.00 93.31 513 VAL A O 1
ATOM 3951 N N . ASN A 1 514 ? -20.928 -1.787 3.766 1.00 86.06 514 ASN A N 1
ATOM 3952 C CA . ASN A 1 514 ? -20.348 -1.887 5.099 1.00 86.06 514 ASN A CA 1
ATOM 3953 C C . ASN A 1 514 ? -21.016 -0.844 6.003 1.00 86.06 514 ASN A C 1
ATOM 3955 O O . ASN A 1 514 ? -20.878 0.359 5.784 1.00 86.06 514 ASN A O 1
ATOM 3959 N N . LYS A 1 515 ? -21.781 -1.319 6.995 1.00 80.25 515 LYS A N 1
ATOM 3960 C CA . LYS A 1 515 ? -22.544 -0.462 7.917 1.00 80.25 515 LYS A CA 1
ATOM 3961 C C . LYS A 1 515 ? -21.640 0.310 8.878 1.00 80.25 515 LYS A C 1
ATOM 3963 O O . LYS A 1 515 ? -21.927 1.466 9.162 1.00 80.25 515 LYS A O 1
ATOM 3968 N N . ASP A 1 516 ? -20.549 -0.310 9.327 1.00 79.75 516 ASP A N 1
ATOM 3969 C CA . ASP A 1 516 ? -19.572 0.326 10.216 1.00 79.75 516 ASP A CA 1
ATOM 3970 C C . ASP A 1 516 ? -18.649 1.283 9.431 1.00 79.75 516 ASP A C 1
ATOM 3972 O O . ASP A 1 516 ? -18.124 2.242 9.995 1.00 79.75 516 ASP A O 1
ATOM 3976 N N . LEU A 1 517 ? -18.445 1.033 8.128 1.00 88.56 517 LEU A N 1
ATOM 3977 C CA . LEU A 1 517 ? -17.466 1.713 7.272 1.00 88.56 517 LEU A CA 1
ATOM 3978 C C . LEU A 1 517 ? -18.065 2.144 5.920 1.00 88.56 517 LEU A C 1
ATOM 3980 O O . LEU A 1 517 ? -17.611 1.711 4.859 1.00 88.56 517 LEU A O 1
ATOM 3984 N N . SER A 1 518 ? -19.043 3.054 5.936 1.00 89.50 518 SER A N 1
ATOM 3985 C CA . SER A 1 518 ? -19.687 3.593 4.719 1.00 89.50 518 SER A CA 1
ATOM 3986 C C . SER A 1 518 ? -18.691 4.145 3.683 1.00 89.50 518 SER A C 1
ATOM 3988 O O . SER A 1 518 ? -18.896 4.020 2.476 1.00 89.50 518 SER A O 1
ATOM 3990 N N . ALA A 1 519 ? -17.546 4.664 4.137 1.00 91.31 519 ALA A N 1
ATOM 3991 C CA . ALA A 1 519 ? -16.441 5.112 3.292 1.00 91.31 519 ALA A CA 1
ATOM 3992 C C . ALA A 1 519 ? -15.840 4.015 2.383 1.00 91.31 519 ALA A C 1
ATOM 3994 O O . ALA A 1 519 ? -15.206 4.365 1.385 1.00 91.31 519 ALA A O 1
ATOM 3995 N N . LEU A 1 520 ? -16.072 2.728 2.672 1.00 93.00 520 LEU A N 1
ATOM 3996 C CA . LEU A 1 520 ? -15.688 1.571 1.848 1.00 93.00 520 LEU A CA 1
ATOM 3997 C C . LEU A 1 520 ? -16.841 1.018 0.986 1.00 93.00 520 LEU A C 1
ATOM 3999 O O . LEU A 1 520 ? -16.589 0.254 0.054 1.00 93.00 520 LEU A O 1
ATOM 4003 N N . THR A 1 521 ? -18.091 1.416 1.248 1.00 95.12 521 THR A N 1
ATOM 4004 C CA . THR A 1 521 ? -19.267 0.934 0.507 1.00 95.12 521 THR A CA 1
ATOM 4005 C C . THR A 1 521 ? -19.159 1.244 -0.985 1.00 95.12 521 THR A C 1
ATOM 4007 O O . THR A 1 521 ? -18.844 2.370 -1.373 1.00 95.12 521 THR A O 1
ATOM 4010 N N . GLY A 1 522 ? -19.423 0.245 -1.829 1.00 96.12 522 GLY A N 1
ATOM 4011 C CA . GLY A 1 522 ? -19.308 0.355 -3.289 1.00 96.12 522 GLY A CA 1
ATOM 4012 C C . GLY A 1 522 ? -18.001 -0.184 -3.869 1.00 96.12 522 GLY A C 1
ATOM 4013 O O . GLY A 1 522 ? -17.863 -0.225 -5.092 1.00 96.12 522 GLY A O 1
ATOM 4014 N N . PHE A 1 523 ? -17.066 -0.631 -3.024 1.00 95.50 523 PHE A N 1
ATOM 4015 C CA . PHE A 1 523 ? -15.825 -1.285 -3.441 1.00 95.50 523 PHE A CA 1
ATOM 4016 C C . PHE A 1 523 ? -15.822 -2.795 -3.166 1.00 95.50 523 PHE A C 1
ATOM 4018 O O . PHE A 1 523 ? -16.669 -3.319 -2.447 1.00 95.50 523 PHE A O 1
ATOM 4025 N N . SER A 1 524 ? -14.857 -3.502 -3.754 1.00 91.94 524 SER A N 1
ATOM 4026 C CA . SER A 1 524 ? -14.637 -4.941 -3.573 1.00 91.94 524 SER A CA 1
ATOM 4027 C C . SER A 1 524 ? -13.136 -5.258 -3.513 1.00 91.94 524 SER A C 1
ATOM 4029 O O . SER A 1 524 ? -12.582 -5.937 -4.383 1.00 91.94 524 SER A O 1
ATOM 4031 N N . GLY A 1 525 ? -12.467 -4.738 -2.481 1.00 89.56 525 GLY A N 1
ATOM 4032 C CA . GLY A 1 525 ? -11.025 -4.879 -2.270 1.00 89.56 525 GLY A CA 1
ATOM 4033 C C . GLY A 1 525 ? -10.188 -3.928 -3.131 1.00 89.56 525 GLY A C 1
ATOM 4034 O O . GLY A 1 525 ? -10.630 -2.837 -3.490 1.00 89.56 525 GLY A O 1
ATOM 4035 N N . ARG A 1 526 ? -8.954 -4.336 -3.458 1.00 92.19 526 ARG A N 1
ATOM 4036 C CA . ARG A 1 526 ? -7.941 -3.510 -4.141 1.00 92.19 526 ARG A CA 1
ATOM 4037 C C . ARG A 1 526 ? -7.286 -4.226 -5.326 1.00 92.19 526 ARG A C 1
ATOM 4039 O O . ARG A 1 526 ? -7.284 -5.453 -5.385 1.00 92.19 526 ARG A O 1
ATOM 4046 N N . THR A 1 527 ? -6.715 -3.450 -6.245 1.00 95.50 527 THR A N 1
ATOM 4047 C CA . THR A 1 527 ? -6.003 -3.903 -7.451 1.00 95.50 527 THR A CA 1
ATOM 4048 C C . THR A 1 527 ? -4.711 -3.102 -7.629 1.00 95.50 527 THR A C 1
ATOM 4050 O O . THR A 1 527 ? -4.680 -1.904 -7.339 1.00 95.50 527 THR A O 1
ATOM 4053 N N . ILE A 1 528 ? -3.630 -3.743 -8.079 1.00 96.38 528 ILE A N 1
ATOM 4054 C CA . ILE A 1 528 ? -2.358 -3.061 -8.363 1.00 96.38 528 ILE A CA 1
ATOM 4055 C C . ILE A 1 528 ? -2.448 -2.283 -9.677 1.00 96.38 528 ILE A C 1
ATOM 4057 O O . ILE A 1 528 ? -2.827 -2.843 -10.701 1.00 96.38 528 ILE A O 1
ATOM 4061 N N . ALA A 1 529 ? -2.034 -1.020 -9.671 1.00 97.25 529 ALA A N 1
ATOM 4062 C CA . ALA A 1 529 ? -1.650 -0.298 -10.879 1.00 97.25 529 ALA A CA 1
ATOM 4063 C C . ALA A 1 529 ? -0.132 -0.092 -10.858 1.00 97.25 529 ALA A C 1
ATOM 4065 O O . ALA A 1 529 ? 0.423 0.334 -9.841 1.00 97.25 529 ALA A O 1
ATOM 4066 N N . CYS A 1 530 ? 0.552 -0.441 -11.946 1.00 97.56 530 CYS A N 1
ATOM 4067 C CA . CYS A 1 530 ? 2.011 -0.475 -11.974 1.00 97.56 530 CYS A CA 1
ATOM 4068 C C . CYS A 1 530 ? 2.607 -0.089 -13.325 1.00 97.56 530 CYS A C 1
ATOM 4070 O O . CYS A 1 530 ? 1.968 -0.206 -14.364 1.00 97.56 530 CYS A O 1
ATOM 4072 N N . GLU A 1 531 ? 3.865 0.329 -13.279 1.00 97.06 531 GLU A N 1
ATOM 4073 C CA . GLU A 1 531 ? 4.751 0.491 -14.430 1.00 97.06 531 GLU A CA 1
ATOM 4074 C C . GLU A 1 531 ? 5.979 -0.396 -14.243 1.00 97.06 531 GLU A C 1
ATOM 4076 O O . GLU A 1 531 ? 6.419 -0.640 -13.113 1.00 97.06 531 GLU A O 1
ATOM 4081 N N . MET A 1 532 ? 6.520 -0.883 -15.357 1.00 98.00 532 MET A N 1
ATOM 4082 C CA . MET A 1 532 ? 7.656 -1.795 -15.390 1.00 98.00 532 MET A CA 1
ATOM 4083 C C . MET A 1 532 ? 8.688 -1.306 -16.402 1.00 98.00 532 MET A C 1
ATOM 4085 O O . MET A 1 532 ? 8.345 -0.904 -17.514 1.00 98.00 532 MET A O 1
ATOM 4089 N N . VAL A 1 533 ? 9.954 -1.341 -16.000 1.00 97.75 533 VAL A N 1
ATOM 4090 C CA . VAL A 1 533 ? 11.108 -0.975 -16.822 1.00 97.75 533 VAL A CA 1
ATOM 4091 C C . VAL A 1 533 ? 12.091 -2.140 -16.796 1.00 97.75 533 VAL A C 1
ATOM 4093 O O . VAL A 1 533 ? 12.738 -2.385 -15.776 1.00 97.75 533 VAL A O 1
ATOM 4096 N N . GLU A 1 534 ? 12.202 -2.842 -17.920 1.00 95.62 534 GLU A N 1
ATOM 4097 C CA . GLU A 1 534 ? 13.342 -3.699 -18.259 1.00 95.62 534 GLU A CA 1
ATOM 4098 C C . GLU A 1 534 ? 14.378 -2.803 -18.969 1.00 95.62 534 GLU A C 1
ATOM 4100 O O . GLU A 1 534 ? 14.061 -2.261 -20.028 1.00 95.62 534 GLU A O 1
ATOM 4105 N N . PRO A 1 535 ? 15.566 -2.550 -18.389 1.00 95.00 535 PRO A N 1
ATOM 4106 C CA . PRO A 1 535 ? 16.558 -1.662 -18.997 1.00 95.00 535 PRO A CA 1
ATOM 4107 C C . PRO A 1 535 ? 17.193 -2.263 -20.252 1.00 95.00 535 PRO A C 1
ATOM 4109 O O . PRO A 1 535 ? 17.732 -3.370 -20.213 1.00 95.00 535 PRO A O 1
ATOM 4112 N N . ASP A 1 536 ? 17.169 -1.500 -21.341 1.00 95.50 536 ASP A N 1
ATOM 4113 C CA . ASP A 1 536 ? 17.911 -1.771 -22.570 1.00 95.50 536 ASP A CA 1
ATOM 4114 C C . ASP A 1 536 ? 19.193 -0.921 -22.661 1.00 95.50 536 ASP A C 1
ATOM 4116 O O . ASP A 1 536 ? 19.514 -0.129 -21.770 1.00 95.50 536 ASP A O 1
ATOM 4120 N N . GLU A 1 537 ? 19.942 -1.090 -23.752 1.00 95.69 537 GLU A N 1
ATOM 4121 C CA . GLU A 1 537 ? 21.203 -0.380 -23.993 1.00 95.69 537 GLU A CA 1
ATOM 4122 C C . GLU A 1 537 ? 21.014 1.149 -24.037 1.00 95.69 537 GLU A C 1
ATOM 4124 O O . GLU A 1 537 ? 21.818 1.875 -23.456 1.00 95.69 537 GLU A O 1
ATOM 4129 N N . ASN A 1 538 ? 19.910 1.651 -24.606 1.00 96.25 538 ASN A N 1
ATOM 4130 C CA . ASN A 1 538 ? 19.615 3.089 -24.651 1.00 96.25 538 ASN A CA 1
ATOM 4131 C C . ASN A 1 538 ? 19.337 3.654 -23.246 1.00 96.25 538 ASN A C 1
ATOM 4133 O O . ASN A 1 538 ? 19.817 4.732 -22.890 1.00 96.25 538 ASN A O 1
ATOM 4137 N N . ILE A 1 539 ? 18.578 2.925 -22.420 1.00 96.31 539 ILE A N 1
ATOM 4138 C CA . ILE A 1 539 ? 18.336 3.266 -21.012 1.00 96.31 539 ILE A CA 1
ATOM 4139 C C . ILE A 1 539 ? 19.659 3.307 -20.238 1.00 96.31 539 ILE A C 1
ATOM 4141 O O . ILE A 1 539 ? 19.894 4.258 -19.487 1.00 96.31 539 ILE A O 1
ATOM 4145 N N . CYS A 1 540 ? 20.529 2.318 -20.446 1.00 96.31 540 CYS A N 1
ATOM 4146 C CA . CYS A 1 540 ? 21.869 2.261 -19.866 1.00 96.31 540 CYS A CA 1
ATOM 4147 C C . CYS A 1 540 ? 22.734 3.467 -20.278 1.00 96.31 540 CYS A C 1
ATOM 4149 O O . CYS A 1 540 ? 23.308 4.128 -19.410 1.00 96.31 540 CYS A O 1
ATOM 4151 N N . GLU A 1 541 ? 22.776 3.818 -21.566 1.00 96.50 541 GLU A N 1
ATOM 4152 C CA . GLU A 1 541 ? 23.520 4.979 -22.073 1.00 96.50 541 GLU A CA 1
ATOM 4153 C C . GLU A 1 541 ? 23.007 6.307 -21.496 1.00 96.50 541 GLU A C 1
ATOM 4155 O O . GLU A 1 541 ? 23.793 7.104 -20.974 1.00 96.50 541 GLU A O 1
ATOM 4160 N N . PHE A 1 542 ? 21.690 6.554 -21.521 1.00 96.44 542 PHE A N 1
ATOM 4161 C CA . PHE A 1 542 ? 21.127 7.790 -20.965 1.00 96.44 542 PHE A CA 1
ATOM 4162 C C . PHE A 1 542 ? 21.315 7.892 -19.448 1.00 96.44 542 PHE A C 1
ATOM 4164 O O . PHE A 1 542 ? 21.473 9.002 -18.932 1.00 96.44 542 PHE A O 1
ATOM 4171 N N . LEU A 1 543 ? 21.315 6.762 -18.733 1.00 94.62 543 LEU A N 1
ATOM 4172 C CA . LEU A 1 543 ? 21.609 6.714 -17.304 1.00 94.62 543 LEU A CA 1
ATOM 4173 C C . LEU A 1 543 ? 23.077 7.058 -17.022 1.00 94.62 543 LEU A C 1
ATOM 4175 O O . LEU A 1 543 ? 23.335 7.918 -16.181 1.00 94.62 543 LEU A O 1
ATOM 4179 N N . LEU A 1 544 ? 24.020 6.454 -17.753 1.00 95.00 544 LEU A N 1
ATOM 4180 C CA . LEU A 1 544 ? 25.455 6.728 -17.624 1.00 95.00 544 LEU A CA 1
ATOM 4181 C C . LEU A 1 544 ? 25.793 8.192 -17.956 1.00 95.00 544 LEU A C 1
ATOM 4183 O O . LEU A 1 544 ? 26.607 8.812 -17.275 1.00 95.00 544 LEU A O 1
ATOM 4187 N N . ALA A 1 545 ? 25.119 8.769 -18.954 1.00 94.88 545 ALA A N 1
ATOM 4188 C CA . ALA A 1 545 ? 25.240 10.178 -19.327 1.00 94.88 545 ALA A CA 1
ATOM 4189 C C . ALA A 1 545 ? 24.517 11.156 -18.370 1.00 94.88 545 ALA A C 1
ATOM 4191 O O . ALA A 1 545 ? 24.559 12.367 -18.591 1.00 94.88 545 ALA A O 1
ATOM 4192 N N . GLY A 1 546 ? 23.802 10.667 -17.347 1.00 92.88 546 GLY A N 1
ATOM 4193 C CA . GLY A 1 546 ? 23.009 11.493 -16.424 1.00 92.88 546 GLY A CA 1
ATOM 4194 C C . GLY A 1 546 ? 21.806 12.201 -17.069 1.00 92.88 546 GLY A C 1
ATOM 4195 O O . GLY A 1 546 ? 21.223 13.115 -16.482 1.00 92.88 546 GLY A O 1
ATOM 4196 N N . ASN A 1 547 ? 21.402 11.807 -18.280 1.00 93.88 547 ASN A N 1
ATOM 4197 C CA . ASN A 1 547 ? 20.371 12.487 -19.062 1.00 93.88 547 ASN A CA 1
ATOM 4198 C C . ASN A 1 547 ? 18.964 11.959 -18.735 1.00 93.88 547 ASN A C 1
ATOM 4200 O O . ASN A 1 547 ? 18.259 11.407 -19.581 1.00 93.88 547 ASN A O 1
ATOM 4204 N N . HIS A 1 548 ? 18.534 12.157 -17.487 1.00 90.88 548 HIS A N 1
ATOM 4205 C CA . HIS A 1 548 ? 17.251 11.658 -16.976 1.00 90.88 548 HIS A CA 1
ATOM 4206 C C . HIS A 1 548 ? 16.024 12.143 -17.773 1.00 90.88 548 HIS A C 1
ATOM 4208 O O . HIS A 1 548 ? 15.013 11.445 -17.842 1.00 90.88 548 HIS A O 1
ATOM 4214 N N . VAL A 1 549 ? 16.100 13.322 -18.402 1.00 91.62 549 VAL A N 1
ATOM 4215 C CA . VAL A 1 549 ? 15.008 13.858 -19.232 1.00 91.62 549 VAL A CA 1
ATOM 4216 C C . VAL A 1 549 ? 14.897 13.102 -20.555 1.00 91.62 549 VAL A C 1
ATOM 4218 O O . VAL A 1 549 ? 13.780 12.805 -20.981 1.00 91.62 549 VAL A O 1
ATOM 4221 N N . GLN A 1 550 ? 16.019 12.781 -21.206 1.00 93.88 550 GLN A N 1
ATOM 4222 C CA . GLN A 1 550 ? 15.991 11.997 -22.440 1.00 93.88 550 GLN A CA 1
ATOM 4223 C C . GLN A 1 550 ? 15.693 10.520 -22.165 1.00 93.88 550 GLN A C 1
ATOM 4225 O O . GLN A 1 550 ? 14.899 9.944 -22.898 1.00 93.88 550 GLN A O 1
ATOM 4230 N N . LEU A 1 551 ? 16.205 9.962 -21.062 1.00 95.00 551 LEU A N 1
ATOM 4231 C CA . LEU A 1 551 ? 15.825 8.641 -20.547 1.00 95.00 551 LEU A CA 1
ATOM 4232 C C . LEU A 1 551 ? 14.299 8.499 -20.423 1.00 95.00 551 LEU A C 1
ATOM 4234 O O . LEU A 1 551 ? 13.713 7.551 -20.941 1.00 95.00 551 LEU A O 1
ATOM 4238 N N . PHE A 1 552 ? 13.647 9.467 -19.766 1.00 94.75 552 PHE A N 1
ATOM 4239 C CA . PHE A 1 552 ? 12.192 9.473 -19.626 1.00 94.75 552 PHE A CA 1
ATOM 4240 C C . PHE A 1 552 ? 11.489 9.566 -20.986 1.00 94.75 552 PHE A C 1
ATOM 4242 O O . PHE A 1 552 ? 10.565 8.801 -21.235 1.00 94.75 552 PHE A O 1
ATOM 4249 N N . ARG A 1 553 ? 11.922 10.466 -21.881 1.00 94.62 553 ARG A N 1
ATOM 4250 C CA . ARG A 1 553 ? 11.323 10.599 -23.224 1.00 94.62 553 ARG A CA 1
ATOM 4251 C C . ARG A 1 553 ? 11.441 9.320 -24.042 1.00 94.62 553 ARG A C 1
ATOM 4253 O O . ARG A 1 553 ? 10.431 8.873 -24.563 1.00 94.62 553 ARG A O 1
ATOM 4260 N N . TYR A 1 554 ? 12.625 8.716 -24.076 1.00 96.81 554 TYR A N 1
ATOM 4261 C CA . TYR A 1 554 ? 12.872 7.466 -24.784 1.00 96.81 554 TYR A CA 1
ATOM 4262 C C . TYR A 1 554 ? 11.930 6.356 -24.306 1.00 96.81 554 TYR A C 1
ATOM 4264 O O . TYR A 1 554 ? 11.166 5.813 -25.097 1.00 96.81 554 TYR A O 1
ATOM 4272 N N . TRP A 1 555 ? 11.889 6.090 -22.995 1.00 96.75 555 TRP A N 1
ATOM 4273 C CA . TRP A 1 555 ? 10.989 5.076 -22.436 1.00 96.75 555 TRP A CA 1
ATOM 4274 C C . TRP A 1 555 ? 9.508 5.372 -22.736 1.00 96.75 555 TRP A C 1
ATOM 4276 O O . TRP A 1 555 ? 8.724 4.459 -22.984 1.00 96.75 555 TRP A O 1
ATOM 4286 N N . ARG A 1 556 ? 9.122 6.654 -22.773 1.00 94.88 556 ARG A N 1
ATOM 4287 C CA . ARG A 1 556 ? 7.775 7.098 -23.155 1.00 94.88 556 ARG A CA 1
ATOM 4288 C C . ARG A 1 556 ? 7.459 6.930 -24.641 1.00 94.88 556 ARG A C 1
ATOM 4290 O O . ARG A 1 556 ? 6.303 6.676 -24.969 1.00 94.88 556 ARG A O 1
ATOM 4297 N N . GLU A 1 557 ? 8.447 7.058 -25.521 1.00 95.88 557 GLU A N 1
ATOM 4298 C CA . GLU A 1 557 ? 8.318 6.858 -26.971 1.00 95.88 557 GLU A CA 1
ATOM 4299 C C . GLU A 1 557 ? 8.100 5.379 -27.340 1.00 95.88 557 GLU A C 1
ATOM 4301 O O . GLU A 1 557 ? 7.510 5.100 -28.381 1.00 95.88 557 GLU A O 1
ATOM 4306 N N . LEU A 1 558 ? 8.461 4.437 -26.456 1.00 95.44 558 LEU A N 1
ATOM 4307 C CA . LEU A 1 558 ? 8.134 3.010 -26.601 1.00 95.44 558 LEU A CA 1
ATOM 4308 C C . LEU A 1 558 ? 6.630 2.703 -26.439 1.00 95.44 558 LEU A C 1
ATOM 4310 O O . LEU A 1 558 ? 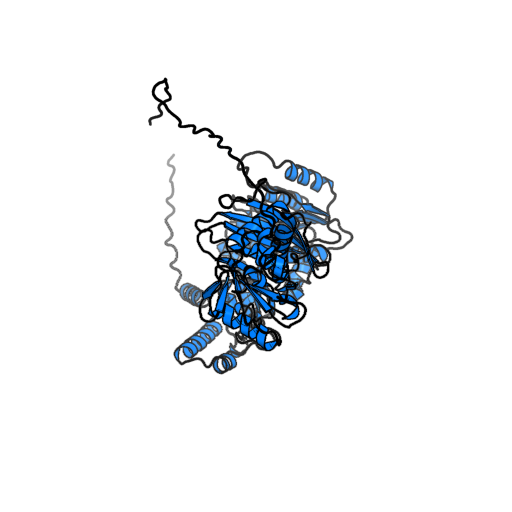6.189 1.601 -26.761 1.00 95.44 558 LEU A O 1
ATOM 4314 N N . SER A 1 559 ? 5.832 3.648 -25.926 1.00 95.38 559 SER A N 1
ATOM 4315 C CA . SER A 1 559 ? 4.391 3.460 -25.745 1.00 95.38 559 SER A CA 1
ATOM 4316 C C . SER A 1 559 ? 3.621 3.596 -27.055 1.00 95.38 559 SER A C 1
ATOM 4318 O O . SER A 1 559 ? 3.751 4.575 -27.790 1.00 95.38 559 SER A O 1
ATOM 4320 N N . ASN A 1 560 ? 2.692 2.667 -27.287 1.00 93.00 560 ASN A N 1
ATOM 4321 C CA . ASN A 1 560 ? 1.735 2.736 -28.394 1.00 93.00 560 ASN A CA 1
ATOM 4322 C C . ASN A 1 560 ? 0.699 3.881 -28.265 1.00 93.00 560 ASN A C 1
ATOM 4324 O O . ASN A 1 560 ? -0.125 4.057 -29.163 1.00 93.00 560 ASN A O 1
ATOM 4328 N N . ASN A 1 561 ? 0.730 4.649 -27.165 1.00 87.94 561 ASN A N 1
ATOM 4329 C CA . ASN A 1 561 ? -0.162 5.772 -26.844 1.00 87.94 561 ASN A CA 1
ATOM 4330 C C . ASN A 1 561 ? -1.674 5.439 -26.829 1.00 87.94 561 ASN A C 1
ATOM 4332 O O . ASN A 1 561 ? -2.502 6.349 -26.841 1.00 87.94 561 ASN A O 1
ATOM 4336 N N . LYS A 1 562 ? -2.053 4.155 -26.741 1.00 92.38 562 LYS A N 1
ATOM 4337 C CA . LYS A 1 562 ? -3.443 3.698 -26.576 1.00 92.38 562 LYS A CA 1
ATOM 4338 C C . LYS A 1 562 ? -3.692 3.265 -25.137 1.00 92.38 562 LYS A C 1
ATOM 4340 O O . LYS A 1 562 ? -3.179 2.239 -24.687 1.00 92.38 562 LYS A O 1
ATOM 4345 N N . PHE A 1 563 ? -4.468 4.048 -24.397 1.00 92.38 563 PHE A N 1
ATOM 4346 C CA . PHE A 1 563 ? -4.660 3.859 -22.955 1.00 92.38 563 PHE A CA 1
ATOM 4347 C C . PHE A 1 563 ? -5.538 2.644 -22.605 1.00 92.38 563 PHE A C 1
ATOM 4349 O O . PHE A 1 563 ? -5.341 2.046 -21.553 1.00 92.38 563 PHE A O 1
ATOM 4356 N N . ASP A 1 564 ? -6.421 2.230 -23.513 1.00 91.56 564 ASP A N 1
ATOM 4357 C CA . ASP A 1 564 ? -7.305 1.056 -23.424 1.00 91.56 564 ASP A CA 1
ATOM 4358 C C . ASP A 1 564 ? -6.670 -0.249 -23.957 1.00 91.56 564 ASP A C 1
ATOM 4360 O O . ASP A 1 564 ? -7.306 -1.301 -23.990 1.00 91.56 564 ASP A O 1
ATOM 4364 N N . ASN A 1 565 ? -5.401 -0.207 -24.375 1.00 93.50 565 ASN A N 1
ATOM 4365 C CA . ASN A 1 565 ? -4.678 -1.364 -24.903 1.00 93.50 565 ASN A CA 1
ATOM 4366 C C . ASN A 1 565 ? -3.934 -2.146 -23.787 1.00 93.50 565 ASN A C 1
ATOM 4368 O O . ASN A 1 565 ? -3.297 -1.506 -22.949 1.00 93.50 565 ASN A O 1
ATOM 4372 N N . PRO A 1 566 ? -3.945 -3.497 -23.776 1.00 94.69 566 PRO A N 1
ATOM 4373 C CA . PRO A 1 566 ? -3.303 -4.318 -22.736 1.00 94.69 566 PRO A CA 1
ATOM 4374 C C . PRO A 1 566 ? -1.766 -4.409 -22.815 1.00 94.69 566 PRO A C 1
ATOM 4376 O O . PRO A 1 566 ? -1.158 -5.079 -21.983 1.00 94.69 566 PRO A O 1
ATOM 4379 N N . ASP A 1 567 ? -1.124 -3.777 -23.797 1.00 96.50 567 ASP A N 1
ATOM 4380 C CA . ASP A 1 567 ? 0.326 -3.573 -23.820 1.00 96.50 567 ASP A CA 1
ATOM 4381 C C . ASP A 1 567 ? 0.708 -2.387 -22.916 1.00 96.50 567 ASP A C 1
ATOM 4383 O O . ASP A 1 567 ? 0.206 -1.273 -23.106 1.00 96.50 567 ASP A O 1
ATOM 4387 N N . PHE A 1 568 ? 1.583 -2.626 -21.933 1.00 97.25 568 PHE A N 1
ATOM 4388 C CA . PHE A 1 568 ? 2.075 -1.614 -20.985 1.00 97.25 568 PHE A CA 1
ATOM 4389 C C . PHE A 1 568 ? 3.512 -1.158 -21.258 1.00 97.25 568 PHE A C 1
ATOM 4391 O O . PHE A 1 568 ? 4.102 -0.460 -20.431 1.00 97.25 568 PHE A O 1
ATOM 4398 N N . THR A 1 569 ? 4.062 -1.477 -22.433 1.00 96.75 569 THR A N 1
ATOM 4399 C CA . THR A 1 569 ? 5.364 -0.957 -22.866 1.00 96.75 569 THR A CA 1
ATOM 4400 C C . THR A 1 569 ? 5.350 0.573 -22.809 1.00 96.75 569 THR A C 1
ATOM 4402 O O . THR A 1 569 ? 4.439 1.222 -23.323 1.00 96.75 569 THR A O 1
ATOM 4405 N N . GLY A 1 570 ? 6.317 1.161 -22.100 1.00 96.19 570 GLY A N 1
ATOM 4406 C CA . GLY A 1 570 ? 6.417 2.610 -21.902 1.00 96.19 570 GLY A CA 1
ATOM 4407 C C . GLY A 1 570 ? 5.291 3.269 -21.086 1.00 96.19 570 GLY A C 1
ATOM 4408 O O . GLY A 1 570 ? 5.297 4.497 -20.961 1.00 96.19 570 GLY A O 1
ATOM 4409 N N . LYS A 1 571 ? 4.310 2.523 -20.547 1.00 96.62 571 LYS A N 1
ATOM 4410 C CA . LYS A 1 571 ? 3.164 3.087 -19.806 1.00 96.62 571 LYS A CA 1
ATOM 4411 C C . LYS A 1 571 ? 3.482 3.360 -18.340 1.00 96.62 571 LYS A C 1
ATOM 4413 O O . LYS A 1 571 ? 4.172 2.582 -17.687 1.00 96.62 571 LYS A O 1
ATOM 4418 N N . THR A 1 572 ? 2.927 4.451 -17.809 1.00 97.12 572 THR A N 1
ATOM 4419 C CA . THR A 1 572 ? 3.044 4.773 -16.376 1.00 97.12 572 THR A CA 1
ATOM 4420 C C . THR A 1 572 ? 2.070 3.969 -15.519 1.00 97.12 572 THR A C 1
ATOM 4422 O O . THR A 1 572 ? 1.065 3.451 -16.008 1.00 97.12 572 THR A O 1
ATOM 4425 N N . ALA A 1 573 ? 2.298 3.930 -14.205 1.00 97.50 573 ALA A N 1
ATOM 4426 C CA . ALA A 1 573 ? 1.363 3.303 -13.272 1.00 97.50 573 ALA A CA 1
ATOM 4427 C C . ALA A 1 573 ? -0.011 3.992 -13.272 1.00 97.50 573 ALA A C 1
ATOM 4429 O O . ALA A 1 573 ? -1.031 3.323 -13.115 1.00 97.50 573 ALA A O 1
ATOM 4430 N N . MET A 1 574 ? -0.067 5.303 -13.532 1.00 97.00 574 MET A N 1
ATOM 4431 C CA . MET A 1 574 ? -1.340 5.999 -13.724 1.00 97.00 574 MET A CA 1
ATOM 4432 C C . MET A 1 574 ? -2.045 5.538 -15.008 1.00 97.00 574 MET A C 1
ATOM 4434 O O . MET A 1 574 ? -3.257 5.363 -15.016 1.00 97.00 574 MET A O 1
ATOM 4438 N N . GLU A 1 575 ? -1.314 5.273 -16.089 1.00 96.56 575 GLU A N 1
ATOM 4439 C CA . GLU A 1 575 ? -1.892 4.737 -17.330 1.00 96.56 575 GLU A CA 1
ATOM 4440 C C . GLU A 1 575 ? -2.311 3.269 -17.199 1.00 96.56 575 GLU A C 1
ATOM 4442 O O . GLU A 1 575 ? -3.314 2.866 -17.783 1.00 96.56 575 GLU A O 1
ATOM 4447 N N . SER A 1 576 ? -1.622 2.495 -16.358 1.00 97.44 576 SER A N 1
ATOM 4448 C CA . SER A 1 576 ? -2.074 1.172 -15.915 1.00 97.44 576 SER A CA 1
ATOM 4449 C C . SER A 1 576 ? -3.404 1.251 -15.150 1.00 97.44 576 SER A C 1
ATOM 4451 O O . SER A 1 576 ? -4.301 0.435 -15.364 1.00 97.44 576 SER A O 1
ATOM 4453 N N . ALA A 1 577 ? -3.591 2.287 -14.326 1.00 97.50 577 ALA A N 1
ATOM 4454 C CA . ALA A 1 577 ? -4.869 2.571 -13.678 1.00 97.50 577 ALA A CA 1
ATOM 4455 C C . ALA A 1 577 ? -5.962 3.002 -14.675 1.00 97.50 577 ALA A C 1
ATOM 4457 O O . ALA A 1 577 ? -7.100 2.550 -14.572 1.00 97.50 577 ALA A O 1
ATOM 4458 N N . ILE A 1 578 ? -5.622 3.835 -15.664 1.00 96.75 578 ILE A N 1
ATOM 4459 C CA . ILE A 1 578 ? -6.551 4.305 -16.706 1.00 96.75 578 ILE A CA 1
ATOM 4460 C C . ILE A 1 578 ? -7.034 3.142 -17.581 1.00 96.75 578 ILE A C 1
ATOM 4462 O O . ILE A 1 578 ? -8.230 3.055 -17.856 1.00 96.75 578 ILE A O 1
ATOM 4466 N N . TYR A 1 579 ? -6.151 2.202 -17.939 1.00 96.75 579 TYR A N 1
ATOM 4467 C CA . TYR A 1 579 ? -6.545 0.949 -18.587 1.00 96.75 579 TYR A CA 1
ATOM 4468 C C . TYR A 1 579 ? -7.610 0.215 -17.757 1.00 96.75 579 TYR A C 1
ATOM 4470 O O . TYR A 1 579 ? -8.661 -0.160 -18.273 1.00 96.75 579 TYR A O 1
ATOM 4478 N N . LYS A 1 580 ? -7.399 0.083 -16.443 1.00 96.88 580 LYS A N 1
ATOM 4479 C CA . LYS A 1 580 ? -8.352 -0.579 -15.539 1.00 96.88 580 LYS A CA 1
ATOM 4480 C C . LYS A 1 580 ? -9.677 0.163 -15.389 1.00 96.88 580 LYS A C 1
ATOM 4482 O O . LYS A 1 580 ? -10.716 -0.487 -15.291 1.00 96.88 580 LYS A O 1
ATOM 4487 N N . ALA A 1 581 ? -9.667 1.494 -15.436 1.00 96.44 581 ALA A N 1
ATOM 4488 C CA . ALA A 1 581 ? -10.890 2.288 -15.519 1.00 96.44 581 ALA A CA 1
ATOM 4489 C C . ALA A 1 581 ? -11.626 2.082 -16.854 1.00 96.44 581 ALA A C 1
ATOM 4491 O O . ALA A 1 581 ? -12.850 1.966 -16.849 1.00 96.44 581 ALA A O 1
ATOM 4492 N N . SER A 1 582 ? -10.906 1.924 -17.975 1.00 94.50 582 SER A N 1
ATOM 4493 C CA . SER A 1 582 ? -11.497 1.562 -19.279 1.00 94.50 582 SER A CA 1
ATOM 4494 C C . SER A 1 582 ? -12.170 0.178 -19.274 1.00 94.50 582 SER A C 1
ATOM 4496 O O . SER A 1 582 ? -13.132 -0.046 -20.004 1.00 94.50 582 SER A O 1
ATOM 4498 N N . CYS A 1 583 ? -11.717 -0.727 -18.397 1.00 94.12 583 CYS A N 1
ATOM 4499 C CA . CYS A 1 583 ? -12.348 -2.022 -18.121 1.00 94.12 583 CYS A CA 1
ATOM 4500 C C . CYS A 1 583 ? -13.438 -1.965 -17.027 1.00 94.12 583 CYS A C 1
ATOM 4502 O O . CYS A 1 583 ? -13.991 -3.003 -16.667 1.00 94.12 583 CYS A O 1
ATOM 4504 N N . GLY A 1 584 ? -13.713 -0.793 -16.443 1.00 94.62 584 GLY A N 1
ATOM 4505 C CA . GLY A 1 584 ? -14.658 -0.611 -15.336 1.00 94.62 584 GLY A CA 1
ATOM 4506 C C . GLY A 1 584 ? -14.196 -1.135 -13.964 1.00 94.62 584 GLY A C 1
ATOM 4507 O O . GLY A 1 584 ? -14.949 -1.042 -12.994 1.00 94.62 584 GLY A O 1
ATOM 4508 N N . GLU A 1 585 ? -12.970 -1.661 -13.840 1.00 96.12 585 GLU A N 1
ATOM 4509 C CA . GLU A 1 585 ? -12.446 -2.221 -12.580 1.00 96.12 585 GLU A CA 1
ATOM 4510 C C . GLU A 1 585 ? -12.207 -1.130 -11.521 1.00 96.12 585 GLU A C 1
ATOM 4512 O O . GLU A 1 585 ? -12.360 -1.385 -10.326 1.00 96.12 585 GLU A O 1
ATOM 4517 N N . VAL A 1 586 ? -11.844 0.080 -11.953 1.00 97.44 586 VAL A N 1
ATOM 4518 C CA . VAL A 1 586 ? -11.457 1.209 -11.094 1.00 97.44 586 VAL A CA 1
ATOM 4519 C C . VAL A 1 586 ? -12.269 2.450 -11.462 1.00 97.44 586 VAL A C 1
ATOM 4521 O O . VAL A 1 586 ? -12.437 2.759 -12.639 1.00 97.44 586 VAL A O 1
ATOM 4524 N N . ASP A 1 587 ? -12.747 3.184 -10.458 1.00 97.25 587 ASP A N 1
ATOM 4525 C CA . ASP A 1 587 ? -13.358 4.501 -10.652 1.00 97.25 587 ASP A CA 1
ATOM 4526 C C . ASP A 1 587 ? -12.272 5.536 -11.014 1.00 97.25 587 ASP A C 1
ATOM 4528 O O . ASP A 1 587 ? -11.295 5.657 -10.268 1.00 97.25 587 ASP A O 1
ATOM 4532 N N . PRO A 1 588 ? -12.405 6.307 -12.112 1.00 96.00 588 PRO A N 1
ATOM 4533 C CA . PRO A 1 588 ? -11.413 7.310 -12.504 1.00 96.00 588 PRO A CA 1
ATOM 4534 C C . PRO A 1 588 ? -11.105 8.330 -11.393 1.00 96.00 588 PRO A C 1
ATOM 4536 O O . PRO A 1 588 ? -9.958 8.757 -11.270 1.00 96.00 588 PRO A O 1
ATOM 4539 N N . ARG A 1 589 ? -12.071 8.652 -10.522 1.00 95.50 589 ARG A N 1
ATOM 4540 C CA . ARG A 1 589 ? -11.898 9.591 -9.397 1.00 95.50 589 ARG A CA 1
ATOM 4541 C C . ARG A 1 589 ? -10.925 9.063 -8.342 1.00 95.50 589 ARG A C 1
ATOM 4543 O O . ARG A 1 589 ? -10.218 9.834 -7.701 1.00 95.50 589 ARG A O 1
ATOM 4550 N N . GLU A 1 590 ? -10.841 7.744 -8.185 1.00 96.06 590 GLU A N 1
ATOM 4551 C CA . GLU A 1 590 ? -9.908 7.093 -7.258 1.00 96.06 590 GLU A CA 1
ATOM 4552 C C . GLU A 1 590 ? -8.470 7.068 -7.806 1.00 96.06 590 GLU A C 1
ATOM 4554 O O . GLU A 1 590 ? -7.518 6.974 -7.032 1.00 96.06 590 GLU A O 1
ATOM 4559 N N . ILE A 1 591 ? -8.287 7.223 -9.125 1.00 96.62 591 ILE A N 1
ATOM 4560 C CA . ILE A 1 591 ? -6.963 7.388 -9.744 1.00 96.62 591 ILE A CA 1
ATOM 4561 C C . ILE A 1 591 ? -6.360 8.739 -9.336 1.00 96.62 591 ILE A C 1
ATOM 4563 O O . ILE A 1 591 ? -5.193 8.800 -8.950 1.00 96.62 591 ILE A O 1
ATOM 4567 N N . GLU A 1 592 ? -7.147 9.817 -9.362 1.00 94.81 592 GLU A N 1
ATOM 4568 C CA . GLU A 1 592 ? -6.670 11.165 -9.015 1.00 94.81 592 GLU A CA 1
ATOM 4569 C C . GLU A 1 592 ? -6.221 11.278 -7.551 1.00 94.81 592 GLU A C 1
ATOM 4571 O O . GLU A 1 592 ? -5.249 11.973 -7.265 1.00 94.81 592 GLU A O 1
ATOM 4576 N N . LEU A 1 593 ? -6.875 10.552 -6.634 1.00 91.62 593 LEU A N 1
ATOM 4577 C CA . LEU A 1 593 ? -6.494 10.489 -5.215 1.00 91.62 593 LEU A CA 1
ATOM 4578 C C . LEU A 1 593 ? -5.133 9.810 -4.981 1.00 91.62 593 LEU A C 1
ATOM 4580 O O . LEU A 1 593 ? -4.499 10.045 -3.952 1.00 91.62 593 LEU A O 1
ATOM 4584 N N . GLN A 1 594 ? -4.697 8.953 -5.908 1.00 92.25 594 GLN A N 1
ATOM 4585 C CA . GLN A 1 594 ? -3.464 8.167 -5.804 1.00 92.25 594 GLN A CA 1
ATOM 4586 C C . GLN A 1 594 ? -2.315 8.723 -6.666 1.00 92.25 594 GLN A C 1
ATOM 4588 O O . GLN A 1 594 ? -1.150 8.414 -6.398 1.00 92.25 594 GLN A O 1
ATOM 4593 N N . PHE A 1 595 ? -2.621 9.523 -7.691 1.00 94.12 595 PHE A N 1
ATOM 4594 C CA . PHE A 1 595 ? -1.653 10.041 -8.659 1.00 94.12 595 PHE A CA 1
ATOM 4595 C C . PHE A 1 595 ? -1.730 11.573 -8.790 1.00 94.12 595 PHE A C 1
ATOM 4597 O O . PHE A 1 595 ? -1.300 12.296 -7.895 1.00 94.12 595 PHE A O 1
ATOM 4604 N N . GLU A 1 596 ? -2.225 12.074 -9.920 1.00 93.69 596 GLU A N 1
ATOM 4605 C CA . GLU A 1 596 ? -2.386 13.493 -10.227 1.00 93.69 596 GLU A CA 1
ATOM 4606 C C . GLU A 1 596 ? -3.802 13.723 -10.771 1.00 93.69 596 GLU A C 1
ATOM 4608 O O . GLU A 1 596 ? -4.370 12.838 -11.411 1.00 93.69 596 GLU A O 1
ATOM 4613 N N . SER A 1 597 ? -4.377 14.907 -10.537 1.00 96.06 597 SER A N 1
ATOM 4614 C CA . SER A 1 597 ? -5.702 15.227 -11.067 1.00 96.06 597 SER A CA 1
ATOM 4615 C C . SER A 1 597 ? -5.694 15.375 -12.590 1.00 96.06 597 SER A C 1
ATOM 4617 O O . SER A 1 597 ? -4.778 15.946 -13.192 1.00 96.06 597 SER A O 1
ATOM 4619 N N . PHE A 1 598 ? -6.771 14.934 -13.235 1.00 95.75 598 PHE A N 1
ATOM 4620 C CA . PHE A 1 598 ? -6.951 15.068 -14.677 1.00 95.75 598 PHE A CA 1
ATOM 4621 C C . PHE A 1 598 ? -6.936 16.542 -15.107 1.00 95.75 598 PHE A C 1
ATOM 4623 O O . PHE A 1 598 ? -6.448 16.864 -16.187 1.00 95.75 598 PHE A O 1
ATOM 4630 N N . ALA A 1 599 ? -7.394 17.457 -14.244 1.00 94.88 599 ALA A N 1
ATOM 4631 C CA . ALA A 1 599 ? -7.306 18.900 -14.471 1.00 94.88 599 ALA A CA 1
ATOM 4632 C C . ALA A 1 599 ? -5.851 19.394 -14.602 1.00 94.88 599 ALA A C 1
ATOM 4634 O O . ALA A 1 599 ? -5.537 20.184 -15.496 1.00 94.88 599 ALA A O 1
ATOM 4635 N N . ALA A 1 600 ? -4.949 18.915 -13.740 1.00 94.81 600 ALA A N 1
ATOM 4636 C CA . ALA A 1 600 ? -3.538 19.281 -13.796 1.00 94.81 600 ALA A CA 1
ATOM 4637 C C . ALA A 1 600 ? -2.836 18.655 -15.017 1.00 94.81 600 ALA A C 1
ATOM 4639 O O . ALA A 1 600 ? -2.012 19.311 -15.656 1.00 94.81 600 ALA A O 1
ATOM 4640 N N . ILE A 1 601 ? -3.227 17.440 -15.417 1.00 94.00 601 ILE A N 1
ATOM 4641 C CA . ILE A 1 601 ? -2.736 16.783 -16.640 1.00 94.00 601 ILE A CA 1
ATOM 4642 C C . ILE A 1 601 ? -3.194 17.528 -17.902 1.00 94.00 601 ILE A C 1
ATOM 4644 O O . ILE A 1 601 ? -2.374 17.773 -18.790 1.00 94.00 601 ILE A O 1
ATOM 4648 N N . GLU A 1 602 ? -4.466 17.930 -17.979 1.00 93.19 602 GLU A N 1
ATOM 4649 C CA . GLU A 1 602 ? -5.019 18.754 -19.066 1.00 93.19 602 GLU A CA 1
ATOM 4650 C C . GLU A 1 602 ? -4.241 20.073 -19.192 1.00 93.19 602 GLU A C 1
ATOM 4652 O O . GLU A 1 602 ? -3.762 20.413 -20.277 1.00 93.19 602 GLU A O 1
ATOM 4657 N N . HIS A 1 603 ? -3.987 20.750 -18.066 1.00 93.06 603 HIS A N 1
ATOM 4658 C CA . HIS A 1 603 ? -3.157 21.952 -18.028 1.00 93.06 603 HIS A CA 1
ATOM 4659 C C . HIS A 1 603 ? -1.715 21.697 -18.506 1.00 93.06 603 HIS A C 1
ATOM 4661 O O . HIS A 1 603 ? -1.230 22.398 -19.396 1.00 93.06 603 HIS A O 1
ATOM 4667 N N . LYS A 1 604 ? -1.027 20.678 -17.970 1.00 90.06 604 LYS A N 1
ATOM 4668 C CA . LYS A 1 604 ? 0.356 20.330 -18.353 1.00 90.06 604 LYS A CA 1
ATOM 4669 C C . LYS A 1 604 ? 0.480 20.019 -19.844 1.00 90.06 604 LYS A C 1
ATOM 4671 O O . LYS A 1 604 ? 1.406 20.509 -20.491 1.00 90.06 604 LYS A O 1
ATOM 4676 N N . ARG A 1 605 ? -0.453 19.241 -20.406 1.00 89.00 605 ARG A N 1
ATOM 4677 C CA . ARG A 1 605 ? -0.474 18.900 -21.838 1.00 89.00 605 ARG A CA 1
ATOM 4678 C C . ARG A 1 605 ? -0.752 20.131 -22.708 1.00 89.00 605 ARG A C 1
ATOM 4680 O O . ARG A 1 605 ? -0.048 20.327 -23.694 1.00 89.00 605 ARG A O 1
ATOM 4687 N N . GLY A 1 606 ? -1.680 21.003 -22.307 1.00 87.88 606 GLY A N 1
ATOM 4688 C CA . GLY A 1 606 ? -1.939 22.274 -22.995 1.00 87.88 606 GLY A CA 1
ATOM 4689 C C . GLY A 1 606 ? -0.753 23.250 -22.954 1.00 87.88 606 GLY A C 1
ATOM 4690 O O . GLY A 1 606 ? -0.464 23.924 -23.941 1.00 87.88 606 GLY A O 1
ATOM 4691 N N . VAL A 1 607 ? -0.000 23.299 -21.849 1.00 86.38 607 VAL A N 1
ATOM 4692 C CA . VAL A 1 607 ? 1.244 24.087 -21.762 1.00 86.38 607 VAL A CA 1
ATOM 4693 C C . VAL A 1 607 ? 2.350 23.484 -22.632 1.00 86.38 607 VAL A C 1
ATOM 4695 O O . VAL A 1 607 ? 3.065 24.234 -23.293 1.00 86.38 607 VAL A O 1
ATOM 4698 N N . ALA A 1 608 ? 2.472 22.155 -22.696 1.00 78.06 608 ALA A N 1
ATOM 4699 C CA . ALA A 1 608 ? 3.483 21.471 -23.508 1.00 78.06 608 ALA A CA 1
ATOM 4700 C C . ALA A 1 608 ? 3.305 21.659 -25.030 1.00 78.06 608 ALA A C 1
ATOM 4702 O O . ALA A 1 608 ? 4.273 21.499 -25.770 1.00 78.06 608 ALA A O 1
ATOM 4703 N N . GLN A 1 609 ? 2.100 22.020 -25.489 1.00 74.69 609 GLN A N 1
ATOM 4704 C CA . GLN A 1 609 ? 1.813 22.381 -26.885 1.00 74.69 609 GLN A CA 1
ATOM 4705 C C . GLN A 1 609 ? 2.256 23.809 -27.255 1.00 74.69 609 GLN A C 1
ATOM 4707 O O . GLN A 1 609 ? 2.253 24.166 -28.433 1.00 74.69 609 GLN A O 1
ATOM 4712 N N . ARG A 1 610 ? 2.649 24.644 -26.282 1.00 71.19 610 ARG A N 1
ATOM 4713 C CA . ARG A 1 610 ? 3.193 25.981 -26.565 1.00 71.19 610 ARG A CA 1
ATOM 4714 C C . ARG A 1 610 ? 4.585 25.862 -27.204 1.00 71.19 610 ARG A C 1
ATOM 4716 O O . ARG A 1 610 ? 5.345 24.971 -26.816 1.00 71.19 610 ARG A O 1
ATOM 4723 N N . PRO A 1 611 ? 4.968 26.765 -28.129 1.00 57.12 611 PRO A N 1
ATOM 4724 C CA . PRO A 1 611 ? 6.310 26.769 -28.701 1.00 57.12 611 PRO A CA 1
ATOM 4725 C C . PRO A 1 611 ? 7.370 26.807 -27.598 1.00 57.12 611 PRO A C 1
ATOM 4727 O O . PRO A 1 611 ? 7.333 27.674 -26.721 1.00 57.12 611 PRO A O 1
ATOM 4730 N N . ARG A 1 612 ? 8.328 25.873 -27.632 1.00 61.88 612 ARG A N 1
ATOM 4731 C CA . ARG A 1 612 ? 9.476 25.932 -26.724 1.00 61.88 612 ARG A CA 1
ATOM 4732 C C . ARG A 1 612 ? 10.282 27.178 -27.067 1.00 61.88 612 ARG A C 1
ATOM 4734 O O . ARG A 1 612 ? 10.781 27.296 -28.182 1.00 61.88 612 ARG A O 1
ATOM 4741 N N . VAL A 1 613 ? 10.454 28.073 -26.098 1.00 57.00 613 VAL A N 1
ATOM 4742 C CA . VAL A 1 613 ? 11.485 29.109 -26.191 1.00 57.00 613 VAL A CA 1
ATOM 4743 C C . VAL A 1 613 ? 12.819 28.372 -26.242 1.00 57.00 613 VAL A C 1
ATOM 4745 O O . VAL A 1 613 ? 13.207 27.725 -25.267 1.00 57.00 613 VAL A O 1
ATOM 4748 N N . HIS A 1 614 ? 13.490 28.406 -27.394 1.00 49.56 614 HIS A N 1
ATOM 4749 C CA . HIS A 1 614 ? 14.847 27.884 -27.490 1.00 49.56 614 HIS A CA 1
ATOM 4750 C C . HIS A 1 614 ? 15.713 28.650 -26.483 1.00 49.56 614 HIS A C 1
ATOM 4752 O O . HIS A 1 614 ? 15.659 29.884 -26.481 1.00 49.56 614 HIS A O 1
ATOM 4758 N N . PRO A 1 615 ? 16.486 27.968 -25.616 1.00 48.03 615 PRO A N 1
ATOM 4759 C CA . PRO A 1 615 ? 17.414 28.667 -24.745 1.00 48.03 615 PRO A CA 1
ATOM 4760 C C . PRO A 1 615 ? 18.362 29.471 -25.633 1.00 48.03 615 PRO A C 1
ATOM 4762 O O . PRO A 1 615 ? 19.005 28.912 -26.524 1.00 48.03 615 PRO A O 1
ATOM 4765 N N . VAL A 1 616 ? 18.409 30.788 -25.415 1.00 45.03 616 VAL A N 1
ATOM 4766 C CA . VAL A 1 616 ? 19.382 31.657 -26.080 1.00 45.03 616 VAL A CA 1
ATOM 4767 C C . VAL A 1 616 ? 20.754 31.068 -25.789 1.00 45.03 616 VAL A C 1
ATOM 4769 O O . VAL A 1 616 ? 21.095 30.866 -24.622 1.00 45.03 616 VAL A O 1
ATOM 4772 N N . ALA A 1 617 ? 21.506 30.745 -26.841 1.00 41.59 617 ALA A N 1
ATOM 4773 C CA . ALA A 1 617 ? 22.835 30.179 -26.694 1.00 41.59 617 ALA A CA 1
ATOM 4774 C C . ALA A 1 617 ? 23.691 31.159 -25.886 1.00 41.59 617 ALA A C 1
ATOM 4776 O O . ALA A 1 617 ? 24.049 32.229 -26.380 1.00 41.59 617 ALA A O 1
ATOM 4777 N N . VAL A 1 618 ? 23.984 30.805 -24.632 1.00 45.09 618 VAL A N 1
ATOM 4778 C CA . VAL A 1 618 ? 24.927 31.557 -23.806 1.00 45.09 618 VAL A CA 1
ATOM 4779 C C . VAL A 1 618 ? 26.266 31.481 -24.536 1.00 45.09 618 VAL A C 1
ATOM 4781 O O . VAL A 1 618 ? 26.747 30.367 -24.759 1.00 45.09 618 VAL A O 1
ATOM 4784 N N . PRO A 1 619 ? 26.864 32.610 -24.959 1.00 40.72 619 PRO A N 1
ATOM 4785 C CA . PRO A 1 619 ? 28.136 32.560 -25.654 1.00 40.72 619 PRO A CA 1
ATOM 4786 C C . PRO A 1 619 ? 29.162 31.916 -24.728 1.00 40.72 619 PRO A C 1
ATOM 4788 O O . PRO A 1 619 ? 29.399 32.416 -23.627 1.00 40.72 619 PRO A O 1
ATOM 4791 N N . HIS A 1 620 ? 29.771 30.811 -25.160 1.00 42.88 620 HIS A N 1
ATOM 4792 C CA . HIS A 1 620 ? 30.934 30.276 -24.467 1.00 42.88 620 HIS A CA 1
ATOM 4793 C C . HIS A 1 620 ? 32.021 31.349 -24.499 1.00 42.88 620 HIS A C 1
ATOM 4795 O O . HIS A 1 620 ? 32.633 31.593 -25.541 1.00 42.88 620 HIS A O 1
ATOM 4801 N N . ALA A 1 621 ? 32.242 32.001 -23.357 1.00 41.59 621 ALA A N 1
ATOM 4802 C CA . ALA A 1 621 ? 33.387 32.865 -23.164 1.00 41.59 621 ALA A CA 1
ATOM 4803 C C . ALA A 1 621 ? 34.637 32.005 -23.368 1.00 41.59 621 ALA A C 1
ATOM 4805 O O . ALA A 1 621 ? 34.949 31.142 -22.548 1.00 41.59 621 ALA A O 1
ATOM 4806 N N . LYS A 1 622 ? 35.322 32.209 -24.497 1.00 40.91 622 LYS A N 1
ATOM 4807 C CA . LYS A 1 622 ? 36.644 31.635 -24.717 1.00 40.91 622 LYS A CA 1
ATOM 4808 C C . LYS A 1 622 ? 37.569 32.228 -23.664 1.00 40.91 622 LYS A C 1
ATOM 4810 O O . LYS A 1 622 ? 37.939 33.396 -23.757 1.00 40.91 622 LYS A O 1
ATOM 4815 N N . THR A 1 623 ? 37.944 31.429 -22.675 1.00 43.06 623 THR A N 1
ATOM 4816 C CA . THR A 1 623 ? 39.096 31.714 -21.825 1.00 43.06 623 THR A CA 1
ATOM 4817 C C . THR A 1 623 ? 40.348 31.562 -22.682 1.00 43.06 623 THR A C 1
ATOM 4819 O O . THR A 1 623 ? 40.959 30.497 -22.746 1.00 43.06 623 THR A O 1
ATOM 4822 N N . GLU A 1 624 ? 40.704 32.628 -23.399 1.00 40.06 624 GLU A N 1
ATOM 4823 C CA . GLU A 1 624 ? 42.026 32.757 -24.001 1.00 40.06 624 GLU A CA 1
ATOM 4824 C C . GLU A 1 624 ? 43.047 32.877 -22.869 1.00 40.06 624 GLU A C 1
ATOM 4826 O O . GLU A 1 624 ? 43.201 33.923 -22.240 1.00 40.06 624 GLU A O 1
ATOM 4831 N N . ILE A 1 625 ? 43.724 31.765 -22.584 1.00 49.38 625 ILE A N 1
ATOM 4832 C CA . ILE A 1 625 ? 44.942 31.769 -21.781 1.00 49.38 625 ILE A CA 1
ATOM 4833 C C . ILE A 1 625 ? 46.049 32.276 -22.708 1.00 49.38 625 ILE A C 1
ATOM 4835 O O . ILE A 1 625 ? 46.514 31.550 -23.587 1.00 49.38 625 ILE A O 1
ATOM 4839 N N . ALA A 1 626 ? 46.405 33.550 -22.548 1.00 38.88 626 ALA A N 1
ATOM 4840 C CA . ALA A 1 626 ? 47.580 34.150 -23.174 1.00 38.88 626 ALA A CA 1
ATOM 4841 C C . ALA A 1 626 ? 48.876 33.557 -22.559 1.00 38.88 626 ALA A C 1
ATOM 4843 O O . ALA A 1 626 ? 48.820 33.078 -21.422 1.00 38.88 626 ALA A O 1
ATOM 4844 N N . PRO A 1 627 ? 49.994 33.527 -23.313 1.00 50.78 627 PRO A N 1
ATOM 4845 C CA . PRO A 1 627 ? 51.134 32.636 -23.055 1.00 50.78 627 PRO A CA 1
ATOM 4846 C C . PRO A 1 627 ? 52.045 33.048 -21.889 1.00 50.78 627 PRO A C 1
ATOM 4848 O O . PRO A 1 627 ? 52.161 34.265 -21.620 1.00 50.78 627 PRO A O 1
#

Secondary structure (DSSP, 8-state):
----------------------------------------PPPEEEETTEEEEEEEE-SGGGGGGS--SEE-TTTTT--GGGGGTEEEEE--SSS-BEEEEE-TT--HHHHHHHHHHHHHTT-B--SSS-SEEEE-HHHHHHHHTT---TT-TTS-TTHHHHHHHHHHHHHHHHHHHHTT-SEEEEE--TTSSEEEEEEEETTEEE--GGGEEEHHHHHHHHHHHHHT-BS-SSSS--TTS-EEEEEEEE-GGG-EEEEEEEEE--TTS-EEEEEEEE-GGGSPPPPTGGGT--HHHHHHHHHHHHS-SEEEEEE-STTSSHHHHHHHHHHHS-TTS-EEEEESS--S--TTEEEEE----TT--SS---HHHHHHHHHHTTS--SEEEES---SHHHHHHHHHHHHTT-EEEEEE--SSTTHHHHHHHSTTT---HHHHHSTTTEEEEEEEEEEEEEPTTTPBPHHHHHHHHT--HHHHHHHHHHHHHHHHHH-S-GGG--B--SS--TTT--SS-GGGTTEEEEEEEEEEE---HHHHHHHHTT-HHHHHHHHHHTS---TTSS--TT--HHHHHHHHHHTTSS-HHHHHHHS--HHHHHHHHHHHTSPP-PPP-----------

Foldseek 3Di:
DDDDDDDDDDDDDDDDDDDDDDDDDDDDDDDDDDDDPDDDFFDFDDAPNFTEGPDEAEALVCCLVALAAAWCCVVLVNDLLCLLAWTWGQNDPPALEIAIAGEPPDHPVNVVVVQVSSVVVPHDHDPDGGRYYYYHSLNSQLRNVVVHHNPPPDDPRPVSSLVSLLVVVLVQVQVCVVLPFQKWKFAAQPPDQWTFIWTCHLNDIGTFPSRTGGRVSSVSSVQSQQCQWAPWPDNTDDFADWIWTKHWDQHPPRWIWIWTWTWDHDPRIIIIMTGIATDDPVLDQDALVRQADDPQSVVLLVQLLPDFFAEAEEEEDPPLCQLSVLLNSLQVHDLPFAAEEEACADRGDRPSYHYDYDPDDPPDPDPDDPPRLVVVLVVVVVVRGQEYEYAAQQAQSSLVSQLVCRVVRHYYYYYYYAPALLRVLVNCCDPRRNDDLLCVLPPRNHAKRKYKGKFFWFDPVDWDFLVRVCVVVVDDPVRNVVSVVQLVLLCVQQVDDSRLFTHFDLVADPVFDDPSCSVRHRTDRIHMQMAMDGDDNVLSVCSVVVVSVVSLVVQCVQDPSHLLDPDRRSHGSLSSVSVCRSNNGHHNVRSCVRDNDSVVVSVVVVVVPDDDPDPDPDPPPPPPPDD

Mean predicted aligned error: 14.55 Å

Nearest PDB structures (foldseek):
  6geb-assembly2_L  TM=6.180E-01  e=1.669E-16  Legionella pneumophila
  6gef-assembly1_A  TM=7.216E-01  e=2.575E-14  Yersinia pseudotuberculosis IP 31758
  8rjf-assembly1_C  TM=6.072E-01  e=4.231E-13  Caulobacter vibrioides NA1000
  4ii7-assembly2_D  TM=3.735E-01  e=6.049E-16  Sulfolobus acidocaldarius DSM 639
  8rkd-assembly1_B  TM=5.857E-01  e=2.818E-11  Caulobacter vibrioides NA1000

Sequence (627 aa):
MFAFSHNKPNPSSDTPVVRLVRTLGASTSEHGSENSQSRKHSAFTNFGPYRVAVGEINRFEDLVHVPFEACLNGALSLSTHLFVSVAMIQSSKVNKNAILLVAPTVTVDDINSYVEILTEHGWSLPEQGPVAWRAAPSIIMAVSQGHAGNHSAGVSLGDSGKSALWQSFVDVTQWAFDQGANDIDFAVYSHEPMSQVAFKIDGRYLQPERWRLPTDTVLQMLGIAWQRGDGGSDATFQQRIEQQCQLQIDLANNVRVRLRWSGMATDKGPVITLRLQKLGAAAVVRTLEGAGYLPWHLDVFNRALHTKGGLTTLAGTVGSGKSVTTAILMGMLPSHIKKVTFEDPVELDMPGVYQKTIIRDLVQTGEGSNSSFAAGVRALFRSALDVFMLGEIRDPEGARVARAVLESGHSVFTTTHAPSALGIFSKFVSPQVGIPVDVLATPGNIRLNVYQALLPKNCPHCALSPTDYILEFKLDSVALNEHHHYMDRFERLYQFDSNKLKLRNANGCPHCVNKDLSALTGFSGRTIACEMVEPDENICEFLLAGNHVQLFRYWRELSNNKFDNPDFTGKTAMESAIYKASCGEVDPREIELQFESFAAIEHKRGVAQRPRVHPVAVPHAKTEIAP

Radius of gyration: 33.23 Å; Cα contacts (8 Å, |Δi|>4): 1080; chains: 1; bounding box: 92×62×108 Å